Protein AF-A0A9E0YDK8-F1 (afdb_monomer)

Sequence (379 aa):
MRARIEQFDHAAMLAIARKRHPALTRALQVLTWTGQGWWWAFLVVLLASGIRFDFLRFPHREYVLTSMIAPGIAWVFVQALKLRYRRRRPFQVLPGFEKLTPAPVDESFPSGHTASVFAFFVAMLPLGPVVSAALAAWASVVAFSRYYLGVHFPSDIFVGALIGILAGASTGAVRPALGADRPDKYGSYVELAKHAKEGNDFRVEARDRGAKVLVLAIHGGIEPGSAELAEAIAGENANLYTFRALESYAGDFFDLHVTAANFDDPRALALAKASDVCVSIHGYRDAKTETVCLGGGNRRVRARVENALHATFPELVLREECKSIEGVNRKNIVNRCREKGVQLELSKKLRDRLANSAADFSKFAAATRSAVLSGRPKD

Solvent-accessible surface area (backbone atoms only — not comparable to full-atom values): 19320 Å² total; per-residue (Å²): 111,68,69,60,51,52,51,51,31,51,52,48,53,61,54,49,63,76,70,66,48,75,70,60,49,53,54,35,58,56,50,42,57,80,33,40,73,63,59,54,52,48,52,51,50,49,60,69,67,68,60,80,56,85,86,68,76,62,100,48,60,48,41,60,52,32,30,57,50,9,26,53,52,19,46,55,56,31,51,56,41,20,74,73,63,59,33,80,31,47,49,77,73,42,86,94,43,72,55,66,58,86,81,72,96,66,54,22,34,36,27,56,40,24,9,26,34,29,1,27,34,47,30,42,41,87,77,36,71,69,60,31,51,54,36,50,52,51,31,49,52,39,33,47,26,40,41,71,34,27,57,29,45,60,64,19,37,53,53,8,33,52,45,1,40,53,26,6,54,56,34,66,76,48,40,60,67,71,63,48,92,67,75,59,73,28,83,24,38,65,58,37,60,75,76,49,47,75,82,50,34,26,41,76,47,78,45,86,67,88,26,54,34,27,22,27,5,78,43,6,57,56,25,65,60,19,28,63,45,23,53,55,33,19,62,92,74,27,13,38,33,33,29,29,49,37,92,72,31,88,65,64,54,60,60,73,38,43,59,52,59,42,47,56,48,68,66,57,52,49,50,26,61,69,9,40,34,21,35,30,34,43,54,44,97,31,76,83,50,50,33,37,36,48,19,26,60,18,63,72,51,32,53,37,32,50,53,33,43,42,74,74,38,75,84,52,46,74,36,74,78,50,95,88,69,31,48,62,52,72,60,15,49,39,29,50,10,76,60,14,6,26,29,40,35,31,14,42,36,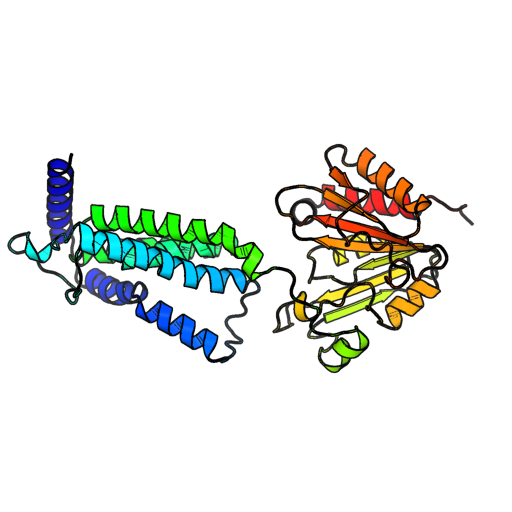36,39,54,49,37,74,76,27,71,66,58,35,51,50,53,25,48,32,42,32,49,30,68,62,73,77,64,80,83,129

Structure (mmCIF, N/CA/C/O backbone):
data_AF-A0A9E0YDK8-F1
#
_entry.id   AF-A0A9E0YDK8-F1
#
loop_
_atom_site.group_PDB
_atom_site.id
_atom_site.type_symbol
_atom_site.label_atom_id
_atom_site.label_alt_id
_atom_site.label_comp_id
_atom_site.label_asym_id
_atom_site.label_entity_id
_atom_site.label_seq_id
_atom_site.pdbx_PDB_ins_code
_atom_site.Cartn_x
_atom_site.Cartn_y
_atom_site.Cartn_z
_atom_site.occupancy
_atom_site.B_iso_or_equiv
_atom_site.auth_seq_id
_atom_site.auth_comp_id
_atom_site.auth_asym_id
_atom_site.auth_atom_id
_atom_site.pdbx_PDB_model_num
ATOM 1 N N . MET A 1 1 ? 15.601 17.745 -39.418 1.00 67.81 1 MET A N 1
ATOM 2 C CA . MET A 1 1 ? 15.702 17.070 -38.099 1.00 67.81 1 MET A CA 1
ATOM 3 C C . MET A 1 1 ? 16.239 15.640 -38.215 1.00 67.81 1 MET A C 1
ATOM 5 O O . MET A 1 1 ? 17.275 15.373 -37.626 1.00 67.81 1 MET A O 1
ATOM 9 N N . ARG A 1 2 ? 15.630 14.759 -39.027 1.00 79.62 2 ARG A N 1
ATOM 10 C CA . ARG A 1 2 ? 16.064 13.357 -39.234 1.00 79.62 2 ARG A CA 1
ATOM 11 C C . ARG A 1 2 ? 17.557 13.172 -39.562 1.00 79.62 2 ARG A C 1
ATOM 13 O O . ARG A 1 2 ? 18.231 12.432 -38.861 1.00 79.62 2 ARG A O 1
ATOM 20 N N . ALA A 1 3 ? 18.084 13.907 -40.542 1.00 82.31 3 ALA A N 1
ATOM 21 C CA . ALA A 1 3 ? 19.493 13.799 -40.942 1.00 82.31 3 ALA A CA 1
ATOM 22 C C . ALA A 1 3 ? 20.484 14.133 -39.808 1.00 82.31 3 ALA A C 1
ATOM 24 O O . ALA A 1 3 ? 21.531 13.506 -39.698 1.00 82.31 3 ALA A O 1
ATOM 25 N N . ARG A 1 4 ? 20.139 15.080 -38.920 1.00 87.69 4 ARG A N 1
ATOM 26 C CA . ARG A 1 4 ? 20.978 15.424 -37.757 1.00 87.69 4 ARG A CA 1
ATOM 27 C C . ARG A 1 4 ? 21.001 14.299 -36.717 1.00 87.69 4 ARG A C 1
ATOM 29 O O . ARG A 1 4 ? 22.042 14.051 -36.123 1.00 87.69 4 ARG A O 1
ATOM 36 N N . ILE A 1 5 ? 19.871 13.613 -36.520 1.00 89.19 5 ILE A N 1
ATOM 37 C CA . ILE A 1 5 ? 19.774 12.456 -35.615 1.00 89.19 5 ILE A CA 1
ATOM 38 C C . ILE A 1 5 ? 20.595 11.289 -36.168 1.00 89.19 5 ILE A C 1
ATOM 40 O O . ILE A 1 5 ? 21.371 10.696 -35.431 1.00 89.19 5 ILE A O 1
ATOM 44 N N . GLU A 1 6 ? 20.480 11.001 -37.467 1.00 90.94 6 GLU A N 1
ATOM 45 C CA . GLU A 1 6 ? 21.262 9.945 -38.123 1.00 90.94 6 GLU A CA 1
ATOM 46 C C . GLU A 1 6 ? 22.772 10.226 -38.046 1.00 90.94 6 GLU A C 1
ATOM 48 O O . GLU A 1 6 ? 23.542 9.339 -37.683 1.00 90.94 6 GLU A O 1
ATOM 53 N N . GLN A 1 7 ? 23.199 11.471 -38.290 1.00 93.25 7 GLN A N 1
ATOM 54 C CA . GLN A 1 7 ? 24.600 11.883 -38.133 1.00 93.25 7 GLN A CA 1
ATOM 55 C C . GLN A 1 7 ? 25.105 11.698 -36.698 1.00 93.25 7 GLN A C 1
ATOM 57 O O . GLN A 1 7 ? 26.178 11.128 -36.498 1.00 93.25 7 GLN A O 1
ATOM 62 N N . PHE A 1 8 ? 24.332 12.149 -35.705 1.00 95.56 8 PHE A N 1
ATOM 63 C CA . PHE A 1 8 ? 24.670 11.967 -34.295 1.00 95.56 8 PHE A CA 1
ATOM 64 C C . PHE A 1 8 ? 24.789 10.484 -33.934 1.00 95.56 8 PHE A C 1
ATOM 66 O O . PHE A 1 8 ? 25.794 10.066 -33.364 1.00 95.56 8 PHE A O 1
ATOM 73 N N . ASP A 1 9 ? 23.790 9.686 -34.307 1.00 96.38 9 ASP A N 1
ATOM 74 C CA . ASP A 1 9 ? 23.757 8.255 -34.040 1.00 96.38 9 ASP A CA 1
ATOM 75 C C . ASP A 1 9 ? 24.976 7.554 -34.649 1.00 96.38 9 ASP A C 1
ATOM 77 O O . ASP A 1 9 ? 25.654 6.791 -33.965 1.00 96.38 9 ASP A O 1
ATOM 81 N N . HIS A 1 10 ? 25.306 7.842 -35.910 1.00 95.38 10 HIS A N 1
ATOM 82 C CA . HIS A 1 10 ? 26.459 7.251 -36.588 1.00 95.38 10 HIS A CA 1
ATOM 83 C C . HIS A 1 10 ? 27.779 7.649 -35.917 1.00 95.38 10 HIS A C 1
ATOM 85 O O . HIS A 1 10 ? 28.608 6.783 -35.631 1.00 95.38 10 HIS A O 1
ATOM 91 N N . ALA A 1 11 ? 27.962 8.938 -35.615 1.00 95.44 11 ALA A N 1
ATOM 92 C CA . ALA A 1 11 ? 29.155 9.431 -34.933 1.00 95.44 11 ALA A CA 1
ATOM 93 C C . ALA A 1 11 ? 29.327 8.782 -33.551 1.00 95.44 11 ALA A C 1
ATOM 95 O O . ALA A 1 11 ? 30.425 8.348 -33.200 1.00 95.44 11 ALA A O 1
ATOM 96 N N . ALA A 1 12 ? 28.235 8.649 -32.796 1.00 96.12 12 ALA A N 1
ATOM 97 C CA . ALA A 1 12 ? 28.227 7.990 -31.499 1.00 96.12 12 ALA A CA 1
ATOM 98 C C . ALA A 1 12 ? 28.613 6.506 -31.616 1.00 96.12 12 ALA A C 1
ATOM 100 O O . ALA A 1 12 ? 29.506 6.048 -30.901 1.00 96.12 12 ALA A O 1
ATOM 101 N N . MET A 1 13 ? 28.028 5.768 -32.569 1.00 96.62 13 MET A N 1
ATOM 102 C CA . MET A 1 13 ? 28.386 4.364 -32.809 1.00 96.62 13 MET A CA 1
ATOM 103 C C . MET A 1 13 ? 29.880 4.203 -33.127 1.00 96.62 13 MET A C 1
ATOM 105 O O . MET A 1 13 ? 30.564 3.372 -32.526 1.00 96.62 13 MET A O 1
ATOM 109 N N . LEU A 1 14 ? 30.423 5.023 -34.028 1.00 94.69 14 LEU A N 1
ATOM 110 C CA . LEU A 1 14 ? 31.847 4.969 -34.372 1.00 94.69 14 LEU A CA 1
ATOM 111 C C . LEU A 1 14 ? 32.742 5.338 -33.178 1.00 94.69 14 LEU A C 1
ATOM 113 O O . LEU A 1 14 ? 33.800 4.736 -32.988 1.00 94.69 14 LEU A O 1
ATOM 117 N N . ALA A 1 15 ? 32.316 6.283 -32.338 1.00 95.25 15 ALA A N 1
ATOM 118 C CA . ALA A 1 15 ? 33.040 6.655 -31.129 1.00 95.25 15 ALA A CA 1
ATOM 119 C C . ALA A 1 15 ? 33.051 5.529 -30.082 1.00 95.25 15 ALA A C 1
ATOM 121 O O . ALA A 1 15 ? 34.105 5.252 -29.504 1.00 95.25 15 ALA A O 1
ATOM 122 N N . ILE A 1 16 ? 31.918 4.853 -29.842 1.00 95.19 16 ILE A N 1
ATOM 123 C CA . ILE A 1 16 ? 31.868 3.752 -28.868 1.00 95.19 16 ILE A CA 1
ATOM 124 C C . ILE A 1 16 ? 32.652 2.535 -29.348 1.00 95.19 16 ILE A C 1
ATOM 126 O O . ILE A 1 16 ? 33.264 1.863 -28.522 1.00 95.19 16 ILE A O 1
ATOM 130 N N . ALA A 1 17 ? 32.718 2.291 -30.663 1.00 93.69 17 ALA A N 1
ATOM 131 C CA . ALA A 1 17 ? 33.515 1.201 -31.222 1.00 93.69 17 ALA A CA 1
ATOM 132 C C . ALA A 1 17 ? 34.988 1.274 -30.785 1.00 93.69 17 ALA A C 1
ATOM 134 O O . ALA A 1 17 ? 35.568 0.258 -30.412 1.00 93.69 17 ALA A O 1
ATOM 135 N N . ARG A 1 18 ? 35.559 2.486 -30.740 1.00 93.50 18 ARG A N 1
ATOM 136 C CA . ARG A 1 18 ? 36.952 2.738 -30.326 1.00 93.50 18 ARG A CA 1
ATOM 137 C C . ARG A 1 18 ? 37.192 2.594 -28.821 1.00 93.50 18 ARG A C 1
ATOM 139 O O . ARG A 1 18 ? 38.335 2.520 -28.395 1.00 93.50 18 ARG A O 1
ATOM 146 N N . LYS A 1 19 ? 36.129 2.582 -28.012 1.00 93.69 19 LYS A N 1
ATOM 147 C CA . LYS A 1 19 ? 36.189 2.485 -26.542 1.00 93.69 19 LYS A CA 1
ATOM 148 C C . LYS A 1 19 ? 35.851 1.081 -26.027 1.00 93.69 19 LYS A C 1
ATOM 150 O O . LYS A 1 19 ? 35.628 0.895 -24.830 1.00 93.69 19 LYS A O 1
ATOM 155 N N . ARG A 1 20 ? 35.750 0.092 -26.920 1.00 94.44 20 ARG A N 1
ATOM 156 C CA . ARG A 1 20 ? 35.409 -1.284 -26.551 1.00 94.44 20 ARG A CA 1
ATOM 157 C C . ARG A 1 20 ? 36.589 -1.984 -25.876 1.00 94.44 20 ARG A C 1
ATOM 159 O O . ARG A 1 20 ? 37.725 -1.839 -26.303 1.00 94.44 20 ARG A O 1
ATOM 166 N N . HIS A 1 21 ? 36.304 -2.764 -24.837 1.00 95.75 21 HIS A N 1
ATOM 167 C CA . HIS A 1 21 ? 37.292 -3.497 -24.050 1.00 95.75 21 HIS A CA 1
ATOM 168 C C . HIS A 1 21 ? 36.782 -4.922 -23.778 1.00 95.75 21 HIS A C 1
ATOM 170 O O . HIS A 1 21 ? 35.631 -5.061 -23.355 1.00 95.75 21 HIS A O 1
ATOM 176 N N . PRO A 1 22 ? 37.597 -5.982 -23.952 1.00 95.00 22 PRO A N 1
ATOM 177 C CA . PRO A 1 22 ? 37.128 -7.371 -23.885 1.00 95.00 22 PRO A CA 1
ATOM 178 C C . PRO A 1 22 ? 36.389 -7.740 -22.593 1.00 95.00 22 PRO A C 1
ATOM 180 O O . PRO A 1 22 ? 35.350 -8.397 -22.644 1.00 95.00 22 PRO A O 1
ATOM 183 N N . ALA A 1 23 ? 36.884 -7.293 -21.434 1.00 94.94 23 ALA A N 1
ATOM 184 C CA . ALA A 1 23 ? 36.249 -7.588 -20.147 1.00 94.94 23 ALA A CA 1
ATOM 185 C C . ALA A 1 23 ? 34.857 -6.944 -20.022 1.00 94.94 23 ALA A C 1
ATOM 187 O O . ALA A 1 23 ? 33.896 -7.608 -19.635 1.00 94.94 23 ALA A O 1
ATOM 188 N N . LEU A 1 24 ? 34.733 -5.673 -20.423 1.00 95.06 24 LEU A N 1
ATOM 189 C CA . LEU A 1 24 ? 33.461 -4.952 -20.406 1.00 95.06 24 LEU A CA 1
ATOM 190 C C . LEU A 1 24 ? 32.481 -5.555 -21.420 1.00 95.06 24 LEU A C 1
ATOM 192 O O . LEU A 1 24 ? 31.306 -5.727 -21.109 1.00 95.06 24 LEU A O 1
ATOM 196 N N . THR A 1 25 ? 32.971 -5.952 -22.598 1.00 96.19 25 THR A N 1
ATOM 197 C CA . THR A 1 25 ? 32.177 -6.671 -23.599 1.00 96.19 25 THR A CA 1
ATOM 198 C C . THR A 1 25 ? 31.556 -7.935 -23.018 1.00 96.19 25 THR A C 1
ATOM 200 O O . THR A 1 25 ? 30.345 -8.094 -23.127 1.00 96.19 25 THR A O 1
ATOM 203 N N . ARG A 1 26 ? 32.340 -8.801 -22.361 1.00 95.19 26 ARG A N 1
ATOM 204 C CA . ARG A 1 26 ? 31.816 -10.039 -21.757 1.00 95.19 26 ARG A CA 1
ATOM 205 C C . ARG A 1 26 ? 30.769 -9.750 -20.681 1.00 95.19 26 ARG A C 1
ATOM 207 O O . ARG A 1 26 ? 29.702 -10.356 -20.691 1.00 95.19 26 ARG A O 1
ATOM 214 N N . ALA A 1 27 ? 31.035 -8.786 -19.798 1.00 95.00 27 ALA A N 1
ATOM 215 C CA . ALA A 1 27 ? 30.088 -8.397 -18.754 1.00 95.00 27 ALA A CA 1
ATOM 216 C C . ALA A 1 27 ? 28.748 -7.918 -19.346 1.00 95.00 27 ALA A C 1
ATOM 218 O O . ALA A 1 27 ? 27.680 -8.368 -18.933 1.00 95.00 27 ALA A O 1
ATOM 219 N N . LEU A 1 28 ? 28.795 -7.058 -20.368 1.00 95.81 28 LEU A N 1
ATOM 220 C CA . LEU A 1 28 ? 27.597 -6.532 -21.025 1.00 95.81 28 LEU A CA 1
ATOM 221 C C . LEU A 1 28 ? 26.883 -7.581 -21.889 1.00 95.81 28 LEU A C 1
ATOM 223 O O . LEU A 1 28 ? 25.654 -7.561 -21.964 1.00 95.81 28 LEU A O 1
ATOM 227 N N . GLN A 1 29 ? 27.622 -8.512 -22.502 1.00 94.25 29 GLN A N 1
ATOM 228 C CA . GLN A 1 29 ? 27.066 -9.661 -23.221 1.00 94.25 29 GLN A CA 1
ATOM 229 C C . GLN A 1 29 ? 26.248 -10.570 -22.311 1.00 94.25 29 GLN A C 1
ATOM 231 O O . GLN A 1 29 ? 25.268 -11.115 -22.794 1.00 94.25 29 GLN A O 1
ATOM 236 N N . VAL A 1 30 ? 26.622 -10.730 -21.037 1.00 90.69 30 VAL A N 1
ATOM 237 C CA . VAL A 1 30 ? 25.841 -11.492 -20.047 1.00 90.69 30 VAL A CA 1
ATOM 238 C C . VAL A 1 30 ? 24.671 -10.654 -19.544 1.00 90.69 30 VAL A C 1
ATOM 240 O O . VAL A 1 30 ? 23.521 -11.087 -19.599 1.00 90.69 30 VAL A O 1
ATOM 243 N N . LEU A 1 31 ? 24.935 -9.416 -19.121 1.00 90.56 31 LEU A N 1
ATOM 244 C CA . LEU A 1 31 ? 23.912 -8.564 -18.521 1.00 90.56 31 LEU A CA 1
ATOM 245 C C . LEU A 1 31 ? 22.748 -8.284 -19.476 1.00 90.56 31 LEU A C 1
ATOM 247 O O . LEU A 1 31 ? 21.594 -8.261 -19.048 1.00 90.56 31 LEU A O 1
ATOM 251 N N . THR A 1 32 ? 23.017 -8.108 -20.775 1.00 90.69 32 THR A N 1
ATOM 252 C CA . THR A 1 32 ? 21.959 -7.802 -21.745 1.00 90.69 32 THR A CA 1
ATOM 253 C C . THR A 1 32 ? 20.883 -8.885 -21.824 1.00 90.69 32 THR A C 1
ATOM 255 O O . THR A 1 32 ? 19.782 -8.578 -22.285 1.00 90.69 32 THR A O 1
ATOM 258 N N . TRP A 1 33 ? 21.158 -10.121 -21.391 1.00 86.62 33 TRP A N 1
ATOM 259 C CA . TRP A 1 33 ? 20.152 -11.180 -21.352 1.00 86.62 33 TRP A CA 1
ATOM 260 C C . TRP A 1 33 ? 19.025 -10.861 -20.382 1.00 86.62 33 TRP A C 1
ATOM 262 O O . TRP A 1 33 ? 17.883 -11.154 -20.706 1.00 86.62 33 TRP A O 1
ATOM 272 N N . THR A 1 34 ? 19.312 -10.178 -19.271 1.00 86.19 34 THR A N 1
ATOM 273 C CA . THR A 1 34 ? 18.305 -9.797 -18.262 1.00 86.19 34 THR A CA 1
ATOM 274 C C . THR A 1 34 ? 17.229 -8.844 -18.800 1.00 86.19 34 THR A C 1
ATOM 276 O O . THR A 1 34 ? 16.171 -8.712 -18.200 1.00 86.19 34 THR A O 1
ATOM 279 N N . GLY A 1 35 ? 17.460 -8.207 -19.955 1.00 82.69 35 GLY A N 1
ATOM 280 C CA . GLY A 1 35 ? 16.470 -7.373 -20.641 1.00 82.69 35 GLY A CA 1
ATOM 281 C C . GLY A 1 35 ? 15.608 -8.102 -21.679 1.00 82.69 35 GLY A C 1
ATOM 282 O O . GLY A 1 35 ? 14.847 -7.438 -22.386 1.00 82.69 35 GLY A O 1
ATOM 283 N N . GLN A 1 36 ? 15.747 -9.423 -21.845 1.00 82.50 36 GLN A N 1
ATOM 284 C CA . GLN A 1 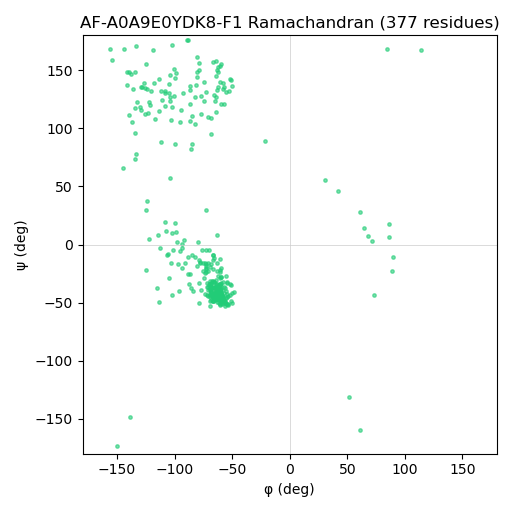36 ? 15.019 -10.175 -22.873 1.00 82.50 36 GLN A CA 1
ATOM 285 C C . GLN A 1 36 ? 13.574 -10.513 -22.476 1.00 82.50 36 GLN A C 1
ATOM 287 O O . GLN A 1 36 ? 13.270 -10.789 -21.321 1.00 82.50 36 GLN A O 1
ATOM 292 N N . GLY A 1 37 ? 12.691 -10.568 -23.482 1.00 72.75 37 GLY A N 1
ATOM 293 C CA . GLY A 1 37 ? 11.250 -10.806 -23.325 1.00 72.75 37 GLY A CA 1
ATOM 294 C C . GLY A 1 37 ? 10.872 -12.106 -22.601 1.00 72.75 37 GLY A C 1
ATOM 295 O O . GLY A 1 37 ? 9.918 -12.134 -21.830 1.00 72.75 37 GLY A O 1
ATOM 296 N N . TRP A 1 38 ? 11.633 -13.178 -22.827 1.00 72.00 38 TRP A N 1
ATOM 297 C CA . TRP A 1 38 ? 11.351 -14.501 -22.265 1.00 72.00 38 TRP A CA 1
ATOM 298 C C . TRP A 1 38 ? 11.639 -14.598 -20.766 1.00 72.00 38 TRP A C 1
ATOM 300 O O . TRP A 1 38 ? 11.023 -15.431 -20.114 1.00 72.00 38 TRP A O 1
ATOM 310 N N . TRP A 1 39 ? 12.476 -13.721 -20.194 1.00 71.75 39 TRP A N 1
ATOM 311 C CA . TRP A 1 39 ? 12.601 -13.612 -18.736 1.00 71.75 39 TRP A CA 1
ATOM 312 C C . TRP A 1 39 ? 11.288 -13.172 -18.100 1.00 71.75 39 TRP A C 1
ATOM 314 O O . TRP A 1 39 ? 10.902 -13.708 -17.069 1.00 71.75 39 TRP A O 1
ATOM 324 N N . TRP A 1 40 ? 10.556 -12.260 -18.743 1.00 72.81 40 TRP A N 1
ATOM 325 C CA . TRP A 1 40 ? 9.243 -11.833 -18.263 1.00 72.81 40 TRP A CA 1
ATOM 326 C C . TRP A 1 40 ? 8.211 -12.951 -18.395 1.00 72.81 40 TRP A C 1
ATOM 328 O O . TRP A 1 40 ? 7.471 -13.205 -17.453 1.00 72.81 40 TRP A O 1
ATOM 338 N N . ALA A 1 41 ? 8.204 -13.671 -19.521 1.00 69.25 41 ALA A N 1
ATOM 339 C CA . ALA A 1 41 ? 7.327 -14.830 -19.702 1.00 69.25 41 ALA A CA 1
ATOM 340 C C . ALA A 1 41 ? 7.634 -15.946 -18.689 1.00 69.25 41 ALA A C 1
ATOM 342 O O . ALA A 1 41 ? 6.716 -16.505 -18.096 1.00 69.25 41 ALA A O 1
ATOM 343 N N . PHE A 1 42 ? 8.917 -16.223 -18.442 1.00 73.19 42 PHE A N 1
ATOM 344 C CA . PHE A 1 42 ? 9.366 -17.152 -17.413 1.00 73.19 42 PHE A CA 1
ATOM 345 C C . PHE A 1 42 ? 8.887 -16.714 -16.028 1.00 73.19 42 PHE A C 1
ATOM 347 O O . PHE A 1 42 ? 8.283 -17.520 -15.336 1.00 73.19 42 PHE A O 1
ATOM 354 N N . LEU A 1 43 ? 9.071 -15.445 -15.648 1.00 69.62 43 LEU A N 1
ATOM 355 C CA . LEU A 1 43 ? 8.589 -14.915 -14.368 1.00 69.62 43 LEU A CA 1
ATOM 356 C C . LEU A 1 43 ? 7.061 -15.018 -14.234 1.00 69.62 43 LEU A C 1
ATOM 358 O O . LEU A 1 43 ? 6.570 -15.393 -13.173 1.00 69.62 43 LEU A O 1
ATOM 362 N N . VAL A 1 44 ? 6.306 -14.756 -15.306 1.00 67.69 44 VAL A N 1
ATOM 363 C CA . VAL A 1 44 ? 4.843 -14.917 -15.321 1.00 67.69 44 VAL A CA 1
ATOM 364 C C . VAL A 1 44 ? 4.439 -16.379 -15.121 1.00 67.69 44 VAL A C 1
ATOM 366 O O . VAL A 1 44 ? 3.588 -16.655 -14.282 1.00 67.69 44 VAL A O 1
ATOM 369 N N . VAL A 1 45 ? 5.053 -17.323 -15.843 1.00 67.44 45 VAL A N 1
ATOM 370 C CA . VAL A 1 45 ? 4.768 -18.765 -15.704 1.00 67.44 45 VAL A CA 1
ATOM 371 C C . VAL A 1 45 ? 5.177 -19.275 -14.326 1.00 67.44 45 VAL A C 1
ATOM 373 O O . VAL A 1 45 ? 4.434 -20.025 -13.701 1.00 67.44 45 VAL A O 1
ATOM 376 N N . LEU A 1 46 ? 6.328 -18.835 -13.826 1.00 67.00 46 LEU A N 1
ATOM 377 C CA . LEU A 1 46 ? 6.842 -19.177 -12.508 1.00 67.00 46 LEU A CA 1
ATOM 378 C C . LEU A 1 46 ? 5.859 -18.754 -11.407 1.00 67.00 46 LEU A C 1
ATOM 380 O O . LEU A 1 46 ? 5.545 -19.550 -10.528 1.00 67.00 46 LEU A O 1
ATOM 384 N N . LEU A 1 47 ? 5.297 -17.548 -11.502 1.00 60.47 47 LEU A N 1
ATOM 385 C CA . LEU A 1 47 ? 4.269 -17.067 -10.576 1.00 60.47 47 LEU A CA 1
ATOM 386 C C . LEU A 1 47 ? 2.916 -17.775 -10.776 1.00 60.47 47 LEU A C 1
ATOM 388 O O . LEU A 1 47 ? 2.249 -18.108 -9.798 1.00 60.47 47 LEU A O 1
ATOM 392 N N . ALA A 1 48 ? 2.515 -18.043 -12.023 1.00 56.59 48 ALA A N 1
ATOM 393 C CA . ALA A 1 48 ? 1.258 -18.724 -12.352 1.00 56.59 48 ALA A CA 1
ATOM 394 C C . ALA A 1 48 ? 1.260 -20.221 -11.997 1.00 56.59 48 ALA A C 1
ATOM 396 O O . ALA A 1 48 ? 0.199 -20.805 -11.798 1.00 56.59 48 ALA A O 1
ATOM 397 N N . SER A 1 49 ? 2.439 -20.838 -11.885 1.00 59.84 49 SER A N 1
ATOM 398 C CA . SER A 1 49 ? 2.606 -22.254 -11.534 1.00 59.84 49 SER A CA 1
ATOM 399 C C . SER A 1 49 ? 2.170 -22.596 -10.104 1.00 59.84 49 SER A C 1
ATOM 401 O O . SER A 1 49 ? 2.130 -23.768 -9.736 1.00 59.84 49 SER A O 1
ATOM 403 N N . GLY A 1 50 ? 1.869 -21.589 -9.276 1.00 50.97 50 GLY A N 1
ATOM 404 C CA . GLY A 1 50 ? 1.512 -21.782 -7.871 1.00 50.97 50 GLY A CA 1
ATOM 405 C C . GLY A 1 50 ? 2.690 -22.203 -6.987 1.00 50.97 50 GLY A C 1
ATOM 406 O O . GLY A 1 50 ? 2.492 -22.419 -5.791 1.00 50.97 50 GLY A O 1
ATOM 407 N N . ILE A 1 51 ? 3.908 -22.291 -7.543 1.00 53.16 51 ILE A N 1
ATOM 408 C CA . ILE A 1 51 ? 5.135 -22.516 -6.778 1.00 53.16 51 ILE A CA 1
ATOM 409 C C . ILE A 1 51 ? 5.336 -21.311 -5.856 1.00 53.16 51 ILE A C 1
ATOM 411 O O . ILE A 1 51 ? 5.542 -20.180 -6.299 1.00 53.16 51 ILE A O 1
ATOM 415 N N . ARG A 1 52 ? 5.243 -21.557 -4.548 1.00 48.09 52 ARG A N 1
ATOM 416 C CA . ARG A 1 52 ? 5.470 -20.538 -3.525 1.00 48.09 52 ARG A CA 1
ATOM 417 C C . ARG A 1 52 ? 6.969 -20.306 -3.383 1.00 48.09 52 ARG A C 1
ATOM 419 O O . ARG A 1 52 ? 7.704 -21.180 -2.935 1.00 48.09 52 ARG A O 1
ATOM 426 N N . PHE A 1 53 ? 7.427 -19.124 -3.774 1.00 51.19 53 PHE A N 1
ATOM 427 C CA . PHE A 1 53 ? 8.788 -18.675 -3.497 1.00 51.19 53 PHE A CA 1
ATOM 428 C C . PHE A 1 53 ? 8.803 -18.028 -2.118 1.00 51.19 53 PHE A C 1
ATOM 430 O O . PHE A 1 53 ? 8.739 -16.809 -1.999 1.00 51.19 53 PHE A O 1
ATOM 437 N N . ASP A 1 54 ? 8.890 -18.847 -1.071 1.00 40.12 54 ASP A N 1
ATOM 438 C CA . ASP A 1 54 ? 8.843 -18.396 0.329 1.00 40.12 54 ASP A CA 1
ATOM 439 C C . ASP A 1 54 ? 9.978 -17.411 0.706 1.00 40.12 54 ASP A C 1
ATOM 441 O O . ASP A 1 54 ? 9.905 -16.758 1.750 1.00 40.12 54 ASP A O 1
ATOM 445 N N . PHE A 1 55 ? 11.001 -17.268 -0.154 1.00 37.28 55 PHE A N 1
ATOM 446 C CA . PHE A 1 55 ? 12.092 -16.289 -0.043 1.00 37.28 55 PHE A CA 1
ATOM 447 C C . PHE A 1 55 ? 11.826 -14.952 -0.766 1.00 37.28 55 PHE A C 1
ATOM 449 O O . PHE A 1 55 ? 12.500 -13.963 -0.488 1.00 37.28 55 PHE A O 1
ATOM 456 N N . LEU A 1 56 ? 10.846 -14.895 -1.674 1.00 40.53 56 LEU A N 1
ATOM 457 C CA . LEU A 1 56 ? 10.392 -13.687 -2.374 1.00 40.53 56 LEU A CA 1
ATOM 458 C C . LEU A 1 56 ? 9.068 -13.219 -1.759 1.00 40.53 56 LEU A C 1
ATOM 460 O O . LEU A 1 56 ? 8.036 -13.131 -2.425 1.00 40.53 56 LEU A O 1
ATOM 464 N N . ARG A 1 57 ? 9.084 -12.961 -0.448 1.00 43.59 57 ARG A N 1
ATOM 465 C CA . ARG A 1 57 ? 7.936 -12.404 0.276 1.00 43.59 57 ARG A CA 1
ATOM 466 C C . ARG A 1 57 ? 7.722 -10.966 -0.186 1.00 43.59 57 ARG A C 1
ATOM 468 O O . ARG A 1 57 ? 8.382 -10.054 0.301 1.00 43.59 57 ARG A O 1
ATOM 475 N N . PHE A 1 58 ? 6.836 -10.754 -1.155 1.00 47.00 58 PHE A N 1
ATOM 476 C CA . PHE A 1 58 ? 6.462 -9.412 -1.587 1.00 47.00 58 PHE A CA 1
ATOM 477 C C . PHE A 1 58 ? 5.186 -8.983 -0.849 1.00 47.00 58 PHE A C 1
ATOM 479 O O . PHE A 1 58 ? 4.106 -9.422 -1.247 1.00 47.00 58 PHE A O 1
ATOM 486 N N . PRO A 1 59 ? 5.253 -8.081 0.153 1.00 44.81 59 PRO A N 1
ATOM 487 C CA . PRO A 1 59 ? 4.070 -7.497 0.806 1.00 44.81 59 PRO A CA 1
ATOM 488 C C . PRO A 1 59 ? 3.180 -6.662 -0.140 1.00 44.81 59 PRO A C 1
ATOM 490 O O . PRO A 1 59 ? 2.243 -5.998 0.297 1.00 44.81 59 PRO A O 1
ATOM 493 N N . HIS A 1 60 ? 3.461 -6.683 -1.447 1.00 60.12 60 HIS A N 1
ATOM 494 C CA . HIS A 1 60 ? 2.833 -5.837 -2.444 1.00 60.12 60 HIS A CA 1
ATOM 495 C C . HIS A 1 60 ? 2.637 -6.559 -3.798 1.00 60.12 60 HIS A C 1
ATOM 497 O O . HIS A 1 60 ? 3.254 -6.221 -4.815 1.00 60.12 60 HIS A O 1
ATOM 503 N N . ARG A 1 61 ? 1.777 -7.590 -3.823 1.00 62.12 61 ARG A N 1
ATOM 504 C CA . ARG A 1 61 ? 1.467 -8.409 -5.020 1.00 62.12 61 ARG A CA 1
ATOM 505 C C . ARG A 1 61 ? 1.062 -7.575 -6.237 1.00 62.12 61 ARG A C 1
ATOM 507 O O . ARG A 1 61 ? 1.373 -7.919 -7.370 1.00 62.12 61 ARG A O 1
ATOM 514 N N . GLU A 1 62 ? 0.376 -6.461 -6.013 1.00 65.44 62 GLU A N 1
ATOM 515 C CA . GLU A 1 62 ? -0.089 -5.551 -7.048 1.00 65.44 62 GLU A CA 1
ATOM 516 C C . GLU A 1 62 ? 1.085 -4.917 -7.789 1.00 65.44 62 GLU A C 1
ATOM 518 O O . GLU A 1 62 ? 0.995 -4.675 -8.987 1.00 65.44 62 GLU A O 1
ATOM 523 N N . TYR A 1 63 ? 2.223 -4.726 -7.122 1.00 70.00 63 TYR A N 1
ATOM 524 C CA . TYR A 1 63 ? 3.429 -4.218 -7.755 1.00 70.00 63 TYR A CA 1
ATOM 525 C C . TYR A 1 63 ? 4.070 -5.283 -8.630 1.00 70.00 63 TYR A C 1
ATOM 527 O O . TYR A 1 63 ? 4.425 -4.971 -9.764 1.00 70.00 63 TYR A O 1
ATOM 535 N N . VAL A 1 64 ? 4.128 -6.530 -8.152 1.00 69.81 64 VAL A N 1
ATOM 536 C CA . VAL A 1 64 ? 4.574 -7.688 -8.943 1.00 69.81 64 VAL A CA 1
ATOM 537 C C . VAL A 1 64 ? 3.707 -7.847 -10.194 1.00 69.81 64 VAL A C 1
ATOM 539 O O . VAL A 1 64 ? 4.223 -7.984 -11.296 1.00 69.81 64 VAL A O 1
ATOM 542 N N . LEU A 1 65 ? 2.384 -7.741 -10.064 1.00 72.00 65 LEU A N 1
ATOM 543 C CA . LEU A 1 65 ? 1.472 -7.814 -11.207 1.00 72.00 65 LEU A CA 1
ATOM 544 C C . LEU A 1 65 ? 1.655 -6.624 -12.163 1.00 72.00 65 LEU A C 1
ATOM 546 O O . LEU A 1 65 ? 1.777 -6.817 -13.373 1.00 72.00 65 LEU A O 1
ATOM 550 N N . THR A 1 66 ? 1.734 -5.390 -11.648 1.00 76.88 66 THR A N 1
ATOM 551 C CA . THR A 1 66 ? 1.956 -4.206 -12.500 1.00 76.88 66 THR A CA 1
ATOM 552 C C . THR A 1 66 ? 3.306 -4.234 -13.213 1.00 76.88 66 THR A C 1
ATOM 554 O O . THR A 1 66 ? 3.384 -3.807 -14.364 1.00 76.88 66 THR A O 1
ATOM 557 N N . SER A 1 67 ? 4.352 -4.784 -12.591 1.00 76.06 67 SER A N 1
ATOM 558 C CA . SER A 1 67 ? 5.670 -4.905 -13.214 1.00 76.06 67 SER A CA 1
ATOM 559 C C . SER A 1 67 ? 5.733 -5.976 -14.298 1.00 76.06 67 SER A C 1
ATOM 561 O O . SER A 1 67 ? 6.630 -5.909 -15.131 1.00 76.06 67 SER A O 1
ATOM 563 N N . MET A 1 68 ? 4.769 -6.902 -14.359 1.00 77.94 68 MET A N 1
ATOM 564 C CA . MET A 1 68 ? 4.606 -7.837 -15.483 1.00 77.94 68 MET A CA 1
ATOM 565 C C . MET A 1 68 ? 3.770 -7.242 -16.623 1.00 77.94 68 MET A C 1
ATOM 567 O O . MET A 1 68 ? 4.079 -7.441 -17.798 1.00 77.94 68 MET A O 1
ATOM 571 N N . ILE A 1 69 ? 2.735 -6.465 -16.292 1.00 85.25 69 ILE A N 1
ATOM 572 C CA . ILE A 1 69 ? 1.881 -5.803 -17.288 1.00 85.25 69 ILE A CA 1
ATOM 573 C C . ILE A 1 69 ? 2.660 -4.703 -18.027 1.00 85.25 69 ILE A C 1
ATOM 575 O O . ILE A 1 69 ? 2.541 -4.572 -19.246 1.00 85.25 69 ILE A O 1
ATOM 579 N N . ALA A 1 70 ? 3.488 -3.932 -17.314 1.00 91.38 70 ALA A N 1
ATOM 580 C CA . ALA A 1 70 ? 4.194 -2.783 -17.880 1.00 91.38 70 ALA A CA 1
ATOM 581 C C . ALA A 1 70 ? 5.121 -3.142 -19.070 1.00 91.38 70 ALA A C 1
ATOM 583 O O . ALA A 1 70 ? 4.993 -2.502 -20.118 1.00 91.38 70 ALA A O 1
ATOM 584 N N . PRO A 1 71 ? 6.003 -4.164 -18.998 1.00 92.06 71 PRO A N 1
ATOM 585 C CA . PRO A 1 71 ? 6.782 -4.623 -20.150 1.00 92.06 71 PRO A CA 1
ATOM 586 C C . PRO A 1 71 ? 5.919 -5.119 -21.313 1.00 92.06 71 PRO A C 1
ATOM 588 O O . PRO A 1 71 ? 6.283 -4.899 -22.466 1.00 92.06 71 PRO A O 1
ATOM 591 N N . GLY A 1 72 ? 4.766 -5.740 -21.034 1.00 90.38 72 GLY A N 1
ATOM 592 C CA . GLY A 1 72 ? 3.809 -6.161 -22.062 1.00 90.38 72 GLY A CA 1
ATOM 593 C C . GLY A 1 72 ? 3.230 -4.975 -22.837 1.00 90.38 72 GLY A C 1
ATOM 594 O O . GLY A 1 72 ? 3.245 -4.975 -24.068 1.00 90.38 72 GLY A O 1
ATOM 595 N N . ILE A 1 73 ? 2.812 -3.921 -22.129 1.00 92.62 73 ILE A N 1
ATOM 596 C CA . ILE A 1 73 ? 2.369 -2.658 -22.740 1.00 92.62 73 ILE A CA 1
ATOM 597 C C . ILE A 1 73 ? 3.498 -2.071 -23.596 1.00 92.62 73 ILE A C 1
ATOM 599 O O . ILE A 1 73 ? 3.297 -1.782 -24.776 1.00 92.62 73 ILE A O 1
ATOM 603 N N . ALA A 1 74 ? 4.704 -1.947 -23.032 1.00 94.88 74 ALA A N 1
ATOM 604 C CA . ALA A 1 74 ? 5.864 -1.426 -23.751 1.00 94.88 74 ALA A CA 1
ATOM 605 C C . ALA A 1 74 ? 6.169 -2.237 -25.022 1.00 94.88 74 ALA A C 1
ATOM 607 O O . ALA A 1 74 ? 6.453 -1.653 -26.069 1.00 94.88 74 ALA A O 1
ATOM 608 N N . TRP A 1 75 ? 6.072 -3.567 -24.957 1.00 92.88 75 TRP A N 1
ATOM 609 C CA . TRP A 1 75 ? 6.293 -4.455 -26.095 1.00 92.88 75 TRP A CA 1
ATOM 610 C C . TRP A 1 75 ? 5.320 -4.172 -27.241 1.00 92.88 75 TRP A C 1
ATOM 612 O O . TRP A 1 75 ? 5.778 -4.022 -28.372 1.00 92.88 75 TRP A O 1
ATOM 622 N N . VAL A 1 76 ? 4.020 -4.009 -26.969 1.00 94.12 76 VAL A N 1
ATOM 623 C CA . VAL A 1 76 ? 3.017 -3.689 -28.004 1.00 94.12 76 VAL A CA 1
ATOM 624 C C . VAL A 1 76 ? 3.391 -2.405 -28.751 1.00 94.12 76 VAL A C 1
ATOM 626 O O . VAL A 1 76 ? 3.442 -2.394 -29.984 1.00 94.12 76 VAL A O 1
ATOM 629 N N . PHE A 1 77 ? 3.735 -1.339 -28.022 1.00 95.56 77 PHE A N 1
ATOM 630 C CA . PHE A 1 77 ? 4.158 -0.073 -28.630 1.00 95.56 77 PHE A CA 1
ATOM 631 C C . PHE A 1 77 ? 5.468 -0.208 -29.415 1.00 95.56 77 PHE A C 1
ATOM 633 O O . PHE A 1 77 ? 5.586 0.324 -30.520 1.00 95.56 77 PHE A O 1
ATOM 640 N N . VAL A 1 78 ? 6.446 -0.945 -28.881 1.00 95.38 78 VAL A N 1
ATOM 641 C CA . VAL A 1 78 ? 7.708 -1.230 -29.579 1.00 95.38 78 VAL A CA 1
ATOM 642 C C . VAL A 1 78 ? 7.439 -1.957 -30.897 1.00 95.38 78 VAL A C 1
ATOM 644 O O . VAL A 1 78 ? 7.971 -1.535 -31.922 1.00 95.38 78 VAL A O 1
ATOM 647 N N . GLN A 1 79 ? 6.608 -3.005 -30.906 1.00 94.38 79 GLN A N 1
ATOM 648 C CA . GLN A 1 79 ? 6.302 -3.756 -32.128 1.00 94.38 79 GLN A CA 1
ATOM 649 C C . GLN A 1 79 ? 5.578 -2.890 -33.162 1.00 94.38 79 GLN A C 1
ATOM 651 O O . GLN A 1 79 ? 5.956 -2.894 -34.334 1.00 94.38 79 GLN A O 1
ATOM 656 N N . ALA A 1 80 ? 4.605 -2.079 -32.736 1.00 95.06 80 ALA A N 1
ATOM 657 C CA . ALA A 1 80 ? 3.910 -1.150 -33.625 1.00 95.06 80 ALA A CA 1
ATOM 658 C C . ALA A 1 80 ? 4.884 -0.172 -34.312 1.00 95.06 80 ALA A C 1
ATOM 660 O O . ALA A 1 80 ? 4.828 0.031 -35.528 1.00 95.06 80 ALA A O 1
ATOM 661 N N . LEU A 1 81 ? 5.831 0.395 -33.557 1.00 95.06 81 LEU A N 1
ATOM 662 C CA . LEU A 1 81 ? 6.834 1.310 -34.105 1.00 95.06 81 LEU A CA 1
ATOM 663 C C . LEU A 1 81 ? 7.863 0.588 -34.987 1.00 95.06 81 LEU A C 1
ATOM 665 O O . LEU A 1 81 ? 8.244 1.125 -36.030 1.00 95.06 81 LEU A O 1
ATOM 669 N N . LYS A 1 82 ? 8.264 -0.639 -34.637 1.00 93.62 82 LYS A N 1
ATOM 670 C CA . LYS A 1 82 ? 9.146 -1.462 -35.478 1.00 93.62 82 LYS A CA 1
ATOM 671 C C . LYS A 1 82 ? 8.531 -1.723 -36.846 1.00 93.62 82 LYS A C 1
ATOM 673 O O . LYS A 1 82 ? 9.189 -1.493 -37.861 1.00 93.62 82 LYS A O 1
ATOM 678 N N . LEU A 1 83 ? 7.253 -2.102 -36.884 1.00 92.81 83 LEU A N 1
ATOM 679 C CA . LEU A 1 83 ? 6.513 -2.314 -38.130 1.00 92.81 83 LEU A CA 1
ATOM 680 C C . LEU A 1 83 ? 6.394 -1.034 -38.965 1.00 92.81 83 LEU A C 1
ATOM 682 O O . LEU A 1 83 ? 6.456 -1.104 -40.194 1.00 92.81 83 LEU A O 1
ATOM 686 N N . ARG A 1 84 ? 6.256 0.125 -38.307 1.00 93.38 84 ARG A N 1
ATOM 687 C CA . ARG A 1 84 ? 6.081 1.432 -38.954 1.00 93.38 84 ARG A CA 1
ATOM 688 C C . ARG A 1 84 ? 7.366 2.021 -39.535 1.00 93.38 84 ARG A C 1
ATOM 690 O O . ARG A 1 84 ? 7.295 2.681 -40.575 1.00 93.38 84 ARG A O 1
ATOM 697 N N . TYR A 1 85 ? 8.497 1.865 -38.844 1.00 91.62 85 TYR A N 1
ATOM 698 C CA . TYR A 1 85 ? 9.754 2.536 -39.196 1.00 91.62 85 TYR A CA 1
ATOM 699 C C . TYR A 1 85 ? 10.786 1.622 -39.855 1.00 91.62 85 TYR A C 1
ATOM 701 O O . TYR A 1 85 ? 11.591 2.132 -40.630 1.00 91.62 85 TYR A O 1
ATOM 709 N N . ARG A 1 86 ? 10.777 0.311 -39.560 1.00 90.81 86 ARG A N 1
ATOM 710 C CA . ARG A 1 86 ? 11.683 -0.702 -40.144 1.00 90.81 86 ARG A CA 1
ATOM 711 C C . ARG A 1 86 ? 13.136 -0.234 -40.275 1.00 90.81 86 ARG A C 1
ATOM 713 O O . ARG A 1 86 ? 13.762 -0.288 -41.336 1.00 90.81 86 ARG A O 1
ATOM 720 N N . ARG A 1 87 ? 13.635 0.367 -39.192 1.00 92.88 87 ARG A N 1
ATOM 721 C CA . ARG A 1 87 ? 14.969 0.964 -39.163 1.00 92.88 87 ARG A CA 1
ATOM 722 C C . ARG A 1 87 ? 16.014 -0.148 -39.102 1.00 92.88 87 ARG A C 1
ATOM 724 O O . ARG A 1 87 ? 16.046 -0.902 -38.131 1.00 92.88 87 ARG A O 1
ATOM 731 N N . ARG A 1 88 ? 16.936 -0.159 -40.067 1.00 93.44 88 ARG A N 1
ATOM 732 C CA . ARG A 1 88 ? 18.124 -1.028 -40.051 1.00 93.44 88 ARG A CA 1
ATOM 733 C C . ARG A 1 88 ? 19.040 -0.714 -38.862 1.00 93.44 88 ARG A C 1
ATOM 735 O O . ARG A 1 88 ? 19.131 0.431 -38.426 1.00 93.44 88 ARG A O 1
ATOM 742 N N . ARG A 1 89 ? 19.729 -1.733 -38.352 1.00 93.94 89 ARG A N 1
ATOM 743 C CA . ARG A 1 89 ? 20.630 -1.678 -37.187 1.00 93.94 89 ARG A CA 1
ATOM 744 C C . ARG A 1 89 ? 22.017 -1.126 -37.551 1.00 93.94 89 ARG A C 1
ATOM 746 O O . ARG A 1 89 ? 22.399 -1.197 -38.720 1.00 93.94 89 ARG A O 1
ATOM 753 N N . PRO A 1 90 ? 22.819 -0.663 -36.570 1.00 94.94 90 PRO A N 1
ATOM 754 C CA . PRO A 1 90 ? 24.150 -0.102 -36.823 1.00 94.94 90 PRO A CA 1
ATOM 755 C C . PRO A 1 90 ? 25.058 -0.992 -37.681 1.00 94.94 90 PRO A C 1
ATOM 757 O O . PRO A 1 90 ? 25.583 -0.537 -38.693 1.00 94.94 90 PRO A O 1
ATOM 760 N N . PHE A 1 91 ? 25.164 -2.281 -37.344 1.00 92.69 91 PHE A N 1
ATOM 761 C CA . PHE A 1 91 ? 26.001 -3.249 -38.071 1.00 92.69 91 PHE A CA 1
ATOM 762 C C . PHE A 1 91 ? 25.536 -3.547 -39.508 1.00 92.69 91 PHE A C 1
ATOM 764 O O . PHE A 1 91 ? 26.231 -4.242 -40.239 1.00 92.69 91 PHE A O 1
ATOM 771 N N . GLN A 1 92 ? 24.349 -3.080 -39.911 1.00 92.62 92 GLN A N 1
ATOM 772 C CA . GLN A 1 92 ? 23.817 -3.266 -41.265 1.00 92.62 92 GLN A CA 1
ATOM 773 C C . GLN A 1 92 ? 24.066 -2.054 -42.169 1.00 92.62 92 GLN A C 1
ATOM 775 O O . GLN A 1 92 ? 23.889 -2.162 -43.380 1.00 92.62 92 GLN A O 1
ATOM 780 N N . VAL A 1 93 ? 24.397 -0.893 -41.595 1.00 93.50 93 VAL A N 1
ATOM 781 C CA . VAL A 1 93 ? 24.500 0.377 -42.338 1.00 93.50 93 VAL A CA 1
ATOM 782 C C . VAL A 1 93 ? 25.846 1.072 -42.173 1.00 93.50 93 VAL A C 1
ATOM 784 O O . VAL A 1 93 ? 26.208 1.875 -43.025 1.00 93.50 93 VAL A O 1
ATOM 787 N N . LEU A 1 94 ? 26.592 0.778 -41.104 1.00 92.88 94 LEU A N 1
ATOM 788 C CA . LEU A 1 94 ? 27.925 1.324 -40.871 1.00 92.88 94 LEU A CA 1
ATOM 789 C C . LEU A 1 94 ? 28.989 0.345 -41.402 1.00 92.88 94 LEU A C 1
ATOM 791 O O . LEU A 1 94 ? 29.102 -0.764 -40.872 1.00 92.88 94 LEU A O 1
ATOM 795 N N . PRO A 1 95 ? 29.779 0.727 -42.423 1.00 89.56 95 PRO A N 1
ATOM 796 C CA . PRO A 1 95 ? 30.834 -0.126 -42.966 1.00 89.56 95 PRO A CA 1
ATOM 797 C C . PRO A 1 95 ? 31.858 -0.522 -41.897 1.00 89.56 95 PRO A C 1
ATOM 799 O O . PRO A 1 95 ? 32.306 0.320 -41.119 1.00 89.56 95 PRO A O 1
ATOM 802 N N . GLY A 1 96 ? 32.220 -1.807 -41.851 1.00 85.69 96 GLY A N 1
ATOM 803 C CA . GLY A 1 96 ? 33.199 -2.340 -40.894 1.00 85.69 96 GLY A CA 1
ATOM 804 C C . GLY A 1 96 ? 32.742 -2.338 -39.429 1.00 85.69 96 GLY A C 1
ATOM 805 O O . GLY A 1 96 ? 33.540 -2.621 -38.540 1.00 85.69 96 GLY A O 1
ATOM 806 N N . PHE A 1 97 ? 31.477 -2.010 -39.145 1.00 91.19 97 PHE A N 1
ATOM 807 C CA . PHE A 1 97 ? 30.977 -1.970 -37.778 1.00 91.19 97 PHE A CA 1
ATOM 808 C C . PHE A 1 97 ? 30.513 -3.351 -37.307 1.00 91.19 97 PHE A C 1
ATOM 810 O O . PHE A 1 97 ? 29.472 -3.863 -37.724 1.00 91.19 97 PHE A O 1
ATOM 817 N N . GLU A 1 98 ? 31.252 -3.932 -36.367 1.00 90.62 98 GLU A N 1
ATOM 818 C CA . GLU A 1 98 ? 30.924 -5.243 -35.815 1.00 90.62 98 GLU A CA 1
ATOM 819 C C . GLU A 1 98 ? 29.946 -5.164 -34.636 1.00 90.62 98 GLU A C 1
ATOM 821 O O . GLU A 1 98 ? 30.084 -4.354 -33.707 1.00 90.62 98 GLU A O 1
ATOM 826 N N . LYS A 1 99 ? 28.960 -6.065 -34.652 1.00 93.38 99 LYS A N 1
ATOM 827 C CA . LYS A 1 99 ? 28.119 -6.371 -33.490 1.00 93.38 99 LYS A CA 1
ATOM 828 C C . LYS A 1 99 ? 28.855 -7.333 -32.558 1.00 93.38 99 LYS A C 1
ATOM 830 O O . LYS A 1 99 ? 29.526 -8.252 -33.013 1.00 93.38 99 LYS A O 1
ATOM 835 N N . LEU A 1 100 ? 28.661 -7.163 -31.255 1.00 94.44 100 LEU A N 1
ATOM 836 C CA . LEU A 1 100 ? 29.299 -7.978 -30.216 1.00 94.44 100 LEU A CA 1
ATOM 837 C C . LEU A 1 100 ? 28.312 -8.921 -29.519 1.00 94.44 100 LEU A C 1
ATOM 839 O O . LEU A 1 100 ? 28.538 -9.354 -28.399 1.00 94.44 100 LEU A O 1
ATOM 843 N N . THR A 1 101 ? 27.169 -9.203 -30.128 1.00 91.88 101 THR A N 1
ATOM 844 C CA . THR A 1 101 ? 26.134 -10.093 -29.585 1.00 91.88 101 THR A CA 1
ATOM 845 C C . THR A 1 101 ? 25.336 -10.673 -30.758 1.00 91.88 101 THR A C 1
ATOM 847 O O . THR A 1 101 ? 25.383 -10.080 -31.847 1.00 91.88 101 THR A O 1
ATOM 850 N N . PRO A 1 102 ? 24.631 -11.812 -30.602 1.00 89.50 102 PRO A N 1
ATOM 851 C CA . PRO A 1 102 ? 23.781 -12.342 -31.663 1.00 89.50 102 PRO A CA 1
ATOM 852 C C . PRO A 1 102 ? 22.841 -11.272 -32.228 1.00 89.50 102 PRO A C 1
ATOM 854 O O . PRO A 1 102 ? 22.276 -10.463 -31.486 1.00 89.50 102 PRO A O 1
ATOM 857 N N . ALA A 1 103 ? 22.709 -11.238 -33.557 1.00 83.56 103 ALA A N 1
ATOM 858 C CA . ALA A 1 103 ? 21.831 -10.274 -34.209 1.00 83.56 103 ALA A CA 1
ATOM 859 C C . ALA A 1 103 ? 20.381 -10.548 -33.785 1.00 83.56 103 ALA A C 1
ATOM 861 O O . ALA A 1 103 ? 19.914 -11.675 -33.956 1.00 83.56 103 ALA A O 1
ATOM 862 N N . PRO A 1 104 ? 19.652 -9.544 -33.272 1.00 82.12 104 PRO A N 1
ATOM 863 C CA . PRO A 1 104 ? 18.220 -9.697 -33.083 1.00 82.12 104 PRO A CA 1
ATOM 864 C C . PRO A 1 104 ? 17.526 -9.885 -34.436 1.00 82.12 104 PRO A C 1
ATOM 866 O O . PRO A 1 104 ? 17.932 -9.278 -35.428 1.00 82.12 104 PRO A O 1
ATOM 869 N N . VAL A 1 105 ? 16.468 -10.696 -34.448 1.00 79.50 105 VAL A N 1
ATOM 870 C CA . VAL A 1 105 ? 15.689 -11.028 -35.656 1.00 79.50 105 VAL A CA 1
ATOM 871 C C . VAL A 1 105 ? 14.815 -9.852 -36.120 1.00 79.50 105 VAL A C 1
ATOM 873 O O . VAL A 1 105 ? 14.411 -9.789 -37.274 1.00 79.50 105 VAL A O 1
ATOM 876 N N . ASP A 1 106 ? 14.538 -8.899 -35.229 1.00 82.19 106 ASP A N 1
ATOM 877 C CA . ASP A 1 106 ? 13.633 -7.775 -35.457 1.00 82.19 106 ASP A CA 1
ATOM 878 C C . ASP A 1 106 ? 14.353 -6.437 -35.744 1.00 82.19 106 ASP A C 1
ATOM 880 O O . ASP A 1 106 ? 15.572 -6.287 -35.593 1.00 82.19 106 ASP A O 1
ATOM 884 N N . GLU A 1 107 ? 13.566 -5.428 -36.124 1.00 90.06 107 GLU A N 1
ATOM 885 C CA . GLU A 1 107 ? 14.011 -4.081 -36.518 1.00 90.06 107 GLU A CA 1
ATOM 886 C C . GLU A 1 107 ? 14.701 -3.296 -35.383 1.00 90.06 107 GLU A C 1
ATOM 888 O O . GLU A 1 107 ? 14.485 -3.564 -34.198 1.00 90.06 107 GLU A O 1
ATOM 893 N N . SER A 1 108 ? 15.523 -2.292 -35.718 1.00 89.25 108 SER A N 1
ATOM 894 C CA . SER A 1 108 ? 16.302 -1.519 -34.731 1.00 89.25 108 SER A CA 1
ATOM 895 C C . SER A 1 108 ? 15.447 -0.579 -33.882 1.00 89.25 108 SER A C 1
ATOM 897 O O . SER A 1 108 ? 15.647 -0.484 -32.674 1.00 89.25 108 SER A O 1
ATOM 899 N N . PHE A 1 109 ? 14.501 0.141 -34.482 1.00 92.25 109 PHE A N 1
ATOM 900 C CA . PHE A 1 109 ? 13.809 1.225 -33.783 1.00 92.25 109 PHE A CA 1
ATOM 901 C C . PHE A 1 109 ? 12.427 0.805 -33.273 1.00 92.25 109 PHE A C 1
ATOM 903 O O . PHE A 1 109 ? 11.608 0.396 -34.098 1.00 92.25 109 PHE A O 1
ATOM 910 N N . PRO A 1 110 ? 12.100 1.003 -31.982 1.00 96.00 110 PRO A N 1
ATOM 911 C CA . PRO A 1 110 ? 12.973 1.353 -30.850 1.00 96.00 110 PRO A CA 1
ATOM 912 C C . PRO A 1 110 ? 13.561 0.109 -30.145 1.00 96.00 110 PRO A C 1
ATOM 914 O O . PRO A 1 110 ? 13.226 -1.038 -30.459 1.00 96.00 110 PRO A O 1
ATOM 917 N N . SER A 1 111 ? 14.438 0.320 -29.156 1.00 96.31 111 SER A N 1
ATOM 918 C CA . SER A 1 111 ? 15.024 -0.772 -28.364 1.00 96.31 111 SER A CA 1
ATOM 919 C C . SER A 1 111 ? 14.002 -1.413 -27.418 1.00 96.31 111 SER A C 1
ATOM 921 O O . SER A 1 111 ? 13.632 -0.836 -26.395 1.00 96.31 111 SER A O 1
ATOM 923 N N . GLY A 1 112 ? 13.594 -2.650 -27.720 1.00 93.62 112 GLY A N 1
ATOM 924 C CA . GLY A 1 112 ? 12.648 -3.410 -26.893 1.00 93.62 112 GLY A CA 1
ATOM 925 C C . GLY A 1 112 ? 13.201 -3.828 -25.527 1.00 93.62 112 GLY A C 1
ATOM 926 O O . GLY A 1 112 ? 12.461 -3.816 -24.547 1.00 93.62 112 GLY A O 1
ATOM 927 N N . HIS A 1 113 ? 14.503 -4.134 -25.430 1.00 93.62 113 HIS A N 1
ATOM 928 C CA . HIS A 1 113 ? 15.135 -4.445 -24.137 1.00 93.62 113 HIS A CA 1
ATOM 929 C C . HIS A 1 113 ? 15.101 -3.223 -23.221 1.00 93.62 113 HIS A C 1
ATOM 931 O O . HIS A 1 113 ? 14.689 -3.327 -22.072 1.00 93.62 113 HIS A O 1
ATOM 937 N N . THR A 1 114 ? 15.475 -2.056 -23.759 1.00 96.62 114 THR A N 1
ATOM 938 C CA . THR A 1 114 ? 15.437 -0.791 -23.019 1.00 96.62 114 THR A CA 1
ATOM 939 C C . THR A 1 114 ? 14.016 -0.467 -22.569 1.00 96.62 114 THR A C 1
ATOM 941 O O . THR A 1 114 ? 13.808 -0.174 -21.397 1.00 96.62 114 THR A O 1
ATOM 944 N N . ALA A 1 115 ? 13.031 -0.578 -23.464 1.00 96.62 115 ALA A N 1
ATOM 945 C CA . ALA A 1 115 ? 11.638 -0.318 -23.115 1.00 96.62 115 ALA A CA 1
ATOM 946 C C . ALA A 1 115 ? 11.131 -1.238 -21.997 1.00 96.62 115 ALA A C 1
ATOM 948 O O . ALA A 1 115 ? 10.495 -0.769 -21.058 1.00 96.62 115 ALA A O 1
ATOM 949 N N . SER A 1 116 ? 11.474 -2.526 -22.048 1.00 94.19 116 SER A N 1
ATOM 950 C CA . SER A 1 116 ? 11.019 -3.509 -21.059 1.00 94.19 116 SER A CA 1
ATOM 951 C C . SER A 1 116 ? 11.602 -3.252 -19.666 1.00 94.19 116 SER A C 1
ATOM 953 O O . SER A 1 116 ? 10.854 -3.206 -18.692 1.00 94.19 116 SER A O 1
ATOM 955 N N . VAL A 1 117 ? 12.920 -3.034 -19.553 1.00 95.00 117 VAL A N 1
ATOM 956 C CA . VAL A 1 117 ? 13.566 -2.822 -18.242 1.00 95.00 117 VAL A CA 1
ATOM 957 C C . VAL A 1 117 ? 13.177 -1.488 -17.602 1.00 95.00 117 VAL A C 1
ATOM 959 O O . VAL A 1 117 ? 13.010 -1.428 -16.387 1.00 95.00 117 VAL A O 1
ATOM 962 N N . PHE A 1 118 ? 12.960 -0.434 -18.401 1.00 96.81 118 PHE A N 1
ATOM 963 C CA . PHE A 1 118 ? 12.458 0.849 -17.893 1.00 96.81 118 PHE A CA 1
ATOM 964 C C . PHE A 1 118 ? 10.983 0.767 -17.480 1.00 96.81 118 PHE A C 1
ATOM 966 O O . PHE A 1 118 ? 10.613 1.356 -16.466 1.00 96.81 118 PHE A O 1
ATOM 973 N N . ALA A 1 119 ? 10.157 0.005 -18.204 1.00 94.88 119 ALA A N 1
ATOM 974 C CA . ALA A 1 119 ? 8.773 -0.258 -17.807 1.00 94.88 119 ALA A CA 1
ATOM 975 C C . ALA A 1 119 ? 8.693 -0.998 -16.468 1.00 94.88 119 ALA A C 1
ATOM 977 O O . ALA A 1 119 ? 7.933 -0.595 -15.587 1.00 94.88 119 ALA A O 1
ATOM 978 N N . PHE A 1 120 ? 9.524 -2.029 -16.295 1.00 91.75 120 PHE A N 1
ATOM 979 C CA . PHE A 1 120 ? 9.641 -2.760 -15.037 1.00 91.75 120 PHE A CA 1
ATOM 980 C C . PHE A 1 120 ? 10.099 -1.849 -13.891 1.00 91.75 120 PHE A C 1
ATOM 982 O O . PHE A 1 120 ? 9.439 -1.782 -12.857 1.00 91.75 120 PHE A O 1
ATOM 989 N N . PHE A 1 121 ? 11.188 -1.099 -14.091 1.00 92.88 121 PHE A N 1
ATOM 990 C CA . PHE A 1 121 ? 11.709 -0.149 -13.106 1.00 92.88 121 PHE A CA 1
ATOM 991 C C . PHE A 1 121 ? 10.634 0.843 -12.638 1.00 92.88 121 PHE A C 1
ATOM 993 O O . PHE A 1 121 ? 10.405 0.972 -11.436 1.00 92.88 121 PHE A O 1
ATOM 1000 N N . VAL A 1 122 ? 9.936 1.506 -13.567 1.00 93.50 122 VAL A N 1
ATOM 1001 C CA . VAL A 1 122 ? 8.929 2.518 -13.211 1.00 93.50 122 VAL A CA 1
ATOM 1002 C C . VAL A 1 122 ? 7.738 1.902 -12.474 1.00 93.50 122 VAL A C 1
ATOM 1004 O O . VAL A 1 122 ? 7.244 2.493 -11.512 1.00 93.50 122 VAL A O 1
ATOM 1007 N N . ALA A 1 123 ? 7.308 0.694 -12.849 1.00 89.12 123 ALA A N 1
ATOM 1008 C CA . ALA A 1 123 ? 6.246 -0.014 -12.133 1.00 89.12 123 ALA A CA 1
ATOM 1009 C C . ALA A 1 123 ? 6.625 -0.342 -10.671 1.00 89.12 123 ALA A C 1
ATOM 1011 O O . ALA A 1 123 ? 5.746 -0.415 -9.810 1.00 89.12 123 ALA A O 1
ATOM 1012 N N . MET A 1 124 ? 7.921 -0.486 -10.377 1.00 85.88 124 MET A N 1
ATOM 1013 C CA . MET A 1 124 ? 8.450 -0.862 -9.061 1.00 85.88 124 MET A CA 1
ATOM 1014 C C . MET A 1 124 ? 8.826 0.327 -8.161 1.00 85.88 124 MET A C 1
ATOM 1016 O O . MET A 1 124 ? 9.177 0.104 -7.004 1.00 85.88 124 MET A O 1
ATOM 1020 N N . LEU A 1 125 ? 8.719 1.575 -8.637 1.00 86.56 125 LEU A N 1
ATOM 1021 C CA . LEU A 1 125 ? 9.111 2.775 -7.876 1.00 86.56 125 LEU A CA 1
ATOM 1022 C C . LEU A 1 125 ? 8.563 2.841 -6.434 1.00 86.56 125 LEU A C 1
ATOM 1024 O O . LEU A 1 125 ? 9.303 3.230 -5.528 1.00 86.56 125 LEU A O 1
ATOM 1028 N N . PRO A 1 126 ? 7.303 2.456 -6.151 1.00 80.06 126 PRO A N 1
ATOM 1029 C CA . PRO A 1 126 ? 6.776 2.638 -4.799 1.00 80.06 126 PRO A CA 1
ATOM 1030 C C . PRO A 1 126 ? 7.217 1.570 -3.791 1.00 80.06 126 PRO A C 1
ATOM 1032 O O . PRO A 1 126 ? 6.831 1.665 -2.632 1.00 80.06 126 PRO A O 1
ATOM 1035 N N . LEU A 1 127 ? 8.059 0.604 -4.189 1.00 70.56 127 LEU A N 1
ATOM 1036 C CA . LEU A 1 127 ? 8.731 -0.315 -3.256 1.00 70.56 127 LEU A CA 1
ATOM 1037 C C . LEU A 1 127 ? 9.809 0.377 -2.401 1.00 70.56 127 LEU A C 1
ATOM 1039 O O . LEU A 1 127 ? 10.404 -0.246 -1.525 1.00 70.56 127 LEU A O 1
ATOM 1043 N N . GLY A 1 128 ? 10.073 1.661 -2.651 1.00 72.69 128 GLY A N 1
ATOM 1044 C CA . GLY A 1 128 ? 10.958 2.492 -1.846 1.00 72.69 128 GLY A CA 1
ATOM 1045 C C . GLY A 1 128 ? 12.218 2.944 -2.592 1.00 72.69 128 GLY A C 1
ATOM 1046 O O . GLY A 1 128 ? 12.538 2.444 -3.679 1.00 72.69 128 GLY A O 1
ATOM 1047 N N . PRO A 1 129 ? 12.953 3.915 -2.022 1.00 79.88 129 PRO A N 1
ATOM 1048 C CA . PRO A 1 129 ? 14.051 4.596 -2.707 1.00 79.88 129 PRO A CA 1
ATOM 1049 C C . PRO A 1 129 ? 15.249 3.683 -3.002 1.00 79.88 129 PRO A C 1
ATOM 1051 O O . PRO A 1 129 ? 15.842 3.793 -4.072 1.00 79.88 129 PRO A O 1
ATOM 1054 N N . VAL A 1 130 ? 15.580 2.747 -2.104 1.00 79.56 130 VAL A N 1
ATOM 1055 C CA . VAL A 1 130 ? 16.720 1.825 -2.278 1.00 79.56 130 VAL A CA 1
ATOM 1056 C C . VAL A 1 130 ? 16.487 0.869 -3.451 1.00 79.56 130 VAL A C 1
ATOM 1058 O O . VAL A 1 130 ? 17.333 0.754 -4.338 1.00 79.56 130 VAL A O 1
ATOM 1061 N N . VAL A 1 131 ? 15.311 0.232 -3.499 1.00 80.31 131 VAL A N 1
ATOM 1062 C CA . VAL A 1 131 ? 14.918 -0.673 -4.594 1.00 80.31 131 VAL A CA 1
ATOM 1063 C C . VAL A 1 131 ? 14.856 0.087 -5.918 1.00 80.31 131 VAL A C 1
ATOM 1065 O O . VAL A 1 131 ? 15.395 -0.368 -6.926 1.00 80.31 131 VAL A O 1
ATOM 1068 N N . SER A 1 132 ? 14.264 1.283 -5.904 1.00 86.38 132 SER A N 1
ATOM 1069 C CA . SER A 1 132 ? 14.181 2.155 -7.077 1.00 86.38 132 SER A CA 1
ATOM 1070 C C . SER A 1 132 ? 15.558 2.515 -7.630 1.00 86.38 132 SER A C 1
ATOM 1072 O O . SER A 1 132 ? 15.773 2.418 -8.836 1.00 86.38 132 SER A O 1
ATOM 1074 N N . ALA A 1 133 ? 16.508 2.888 -6.768 1.00 91.12 133 ALA A N 1
ATOM 1075 C CA . ALA A 1 133 ? 17.866 3.230 -7.182 1.00 91.12 133 ALA A CA 1
ATOM 1076 C C . ALA A 1 133 ? 18.596 2.028 -7.805 1.00 91.12 133 ALA A C 1
ATOM 1078 O O . ALA A 1 133 ? 19.215 2.163 -8.862 1.00 91.12 133 ALA A O 1
ATOM 1079 N N . ALA A 1 134 ? 18.472 0.843 -7.200 1.00 91.81 134 ALA A N 1
ATOM 1080 C CA . ALA A 1 134 ? 19.067 -0.384 -7.726 1.00 91.81 134 ALA A CA 1
ATOM 1081 C C . ALA A 1 134 ? 18.501 -0.754 -9.110 1.00 91.81 134 ALA A C 1
ATOM 1083 O O . ALA A 1 134 ? 19.259 -1.050 -10.038 1.00 91.81 134 ALA A O 1
ATOM 1084 N N . LEU A 1 135 ? 17.177 -0.681 -9.279 1.00 92.38 135 LEU A N 1
ATOM 1085 C CA . LEU A 1 135 ? 16.515 -0.967 -10.554 1.00 92.38 135 LEU A CA 1
ATOM 1086 C C . LEU A 1 135 ? 16.820 0.085 -11.626 1.00 92.38 135 LEU A C 1
ATOM 1088 O O . LEU A 1 135 ? 17.010 -0.278 -12.785 1.00 92.38 135 LEU A O 1
ATOM 1092 N N . ALA A 1 136 ? 16.924 1.364 -11.256 1.00 96.06 136 ALA A N 1
ATOM 1093 C CA . ALA A 1 136 ? 17.334 2.431 -12.168 1.00 96.06 136 ALA A CA 1
ATOM 1094 C C . ALA A 1 136 ? 18.765 2.211 -12.679 1.00 96.06 136 ALA A C 1
ATOM 1096 O O . ALA A 1 136 ? 19.023 2.341 -13.881 1.00 96.06 136 ALA A O 1
ATOM 1097 N N . ALA A 1 137 ? 19.687 1.836 -11.784 1.00 97.38 137 ALA A N 1
ATOM 1098 C CA . ALA A 1 137 ? 21.056 1.495 -12.147 1.00 97.38 137 ALA A CA 1
ATOM 1099 C C . ALA A 1 137 ? 21.075 0.298 -13.106 1.00 97.38 137 ALA A C 1
ATOM 1101 O O . ALA A 1 137 ? 21.618 0.399 -14.206 1.00 97.38 137 ALA A O 1
ATOM 1102 N N . TRP A 1 138 ? 20.403 -0.799 -12.750 1.00 95.88 138 TRP A N 1
ATOM 1103 C CA . TRP A 1 138 ? 20.301 -1.984 -13.602 1.00 95.88 138 TRP A CA 1
ATOM 1104 C C . TRP A 1 138 ? 19.714 -1.673 -14.990 1.00 95.88 138 TRP A C 1
ATOM 1106 O O . TRP A 1 138 ? 20.337 -1.999 -16.004 1.00 95.88 138 TRP A O 1
ATOM 1116 N N . ALA A 1 139 ? 18.571 -0.981 -15.057 1.00 96.31 139 ALA A N 1
ATOM 1117 C CA . ALA A 1 139 ? 17.920 -0.601 -16.311 1.00 96.31 139 ALA A CA 1
ATOM 1118 C C . ALA A 1 139 ? 18.838 0.261 -17.194 1.00 96.31 139 ALA A C 1
ATOM 1120 O O . ALA A 1 139 ? 18.909 0.057 -18.410 1.00 96.31 139 ALA A O 1
ATOM 1121 N N . SER A 1 140 ? 19.599 1.171 -16.580 1.00 97.38 140 SER A N 1
ATOM 1122 C CA . SER A 1 140 ? 20.576 2.017 -17.270 1.00 97.38 140 SER A CA 1
ATOM 1123 C C . SER A 1 140 ? 21.735 1.204 -17.850 1.00 97.38 140 SER A C 1
ATOM 1125 O O . SER A 1 140 ? 22.107 1.417 -19.006 1.00 97.38 140 SER A O 1
ATOM 1127 N N . VAL A 1 141 ? 22.275 0.229 -17.109 1.00 97.31 141 VAL A N 1
ATOM 1128 C CA . VAL A 1 141 ? 23.361 -0.626 -17.618 1.00 97.31 141 VAL A CA 1
ATOM 1129 C C . VAL A 1 141 ? 22.855 -1.551 -18.733 1.00 97.31 141 VAL A C 1
ATOM 1131 O O . VAL A 1 141 ? 23.533 -1.708 -19.752 1.00 97.31 141 VAL A O 1
ATOM 1134 N N . VAL A 1 142 ? 21.638 -2.102 -18.624 1.00 96.44 142 VAL A N 1
ATOM 1135 C CA . VAL A 1 142 ? 21.022 -2.878 -19.716 1.00 96.44 142 VAL A CA 1
ATOM 1136 C C . VAL A 1 142 ? 20.824 -2.005 -20.954 1.00 96.44 142 VAL A C 1
ATOM 1138 O O . VAL A 1 142 ? 21.196 -2.417 -22.052 1.00 96.44 142 VAL A O 1
ATOM 1141 N N . ALA A 1 143 ? 20.304 -0.786 -20.812 1.00 97.06 143 ALA A N 1
ATOM 1142 C CA . ALA A 1 143 ? 20.135 0.140 -21.928 1.00 97.06 143 ALA A CA 1
ATOM 1143 C C . ALA A 1 143 ? 21.470 0.489 -22.602 1.00 97.06 143 ALA A C 1
ATOM 1145 O O . ALA A 1 143 ? 21.588 0.401 -23.828 1.00 97.06 143 ALA A O 1
ATOM 1146 N N . PHE A 1 144 ? 22.494 0.795 -21.803 1.00 97.19 144 PHE A N 1
ATOM 1147 C CA . PHE A 1 144 ? 23.844 1.064 -22.289 1.00 97.19 144 PHE A CA 1
ATOM 1148 C C . PHE A 1 144 ? 24.444 -0.138 -23.027 1.00 97.19 144 PHE A C 1
ATOM 1150 O O . PHE A 1 144 ? 25.063 0.035 -24.078 1.00 97.19 144 PHE A O 1
ATOM 1157 N N . SER A 1 145 ? 24.204 -1.364 -22.546 1.00 97.12 145 SER A N 1
ATOM 1158 C CA . SER A 1 145 ? 24.696 -2.584 -23.195 1.00 97.12 145 SER A CA 1
ATOM 1159 C C . SER A 1 145 ? 24.239 -2.693 -24.655 1.00 97.12 145 SER A C 1
ATOM 1161 O O . SER A 1 145 ? 25.022 -3.082 -25.518 1.00 97.12 145 SER A O 1
ATOM 1163 N N . ARG A 1 146 ? 23.004 -2.282 -24.974 1.00 96.12 146 ARG A N 1
ATOM 1164 C CA . ARG A 1 146 ? 22.440 -2.381 -26.333 1.00 96.12 146 ARG A CA 1
ATOM 1165 C C . ARG A 1 146 ? 23.137 -1.448 -27.323 1.00 96.12 146 ARG A C 1
ATOM 1167 O O . ARG A 1 146 ? 23.355 -1.828 -28.476 1.00 96.12 146 ARG A O 1
ATOM 1174 N N . TYR A 1 147 ? 23.510 -0.261 -26.852 1.00 96.56 147 TYR A N 1
ATOM 1175 C CA . TYR A 1 147 ? 24.331 0.692 -27.592 1.00 96.56 147 TYR A CA 1
ATOM 1176 C C . TYR A 1 147 ? 25.769 0.177 -27.745 1.00 96.56 147 TYR A C 1
ATOM 1178 O O . TYR A 1 147 ? 26.271 0.037 -28.861 1.00 96.56 147 TYR A O 1
ATOM 1186 N N . TYR A 1 148 ? 26.405 -0.205 -26.633 1.00 97.12 148 TYR A N 1
ATOM 1187 C CA . TYR A 1 148 ? 27.793 -0.667 -26.603 1.00 97.12 148 TYR A CA 1
ATOM 1188 C C . TYR A 1 148 ? 28.035 -1.890 -27.498 1.00 97.12 148 TYR A C 1
ATOM 1190 O O . TYR A 1 148 ? 28.976 -1.910 -28.298 1.00 97.12 148 TYR A O 1
ATOM 1198 N N . LEU A 1 149 ? 27.153 -2.893 -27.415 1.00 96.38 149 LEU A N 1
ATOM 1199 C CA . LEU A 1 149 ? 27.234 -4.140 -28.182 1.00 96.38 149 LEU A CA 1
ATOM 1200 C C . LEU A 1 149 ? 26.895 -3.959 -29.666 1.00 96.38 149 LEU A C 1
ATOM 1202 O O . LEU A 1 149 ? 27.051 -4.896 -30.450 1.00 96.38 149 LEU A O 1
ATOM 1206 N N . GLY A 1 150 ? 26.475 -2.760 -30.075 1.00 95.12 150 GLY A N 1
ATOM 1207 C CA . GLY A 1 150 ? 26.386 -2.413 -31.485 1.00 95.12 150 GLY A CA 1
ATOM 1208 C C . GLY A 1 150 ? 25.081 -2.798 -32.170 1.00 95.12 150 GLY A C 1
ATOM 1209 O O . GLY A 1 150 ? 25.036 -2.886 -33.395 1.00 95.12 150 GLY A O 1
ATOM 1210 N N . VAL A 1 151 ? 24.028 -3.067 -31.401 1.00 95.31 151 VAL A N 1
ATOM 1211 C CA . VAL A 1 151 ? 22.755 -3.568 -31.938 1.00 95.31 151 VAL A CA 1
ATOM 1212 C C . VAL A 1 151 ? 21.674 -2.500 -32.023 1.00 95.31 151 VAL A C 1
ATOM 1214 O O . VAL A 1 151 ? 20.717 -2.705 -32.761 1.00 95.31 151 VAL A O 1
ATOM 1217 N N . HIS A 1 152 ? 21.830 -1.367 -31.339 1.00 96.56 152 HIS A N 1
ATOM 1218 C CA . HIS A 1 152 ? 20.897 -0.241 -31.370 1.00 96.56 152 HIS A CA 1
ATOM 1219 C C . HIS A 1 152 ? 21.640 1.095 -31.406 1.00 96.56 152 HIS A C 1
ATOM 1221 O O . HIS A 1 152 ? 22.718 1.223 -30.826 1.00 96.56 152 HIS A O 1
ATOM 1227 N N . PHE A 1 153 ? 21.039 2.089 -32.056 1.00 97.50 153 PHE A N 1
ATOM 1228 C CA . PHE A 1 153 ? 21.519 3.469 -32.029 1.00 97.50 153 PHE A CA 1
ATOM 1229 C C . PHE A 1 153 ? 21.127 4.182 -30.725 1.00 97.50 153 PHE A C 1
ATOM 1231 O O . PHE A 1 153 ? 20.115 3.810 -30.126 1.00 97.50 153 PHE A O 1
ATOM 1238 N N . PRO A 1 154 ? 21.851 5.237 -30.295 1.00 97.62 154 PRO A N 1
ATOM 1239 C CA . PRO A 1 154 ? 21.472 6.043 -29.131 1.00 97.62 154 PRO A CA 1
ATOM 1240 C C . PRO A 1 154 ? 20.015 6.519 -29.143 1.00 97.62 154 PRO A C 1
ATOM 1242 O O . PRO A 1 154 ? 19.330 6.425 -28.125 1.00 97.62 154 PRO A O 1
ATOM 1245 N N . SER A 1 155 ? 19.502 6.967 -30.292 1.00 96.88 155 SER A N 1
ATOM 1246 C CA . SER A 1 155 ? 18.097 7.376 -30.406 1.00 96.88 155 SER A CA 1
ATOM 1247 C C . SER A 1 155 ? 17.101 6.219 -30.217 1.00 96.88 155 SER A C 1
ATOM 1249 O O . SER A 1 155 ? 16.034 6.430 -29.637 1.00 96.88 155 SER A O 1
ATOM 1251 N N . ASP A 1 156 ? 17.450 4.985 -30.607 1.00 97.19 156 ASP A N 1
ATOM 1252 C CA . ASP A 1 156 ? 16.628 3.794 -30.339 1.00 97.19 156 ASP A CA 1
ATOM 1253 C C . ASP A 1 156 ? 16.535 3.518 -28.828 1.00 97.19 156 ASP A C 1
ATOM 1255 O O . ASP A 1 156 ? 15.491 3.073 -28.342 1.00 97.19 156 ASP A O 1
ATOM 1259 N N . ILE A 1 157 ? 17.629 3.767 -28.091 1.00 97.81 157 ILE A N 1
ATOM 1260 C CA . ILE A 1 157 ? 17.702 3.628 -26.629 1.00 97.81 157 ILE A CA 1
ATOM 1261 C C . ILE A 1 157 ? 16.850 4.700 -25.957 1.00 97.81 157 ILE A C 1
ATOM 1263 O O . ILE A 1 157 ? 16.034 4.373 -25.100 1.00 97.81 157 ILE A O 1
ATOM 1267 N N . PHE A 1 158 ? 17.001 5.960 -26.369 1.00 97.81 158 PHE A N 1
ATOM 1268 C CA . PHE A 1 158 ? 16.247 7.078 -25.807 1.00 97.81 158 PHE A CA 1
ATOM 1269 C C . PHE A 1 158 ? 14.734 6.879 -25.959 1.00 97.81 158 PHE A C 1
ATOM 1271 O O . PHE A 1 158 ? 13.994 6.949 -24.978 1.00 97.81 158 PHE A O 1
ATOM 1278 N N . VAL A 1 159 ? 14.272 6.557 -27.172 1.00 97.88 159 VAL A N 1
ATOM 1279 C CA . VAL A 1 159 ? 12.843 6.316 -27.420 1.00 97.88 159 VAL A CA 1
ATOM 1280 C C . VAL A 1 159 ? 12.365 5.051 -26.711 1.00 97.88 159 VAL A C 1
ATOM 1282 O O . VAL A 1 159 ? 11.267 5.043 -26.160 1.00 97.88 159 VAL A O 1
ATOM 1285 N N . GLY A 1 160 ? 13.191 4.001 -26.659 1.00 97.81 160 GLY A N 1
ATOM 1286 C CA . GLY A 1 160 ? 12.894 2.807 -25.869 1.00 97.81 160 GLY A CA 1
ATOM 1287 C C . GLY A 1 160 ? 12.654 3.143 -24.394 1.00 97.81 160 GLY A C 1
ATOM 1288 O O . GLY A 1 160 ? 11.637 2.740 -23.839 1.00 97.81 160 GLY A O 1
ATOM 1289 N N . ALA A 1 161 ? 13.537 3.930 -23.775 1.00 98.38 161 ALA A N 1
ATOM 1290 C CA . ALA A 1 161 ? 13.399 4.343 -22.379 1.00 98.38 161 ALA A CA 1
ATOM 1291 C C . ALA A 1 161 ? 12.126 5.170 -22.154 1.00 98.38 161 ALA A C 1
ATOM 1293 O O . ALA A 1 161 ? 11.390 4.897 -21.209 1.00 98.38 161 ALA A O 1
ATOM 1294 N N . LEU A 1 162 ? 11.818 6.116 -23.050 1.00 98.31 162 LEU A N 1
ATOM 1295 C CA . LEU A 1 162 ? 10.594 6.919 -22.977 1.00 98.31 162 LEU A CA 1
ATOM 1296 C C . LEU A 1 162 ? 9.329 6.048 -23.023 1.00 98.31 162 LEU A C 1
ATOM 1298 O O . LEU A 1 162 ? 8.444 6.212 -22.187 1.00 98.31 162 LEU A O 1
ATOM 1302 N N . ILE A 1 163 ? 9.259 5.091 -23.956 1.00 98.12 163 ILE A N 1
ATOM 1303 C CA . ILE A 1 163 ? 8.139 4.139 -24.041 1.00 98.12 163 ILE A CA 1
ATOM 1304 C C . ILE A 1 163 ? 8.025 3.334 -22.749 1.00 98.12 163 ILE A C 1
ATOM 1306 O O . ILE A 1 163 ? 6.927 3.186 -22.219 1.00 98.12 163 ILE A O 1
ATOM 1310 N N . GLY A 1 164 ? 9.153 2.843 -22.230 1.00 97.12 164 GLY A N 1
ATOM 1311 C CA . GLY A 1 164 ? 9.185 2.095 -20.981 1.00 97.12 164 GLY A CA 1
ATOM 1312 C C . GLY A 1 164 ? 8.639 2.905 -19.807 1.00 97.12 164 GLY A C 1
ATOM 1313 O O . GLY A 1 164 ? 7.754 2.438 -19.098 1.00 97.12 164 GLY A O 1
ATOM 1314 N N . ILE A 1 165 ? 9.094 4.149 -19.647 1.00 97.31 165 ILE A N 1
ATOM 1315 C CA . ILE A 1 165 ? 8.640 5.046 -18.578 1.00 97.31 165 ILE A CA 1
ATOM 1316 C C . ILE A 1 165 ? 7.128 5.278 -18.651 1.00 97.31 165 ILE A C 1
ATOM 1318 O O . ILE A 1 165 ? 6.438 5.142 -17.641 1.00 97.31 165 ILE A O 1
ATOM 1322 N N . LEU A 1 166 ? 6.602 5.580 -19.841 1.00 96.75 166 LEU A N 1
ATOM 1323 C CA . LEU A 1 166 ? 5.169 5.812 -20.037 1.00 96.75 166 LEU A CA 1
ATOM 1324 C C . LEU A 1 166 ? 4.345 4.545 -19.768 1.00 96.75 166 LEU A C 1
ATOM 1326 O O . LEU A 1 166 ? 3.321 4.607 -19.085 1.00 96.75 166 LEU A O 1
ATOM 1330 N N . ALA A 1 167 ? 4.810 3.389 -20.248 1.00 94.88 167 ALA A N 1
ATOM 1331 C CA . ALA A 1 167 ? 4.165 2.104 -20.000 1.00 94.88 167 ALA A CA 1
ATOM 1332 C C . ALA A 1 167 ? 4.135 1.768 -18.501 1.00 94.88 167 ALA A C 1
ATOM 1334 O O . ALA A 1 167 ? 3.075 1.444 -17.969 1.00 94.88 167 ALA A O 1
ATOM 1335 N N . GLY A 1 168 ? 5.258 1.924 -17.796 1.00 92.94 168 GLY A N 1
ATOM 1336 C CA . GLY A 1 168 ? 5.331 1.734 -16.348 1.00 92.94 168 GLY A CA 1
ATOM 1337 C C . GLY A 1 168 ? 4.389 2.668 -15.590 1.00 92.94 168 GLY A C 1
ATOM 1338 O O . GLY A 1 168 ? 3.601 2.203 -14.766 1.00 92.94 168 GLY A O 1
ATOM 1339 N N . ALA A 1 169 ? 4.389 3.962 -15.918 1.00 91.38 169 ALA A N 1
ATOM 1340 C CA . ALA A 1 169 ? 3.520 4.950 -15.279 1.00 91.38 169 ALA A CA 1
ATOM 1341 C C . ALA A 1 169 ? 2.025 4.638 -15.476 1.00 91.38 169 ALA A C 1
ATOM 1343 O O . ALA A 1 169 ? 1.236 4.779 -14.539 1.00 91.38 169 ALA A O 1
ATOM 1344 N N . SER A 1 170 ? 1.637 4.145 -16.658 1.00 90.44 170 SER A N 1
ATOM 1345 C CA . SER A 1 170 ? 0.240 3.806 -16.972 1.00 90.44 170 SER A CA 1
ATOM 1346 C C . SER A 1 170 ? -0.347 2.726 -16.053 1.00 90.44 170 SER A C 1
ATOM 1348 O O . SER A 1 170 ? -1.539 2.748 -15.744 1.00 90.44 170 SER A O 1
ATOM 1350 N N . THR A 1 171 ? 0.491 1.827 -15.524 1.00 85.00 171 THR A N 1
ATOM 1351 C CA . THR A 1 171 ? 0.035 0.763 -14.616 1.00 85.00 171 THR A CA 1
ATOM 1352 C C . THR A 1 171 ? -0.424 1.275 -13.252 1.00 85.00 171 THR A C 1
ATOM 1354 O O . THR A 1 171 ? -1.215 0.610 -12.582 1.00 85.00 171 THR A O 1
ATOM 1357 N N . GLY A 1 172 ? -0.026 2.494 -12.866 1.00 75.81 172 GLY A N 1
ATOM 1358 C CA . GLY A 1 172 ? -0.516 3.151 -11.656 1.00 75.81 172 GLY A CA 1
ATOM 1359 C C . GLY A 1 172 ? -2.034 3.367 -11.653 1.00 75.81 172 GLY A C 1
ATOM 1360 O O . GLY A 1 172 ? -2.643 3.337 -10.587 1.00 75.81 172 GLY A O 1
ATOM 1361 N N . ALA A 1 173 ? -2.659 3.510 -12.828 1.00 69.94 173 ALA A N 1
ATOM 1362 C CA . ALA A 1 173 ? -4.110 3.658 -12.958 1.00 69.94 173 ALA A CA 1
ATOM 1363 C C . ALA A 1 173 ? -4.876 2.341 -12.735 1.00 69.94 173 ALA A C 1
ATOM 1365 O O . ALA A 1 173 ? -6.011 2.361 -12.267 1.00 69.94 173 ALA A O 1
ATOM 1366 N N . VAL A 1 174 ? -4.253 1.197 -13.037 1.00 63.91 174 VAL A N 1
ATOM 1367 C CA . VAL A 1 174 ? -4.869 -0.140 -12.928 1.00 63.91 174 VAL A CA 1
ATOM 1368 C C . VAL A 1 174 ? -4.566 -0.790 -11.573 1.00 63.91 174 VAL A C 1
ATOM 1370 O O . VAL A 1 174 ? -5.301 -1.663 -11.116 1.00 63.91 174 VAL A O 1
ATOM 1373 N N . ARG A 1 175 ? -3.519 -0.325 -10.877 1.00 66.88 175 ARG A N 1
ATOM 1374 C CA . ARG A 1 175 ? -3.106 -0.826 -9.557 1.00 66.88 175 ARG A CA 1
ATOM 1375 C C . ARG A 1 175 ? -4.244 -0.869 -8.520 1.00 66.88 175 ARG A C 1
ATOM 1377 O O . ARG A 1 175 ? -4.347 -1.890 -7.843 1.00 66.88 175 ARG A O 1
ATOM 1384 N N . PRO A 1 176 ? -5.124 0.147 -8.391 1.00 59.00 176 PRO A N 1
ATOM 1385 C CA . PRO A 1 176 ? -6.243 0.082 -7.452 1.00 59.00 176 PRO A CA 1
ATOM 1386 C C . PRO A 1 176 ? -7.233 -1.038 -7.783 1.00 59.00 176 PRO A C 1
ATOM 1388 O O . PRO A 1 176 ? -7.721 -1.682 -6.863 1.00 59.00 176 PRO A O 1
ATOM 1391 N N . ALA A 1 177 ? -7.484 -1.309 -9.069 1.00 57.50 177 ALA A N 1
ATOM 1392 C CA . ALA A 1 177 ? -8.379 -2.379 -9.517 1.00 57.50 177 ALA A CA 1
ATOM 1393 C C . ALA A 1 177 ? -7.795 -3.777 -9.254 1.00 57.50 177 ALA A C 1
ATOM 1395 O O . ALA A 1 177 ? -8.532 -4.683 -8.885 1.00 57.50 177 ALA A O 1
ATOM 1396 N N . LEU A 1 178 ? -6.469 -3.938 -9.344 1.00 56.69 178 LEU A N 1
ATOM 1397 C CA . LEU A 1 178 ? -5.772 -5.179 -8.962 1.00 56.69 178 LEU A CA 1
ATOM 1398 C C . LEU A 1 178 ? -5.794 -5.445 -7.446 1.00 56.69 178 LEU A C 1
ATOM 1400 O O . LEU A 1 178 ? -5.519 -6.560 -7.001 1.00 56.69 178 LEU A O 1
ATOM 1404 N N . GLY A 1 179 ? -6.110 -4.419 -6.653 1.00 51.22 179 GLY A N 1
ATOM 1405 C CA . GLY A 1 179 ? -6.310 -4.528 -5.216 1.00 51.22 179 GLY A CA 1
ATOM 1406 C C . GLY A 1 179 ? -7.770 -4.430 -4.759 1.00 51.22 179 GLY A C 1
ATOM 1407 O O . GLY A 1 179 ? -7.981 -4.619 -3.563 1.00 51.22 179 GLY A O 1
ATOM 1408 N N . ALA A 1 180 ? -8.729 -4.080 -5.623 1.00 50.22 180 ALA A N 1
ATOM 1409 C CA . ALA A 1 180 ? -10.089 -3.673 -5.241 1.00 50.22 180 ALA A CA 1
ATOM 1410 C C . ALA A 1 180 ? -10.879 -4.778 -4.515 1.00 50.22 180 ALA A C 1
ATOM 1412 O O . ALA A 1 180 ? -10.588 -5.956 -4.715 1.00 50.22 180 ALA A O 1
ATOM 1413 N N . ASP A 1 181 ? -11.831 -4.348 -3.668 1.00 57.44 181 ASP A N 1
ATOM 1414 C CA . ASP A 1 181 ? -12.661 -5.109 -2.715 1.00 57.44 181 ASP A CA 1
ATOM 1415 C C . ASP A 1 181 ? -12.777 -6.600 -3.026 1.00 57.44 181 ASP A C 1
ATOM 1417 O O . ASP A 1 181 ? -13.675 -7.072 -3.727 1.00 57.44 181 ASP A O 1
ATOM 1421 N N . ARG A 1 182 ? -11.830 -7.349 -2.466 1.00 67.25 182 ARG A N 1
ATOM 1422 C CA . ARG A 1 182 ? -11.922 -8.798 -2.392 1.00 67.25 182 ARG A CA 1
ATOM 1423 C C . ARG A 1 182 ? -12.806 -9.146 -1.193 1.00 67.25 182 ARG A C 1
ATOM 1425 O O . ARG A 1 182 ? -12.651 -8.506 -0.152 1.00 67.25 182 ARG A O 1
ATOM 1432 N N . PRO A 1 183 ? -13.728 -10.114 -1.320 1.00 79.69 183 PRO A N 1
ATOM 1433 C CA . PRO A 1 183 ? -14.511 -10.562 -0.179 1.00 79.69 183 PRO A CA 1
ATOM 1434 C C . PRO A 1 183 ? -13.588 -11.110 0.912 1.00 79.69 183 PRO A C 1
ATOM 1436 O O . PRO A 1 183 ? -12.478 -11.575 0.625 1.00 79.69 183 PRO A O 1
ATOM 1439 N N . ASP A 1 184 ? -14.062 -11.070 2.155 1.00 87.81 184 ASP A N 1
ATOM 1440 C CA . ASP A 1 184 ? -13.364 -11.705 3.267 1.00 87.81 184 ASP A CA 1
ATOM 1441 C C . ASP A 1 184 ? -13.164 -13.188 2.972 1.00 87.81 184 ASP A C 1
ATOM 1443 O O . ASP A 1 184 ? -14.072 -13.882 2.507 1.00 87.81 184 ASP A O 1
ATOM 1447 N N . LYS A 1 185 ? -11.953 -13.675 3.244 1.00 91.00 185 LYS A N 1
ATOM 1448 C CA . LYS A 1 185 ? -11.607 -15.086 3.053 1.00 91.00 185 LYS A CA 1
ATOM 1449 C C . LYS A 1 185 ? -12.335 -15.987 4.046 1.00 91.00 185 LYS A C 1
ATOM 1451 O O . LYS A 1 185 ? -12.650 -17.124 3.713 1.00 91.00 185 LYS A O 1
ATOM 1456 N N . TYR A 1 186 ? -12.573 -15.473 5.249 1.00 93.38 186 TYR A N 1
ATOM 1457 C CA . TYR A 1 186 ? -13.267 -16.165 6.325 1.00 93.38 186 TYR A CA 1
ATOM 1458 C C . TYR A 1 186 ? -14.533 -15.395 6.679 1.00 93.38 186 TYR A C 1
ATOM 1460 O O . TYR A 1 186 ? -14.527 -14.167 6.755 1.00 93.38 186 TYR A O 1
ATOM 1468 N N . GLY A 1 187 ? -15.621 -16.118 6.921 1.00 94.94 187 GLY A N 1
ATOM 1469 C CA . GLY A 1 187 ? -16.903 -15.533 7.283 1.00 94.94 187 GLY A CA 1
ATOM 1470 C C . GLY A 1 187 ? -16.941 -14.986 8.707 1.00 94.94 187 GLY A C 1
ATOM 1471 O O . GLY A 1 187 ? -17.821 -14.180 8.995 1.00 94.94 187 GLY A O 1
ATOM 1472 N N . SER A 1 188 ? -16.023 -15.400 9.588 1.00 97.50 188 SER A N 1
ATOM 1473 C CA . SER A 1 188 ? -15.915 -14.916 10.969 1.00 97.50 188 SER A CA 1
ATOM 1474 C C . SER A 1 188 ? -14.499 -15.087 11.546 1.00 97.50 188 SER A C 1
ATOM 1476 O O . SER A 1 188 ? -13.658 -15.780 10.965 1.00 97.50 188 SER A O 1
ATOM 1478 N N . TYR A 1 189 ? -14.219 -14.477 12.703 1.00 97.94 189 TYR A N 1
ATOM 1479 C CA . TYR A 1 189 ? -12.960 -14.684 13.426 1.00 97.94 189 TYR A CA 1
ATOM 1480 C C . TYR A 1 189 ? -12.825 -16.143 13.878 1.00 97.94 189 TYR A C 1
ATOM 1482 O O . TYR A 1 189 ? -11.752 -16.728 13.760 1.00 97.94 189 TYR A O 1
ATOM 1490 N N . VAL A 1 190 ? -13.906 -16.761 14.362 1.00 97.50 190 VAL A N 1
ATOM 1491 C CA . VAL A 1 190 ? -13.892 -18.172 14.782 1.00 97.50 190 VAL A CA 1
ATOM 1492 C C . VAL A 1 190 ? -13.515 -19.095 13.621 1.00 97.50 190 VAL A C 1
ATOM 1494 O O . VAL A 1 190 ? -12.830 -20.096 13.825 1.00 97.50 190 VAL A O 1
ATOM 1497 N N . GLU A 1 191 ? -13.932 -18.777 12.395 1.00 97.50 191 GLU A N 1
ATOM 1498 C CA . GLU A 1 191 ? -13.500 -19.508 11.203 1.00 97.50 191 GLU A CA 1
ATOM 1499 C C . GLU A 1 191 ? -12.032 -19.234 10.846 1.00 97.50 191 GLU A C 1
ATOM 1501 O O . GLU A 1 191 ? -11.282 -20.175 10.574 1.00 97.50 191 GLU A O 1
ATOM 1506 N N . LEU A 1 192 ? -11.605 -17.970 10.899 1.00 97.38 192 LEU A N 1
ATOM 1507 C CA . LEU A 1 192 ? -10.211 -17.572 10.693 1.00 97.38 192 LEU A CA 1
ATOM 1508 C C . LEU A 1 192 ? -9.276 -18.315 11.654 1.00 97.38 192 LEU A C 1
ATOM 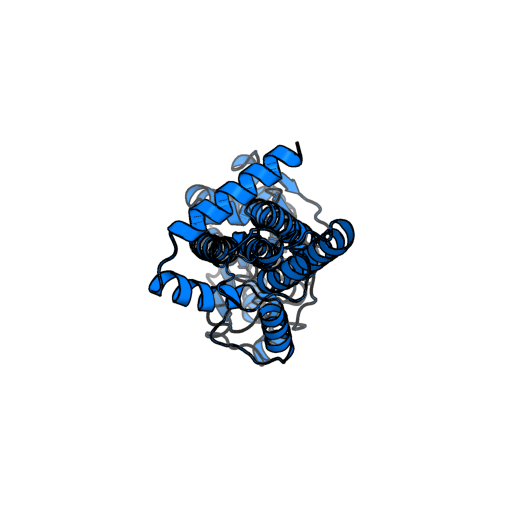1510 O O . LEU A 1 192 ? -8.273 -18.879 11.220 1.00 97.38 192 LEU A O 1
ATOM 1514 N N . ALA A 1 193 ? -9.627 -18.382 12.939 1.00 96.38 193 ALA A N 1
ATOM 1515 C CA . ALA A 1 193 ? -8.821 -18.994 13.996 1.00 96.38 193 ALA A CA 1
ATOM 1516 C C . ALA A 1 193 ? -8.665 -20.521 13.856 1.00 96.38 193 ALA A C 1
ATOM 1518 O O . ALA A 1 193 ? -7.802 -21.113 14.501 1.00 96.38 193 ALA A O 1
ATOM 1519 N N . LYS A 1 194 ? -9.462 -21.179 12.998 1.00 97.00 194 LYS A N 1
ATOM 1520 C CA . LYS A 1 194 ? -9.254 -22.594 12.632 1.00 97.00 194 LYS A CA 1
ATOM 1521 C C . LYS A 1 194 ? -8.092 -22.785 11.657 1.00 97.00 194 LYS A C 1
ATOM 1523 O O . LYS A 1 194 ? -7.553 -23.885 11.566 1.00 97.00 194 LYS A O 1
ATOM 1528 N N . HIS A 1 195 ? -7.737 -21.740 10.913 1.00 95.19 195 HIS A N 1
ATOM 1529 C CA . HIS A 1 195 ? -6.795 -21.807 9.797 1.00 95.19 195 HIS A CA 1
ATOM 1530 C C . HIS A 1 195 ? -5.520 -20.999 10.048 1.00 95.19 195 HIS A C 1
ATOM 1532 O O . HIS A 1 195 ? -4.441 -21.432 9.649 1.00 95.19 195 HIS A O 1
ATOM 1538 N N . ALA A 1 196 ? -5.639 -19.841 10.698 1.00 94.12 196 ALA A N 1
ATOM 1539 C CA . ALA A 1 196 ? -4.522 -18.978 11.055 1.00 94.12 196 ALA A CA 1
ATOM 1540 C C . ALA A 1 196 ? -4.118 -19.182 12.522 1.00 94.12 196 ALA A C 1
ATOM 1542 O O . ALA A 1 196 ? -4.962 -19.389 13.394 1.00 94.12 196 ALA A O 1
ATOM 1543 N N . LYS A 1 197 ? -2.816 -19.109 12.799 1.00 94.62 197 LYS A N 1
ATOM 1544 C CA . LYS A 1 197 ? -2.227 -19.356 14.120 1.00 94.62 197 LYS A CA 1
ATOM 1545 C C . LYS A 1 197 ? -1.871 -18.052 14.829 1.00 94.62 197 LYS A C 1
ATOM 1547 O O . LYS A 1 197 ? -0.990 -17.319 14.378 1.00 94.62 197 LYS A O 1
ATOM 1552 N N . GLU A 1 198 ? -2.488 -17.795 15.979 1.00 96.00 198 GLU A N 1
ATOM 1553 C CA . GLU A 1 198 ? -2.082 -16.697 16.864 1.00 96.00 198 GLU A CA 1
ATOM 1554 C C . GLU A 1 198 ? -0.624 -16.890 17.333 1.00 96.00 198 GLU A C 1
ATOM 1556 O O . GLU A 1 198 ? -0.180 -18.007 17.593 1.00 96.00 198 GLU A O 1
ATOM 1561 N N . GLY A 1 199 ? 0.148 -15.806 17.394 1.00 92.94 199 GLY A N 1
ATOM 1562 C CA . GLY A 1 199 ? 1.584 -15.808 17.683 1.00 92.94 199 GLY A CA 1
ATOM 1563 C C . GLY A 1 199 ? 2.481 -15.961 16.450 1.00 92.94 199 GLY A C 1
ATOM 1564 O O . GLY A 1 199 ? 3.622 -15.508 16.500 1.00 92.94 199 GLY A O 1
ATOM 1565 N N . ASN A 1 200 ? 1.970 -16.521 15.345 1.00 91.62 200 ASN A N 1
ATOM 1566 C CA . ASN A 1 200 ? 2.702 -16.641 14.076 1.00 91.62 200 ASN A CA 1
ATOM 1567 C C . ASN A 1 200 ? 2.088 -15.794 12.955 1.00 91.62 200 ASN A C 1
ATOM 1569 O O . ASN A 1 200 ? 2.793 -15.051 12.284 1.00 91.62 200 ASN A O 1
ATOM 1573 N N . ASP A 1 201 ? 0.779 -15.891 12.756 1.00 93.31 201 ASP A N 1
ATOM 1574 C CA . ASP A 1 201 ? 0.077 -15.245 11.642 1.00 93.31 201 ASP A CA 1
ATOM 1575 C C . ASP A 1 201 ? -0.520 -13.904 12.074 1.00 93.31 201 ASP A C 1
ATOM 1577 O O . ASP A 1 201 ? -0.470 -12.899 11.368 1.00 93.31 201 ASP A O 1
ATOM 1581 N N . PHE A 1 202 ? -1.057 -13.875 13.287 1.00 97.38 202 PHE A N 1
ATOM 1582 C CA . PHE A 1 202 ? -1.596 -12.679 13.909 1.00 97.38 202 PHE A CA 1
ATOM 1583 C C . PHE A 1 202 ? -1.303 -12.687 15.405 1.00 97.38 202 PHE A C 1
ATOM 1585 O O . PHE A 1 202 ? -0.903 -13.699 15.976 1.00 97.38 202 PHE A O 1
ATOM 1592 N N . ARG A 1 203 ? -1.516 -11.555 16.062 1.00 98.00 203 ARG A N 1
ATOM 1593 C CA . ARG A 1 203 ? -1.503 -11.422 17.515 1.00 98.00 203 ARG A CA 1
ATOM 1594 C C . ARG A 1 203 ? -2.775 -10.723 17.946 1.00 98.00 203 ARG A C 1
ATOM 1596 O O . ARG A 1 203 ? -3.149 -9.721 17.340 1.00 98.00 203 ARG A O 1
ATOM 1603 N N . VAL A 1 204 ? -3.403 -11.236 18.996 1.00 98.38 204 VAL A N 1
ATOM 1604 C CA . VAL A 1 204 ? -4.463 -10.515 19.688 1.00 98.38 204 VAL A CA 1
ATOM 1605 C C . VAL A 1 204 ? -3.925 -9.976 20.999 1.00 98.38 204 VAL A C 1
ATOM 1607 O O . VAL A 1 204 ? -3.194 -10.647 21.723 1.00 98.38 204 VAL A O 1
ATOM 1610 N N . GLU A 1 205 ? -4.301 -8.745 21.301 1.00 98.19 205 GLU A N 1
ATOM 1611 C CA . GLU A 1 205 ? -4.112 -8.149 22.608 1.00 98.19 205 GLU A CA 1
ATOM 1612 C C . GLU A 1 205 ? -5.469 -7.729 23.157 1.00 98.19 205 GLU A C 1
ATOM 1614 O O . GLU A 1 205 ? -6.167 -6.915 22.563 1.00 98.19 205 GLU A O 1
ATOM 1619 N N . ALA A 1 206 ? -5.845 -8.295 24.300 1.00 98.44 206 ALA A N 1
ATOM 1620 C CA . ALA A 1 206 ? -7.086 -7.988 24.992 1.00 98.44 206 ALA A CA 1
ATOM 1621 C C . ALA A 1 206 ? -6.747 -7.597 26.432 1.00 98.44 206 ALA A C 1
ATOM 1623 O O . ALA A 1 206 ? -6.267 -8.426 27.205 1.00 98.44 206 ALA A O 1
ATOM 1624 N N . ARG A 1 207 ? -6.966 -6.330 26.790 1.00 98.44 207 ARG A N 1
ATOM 1625 C CA . ARG A 1 207 ? -6.718 -5.802 28.137 1.00 98.44 207 ARG A CA 1
ATOM 1626 C C . ARG A 1 207 ? -8.033 -5.341 28.750 1.00 98.44 207 ARG A C 1
ATOM 1628 O O . ARG A 1 207 ? -8.576 -4.309 28.350 1.00 98.44 207 ARG A O 1
ATOM 1635 N N . ASP A 1 208 ? -8.516 -6.098 29.729 1.00 97.94 208 ASP A N 1
ATOM 1636 C CA . ASP A 1 208 ? -9.610 -5.669 30.595 1.00 97.94 208 ASP A CA 1
ATOM 1637 C C . ASP A 1 208 ? -9.041 -4.868 31.768 1.00 97.94 208 ASP A C 1
ATOM 1639 O O . ASP A 1 208 ? -8.201 -5.353 32.523 1.00 97.94 208 ASP A O 1
ATOM 1643 N N . ARG A 1 209 ? -9.476 -3.617 31.889 1.00 96.88 209 ARG A N 1
ATOM 1644 C CA . ARG A 1 209 ? -9.108 -2.690 32.963 1.00 96.88 209 ARG A CA 1
ATOM 1645 C C . ARG A 1 209 ? -10.315 -2.331 33.832 1.00 96.88 209 ARG A C 1
ATOM 1647 O O . ARG A 1 209 ? -10.238 -1.395 34.619 1.00 96.88 209 ARG A O 1
ATOM 1654 N N . GLY A 1 210 ? -11.455 -3.003 33.641 1.00 96.31 210 GLY A N 1
ATOM 1655 C CA . GLY A 1 210 ? -12.731 -2.624 34.250 1.00 96.31 210 GLY A CA 1
ATOM 1656 C C . GLY A 1 210 ? -13.257 -1.265 33.770 1.00 96.31 210 GLY A C 1
ATOM 1657 O O . GLY A 1 210 ? -14.163 -0.694 34.382 1.00 96.31 210 GLY A O 1
ATOM 1658 N N . ALA A 1 211 ? -12.696 -0.720 32.686 1.00 96.25 211 ALA A N 1
ATOM 1659 C CA . ALA A 1 211 ? -13.022 0.615 32.218 1.00 96.25 211 ALA A CA 1
ATOM 1660 C C . ALA A 1 211 ? -14.347 0.644 31.443 1.00 96.25 211 ALA A C 1
ATOM 1662 O O . ALA A 1 211 ? -14.746 -0.295 30.750 1.00 96.25 211 ALA A O 1
ATOM 1663 N N . LYS A 1 212 ? -15.029 1.790 31.507 1.00 96.56 212 LYS A N 1
ATOM 1664 C CA . LYS A 1 212 ? -16.319 1.993 30.828 1.00 96.56 212 LYS A CA 1
ATOM 1665 C C . LYS A 1 212 ? -16.196 2.196 29.321 1.00 96.56 212 LYS A C 1
ATOM 1667 O O . LYS A 1 212 ? -17.196 2.088 28.617 1.00 96.56 212 LYS A O 1
ATOM 1672 N N . VAL A 1 213 ? -14.998 2.490 28.829 1.00 98.19 213 VAL A N 1
ATOM 1673 C CA . VAL A 1 213 ? -14.722 2.662 27.402 1.00 98.19 213 VAL A CA 1
ATOM 1674 C C . VAL A 1 213 ? -13.836 1.521 26.929 1.00 98.19 213 VAL A C 1
ATOM 1676 O O . VAL A 1 213 ? -12.826 1.233 27.565 1.00 98.19 213 VAL A O 1
ATOM 1679 N N . LEU A 1 214 ? -14.205 0.909 25.807 1.00 98.69 214 LEU A N 1
ATOM 1680 C CA . LEU A 1 214 ? -13.365 -0.002 25.042 1.00 98.69 214 LEU A CA 1
ATOM 1681 C C . LEU A 1 214 ? -12.859 0.722 23.801 1.00 98.69 214 LEU A C 1
ATOM 1683 O O . LEU A 1 214 ? -13.654 1.239 23.018 1.00 98.69 214 LEU A O 1
ATOM 1687 N N . VAL A 1 215 ? -11.549 0.711 23.594 1.00 98.75 215 VAL A N 1
ATOM 1688 C CA . VAL A 1 215 ? -10.938 1.099 22.324 1.00 98.75 215 VAL A CA 1
ATOM 1689 C C . VAL A 1 215 ? -10.493 -0.168 21.613 1.00 98.75 215 VAL A C 1
ATOM 1691 O O . VAL A 1 215 ? -9.838 -1.020 22.214 1.00 98.75 215 VAL A O 1
ATOM 1694 N N . LEU A 1 216 ? -10.864 -0.309 20.344 1.00 98.50 216 LEU A N 1
ATOM 1695 C CA . LEU A 1 216 ? -10.559 -1.493 19.562 1.00 98.50 216 LEU A CA 1
ATOM 1696 C C . LEU A 1 216 ? -10.026 -1.181 18.160 1.00 98.50 216 LEU A C 1
ATOM 1698 O O . LEU A 1 216 ? -10.404 -0.193 17.536 1.00 98.50 216 LEU A O 1
ATOM 1702 N N . ALA A 1 217 ? -9.163 -2.062 17.664 1.00 98.56 217 ALA A N 1
ATOM 1703 C CA . ALA A 1 217 ? -8.743 -2.127 16.268 1.00 98.56 217 ALA A CA 1
ATOM 1704 C C . ALA A 1 217 ? -8.711 -3.593 15.831 1.00 98.56 217 ALA A C 1
ATOM 1706 O O . ALA A 1 217 ? -7.817 -4.350 16.211 1.00 98.56 217 ALA A O 1
ATOM 1707 N N . ILE A 1 218 ? -9.702 -4.009 15.045 1.00 98.25 218 ILE A N 1
ATOM 1708 C CA . ILE A 1 218 ? -9.825 -5.405 14.593 1.00 98.25 218 ILE A CA 1
ATOM 1709 C C . ILE A 1 218 ? -9.006 -5.708 13.330 1.00 98.25 218 ILE A C 1
ATOM 1711 O O . ILE A 1 218 ? -8.868 -6.867 12.957 1.00 98.25 218 ILE A O 1
ATOM 1715 N N . HIS A 1 219 ? -8.438 -4.682 12.689 1.00 97.12 219 HIS A N 1
ATOM 1716 C CA . HIS A 1 219 ? -7.675 -4.794 11.443 1.00 97.12 219 HIS A CA 1
ATOM 1717 C C . HIS A 1 219 ? -6.253 -4.217 11.575 1.00 97.12 219 HIS A C 1
ATOM 1719 O O . HIS A 1 219 ? -5.724 -3.593 10.656 1.00 97.12 219 HIS A O 1
ATOM 1725 N N . GLY A 1 220 ? -5.602 -4.402 12.723 1.00 94.94 220 GLY A N 1
ATOM 1726 C CA . GLY A 1 220 ? -4.203 -4.025 12.930 1.00 94.94 220 GLY A CA 1
ATOM 1727 C C . GLY A 1 220 ? -3.263 -4.715 11.941 1.00 94.94 220 GLY A C 1
ATOM 1728 O O . GLY A 1 220 ? -3.425 -5.894 11.624 1.00 94.94 220 GLY A O 1
ATOM 1729 N N . GLY A 1 221 ? -2.275 -3.986 11.420 1.00 87.75 221 GLY A N 1
ATOM 1730 C CA . GLY A 1 221 ? -1.376 -4.465 10.358 1.00 87.75 221 GLY A CA 1
ATOM 1731 C C . GLY A 1 221 ? -2.045 -4.547 8.977 1.00 87.75 221 GLY A C 1
ATOM 1732 O O . GLY A 1 221 ? -1.467 -4.084 7.999 1.00 87.75 221 GLY A O 1
ATOM 1733 N N . ILE A 1 222 ? -3.281 -5.052 8.904 1.00 90.88 222 ILE A N 1
ATOM 1734 C CA . ILE A 1 222 ? -4.119 -5.095 7.692 1.00 90.88 222 ILE A CA 1
ATOM 1735 C C . ILE A 1 222 ? -4.433 -3.675 7.202 1.00 90.88 222 ILE A C 1
ATOM 1737 O O . ILE A 1 222 ? -4.312 -3.364 6.017 1.00 90.88 222 ILE A O 1
ATOM 1741 N N . GLU A 1 223 ? -4.797 -2.805 8.139 1.00 92.62 223 GLU A N 1
ATOM 1742 C CA . GLU A 1 223 ? -4.985 -1.370 7.979 1.00 92.62 223 GLU A CA 1
ATOM 1743 C C . GLU A 1 223 ? -3.865 -0.671 8.768 1.00 92.62 223 GLU A C 1
ATOM 1745 O O . GLU A 1 223 ? -4.026 -0.396 9.960 1.00 92.62 223 GLU A O 1
ATOM 1750 N N . PRO A 1 224 ? -2.693 -0.419 8.149 1.00 89.56 224 PRO A N 1
ATOM 1751 C CA . PRO A 1 224 ? -1.499 0.020 8.871 1.00 89.56 224 PRO A CA 1
ATOM 1752 C C . PRO A 1 224 ? -1.741 1.250 9.751 1.00 89.56 224 PRO A C 1
ATOM 1754 O O . PRO A 1 224 ? -2.320 2.236 9.278 1.00 89.56 224 PRO A O 1
ATOM 1757 N N . GLY A 1 225 ? -1.278 1.188 11.003 1.00 91.50 225 GLY A N 1
ATOM 1758 C CA . GLY A 1 225 ? -1.403 2.247 12.006 1.00 91.50 225 GLY A CA 1
ATOM 1759 C C . GLY A 1 225 ? -2.665 2.188 12.877 1.00 91.50 225 GLY A C 1
ATOM 1760 O O . GLY A 1 225 ? -2.742 2.922 13.860 1.00 91.50 225 GLY A O 1
ATOM 1761 N N . SER A 1 226 ? -3.664 1.354 12.550 1.00 97.19 226 SER A N 1
ATOM 1762 C CA . SER A 1 226 ? -4.932 1.297 13.300 1.00 97.19 226 SER A CA 1
ATOM 1763 C C . SER A 1 226 ? -4.758 0.767 14.727 1.00 97.19 226 SER A C 1
ATOM 1765 O O . SER A 1 226 ? -5.287 1.359 15.668 1.00 97.19 226 SER A O 1
ATOM 1767 N N . ALA A 1 227 ? -3.985 -0.309 14.907 1.00 97.50 227 ALA A N 1
ATOM 1768 C CA . ALA A 1 227 ? -3.735 -0.915 16.214 1.00 97.50 227 ALA A CA 1
ATOM 1769 C C . ALA A 1 227 ? -2.867 -0.024 17.106 1.00 97.50 227 ALA A C 1
ATOM 1771 O O . ALA A 1 227 ? -3.211 0.185 18.263 1.00 97.50 227 ALA A O 1
ATOM 1772 N N . GLU A 1 228 ? -1.808 0.574 16.559 1.00 98.06 228 GLU A N 1
ATOM 1773 C CA . GLU A 1 228 ? -0.967 1.541 17.267 1.00 98.06 228 GLU A CA 1
ATOM 1774 C C . GLU A 1 228 ? -1.792 2.740 17.731 1.00 98.06 228 GLU A C 1
ATOM 1776 O O . GLU A 1 228 ? -1.668 3.191 18.869 1.00 98.06 228 GLU A O 1
ATOM 1781 N N . LEU A 1 229 ? -2.665 3.252 16.860 1.00 98.44 229 LEU A N 1
ATOM 1782 C CA . LEU A 1 229 ? -3.526 4.369 17.210 1.00 98.44 229 LEU A CA 1
ATOM 1783 C C . LEU A 1 229 ? -4.569 3.971 18.264 1.00 98.44 229 LEU A C 1
ATOM 1785 O O . LEU A 1 229 ? -4.825 4.753 19.174 1.00 98.44 229 LEU A O 1
ATOM 1789 N N . ALA A 1 230 ? -5.138 2.765 18.196 1.00 98.56 230 ALA A N 1
ATOM 1790 C CA . ALA A 1 230 ? -6.046 2.251 19.221 1.00 98.56 230 ALA A CA 1
ATOM 1791 C C . ALA A 1 230 ? -5.350 2.077 20.581 1.00 98.56 230 ALA A C 1
ATOM 1793 O O . ALA A 1 230 ? -5.883 2.522 21.598 1.00 98.56 230 ALA A O 1
ATOM 1794 N N . GLU A 1 231 ? -4.145 1.505 20.606 1.00 98.56 231 GLU A N 1
ATOM 1795 C CA . GLU A 1 231 ? -3.293 1.397 21.798 1.00 98.56 231 GLU A CA 1
ATOM 1796 C C . GLU A 1 231 ? -3.010 2.783 22.394 1.00 98.56 231 GLU A C 1
ATOM 1798 O O . GLU A 1 231 ? -3.204 3.011 23.594 1.00 98.56 231 GLU A O 1
ATOM 1803 N N . ALA A 1 232 ? -2.628 3.738 21.540 1.00 98.38 232 ALA A N 1
ATOM 1804 C CA . ALA A 1 232 ? -2.390 5.112 21.940 1.00 98.38 232 ALA A CA 1
ATOM 1805 C C . ALA A 1 232 ? -3.668 5.758 22.479 1.00 98.38 232 ALA A C 1
ATOM 1807 O O . ALA A 1 232 ? -3.632 6.356 23.543 1.00 98.38 232 ALA A O 1
ATOM 1808 N N . ILE A 1 233 ? -4.822 5.633 21.831 1.00 98.38 233 ILE A N 1
ATOM 1809 C CA . ILE A 1 233 ? -6.073 6.213 22.341 1.00 98.38 233 ILE A CA 1
ATOM 1810 C C . ILE A 1 233 ? -6.453 5.573 23.681 1.00 98.38 233 ILE A C 1
ATOM 1812 O O . ILE A 1 233 ? -6.792 6.306 24.608 1.00 98.38 233 ILE A O 1
ATOM 1816 N N . ALA A 1 234 ? -6.335 4.250 23.827 1.00 98.00 234 ALA A N 1
ATOM 1817 C CA . ALA A 1 234 ? -6.688 3.553 25.060 1.00 98.00 234 ALA A CA 1
ATOM 1818 C C . ALA A 1 234 ? -5.846 4.004 26.262 1.00 98.00 234 ALA A C 1
ATOM 1820 O O . ALA A 1 234 ? -6.377 4.165 27.366 1.00 98.00 234 ALA A O 1
ATOM 1821 N N . GLY A 1 235 ? -4.538 4.207 26.056 1.00 95.88 235 GLY A N 1
ATOM 1822 C CA . GLY A 1 235 ? -3.599 4.515 27.134 1.00 95.88 235 GLY A CA 1
ATOM 1823 C C . GLY A 1 235 ? -3.719 3.499 28.274 1.00 95.88 235 GLY A C 1
ATOM 1824 O O . GLY A 1 235 ? -3.769 2.292 28.028 1.00 95.88 235 GLY A O 1
ATOM 1825 N N . GLU A 1 236 ? -3.822 3.987 29.510 1.00 94.12 236 GLU A N 1
ATOM 1826 C CA . GLU A 1 236 ? -4.062 3.180 30.720 1.00 94.12 236 GLU A CA 1
ATOM 1827 C C . GLU A 1 236 ? -5.521 3.230 31.207 1.00 94.12 236 GLU A C 1
ATOM 1829 O O . GLU A 1 236 ? -5.892 2.498 32.116 1.00 94.12 236 GLU A O 1
ATOM 1834 N N . ASN A 1 237 ? -6.370 4.049 30.575 1.00 93.38 237 ASN A N 1
ATOM 1835 C CA . ASN A 1 237 ? -7.669 4.457 31.132 1.00 93.38 237 ASN A CA 1
ATOM 1836 C C . ASN A 1 237 ? -8.884 3.787 30.471 1.00 93.38 237 ASN A C 1
ATOM 1838 O O . ASN A 1 237 ? -10.011 3.971 30.927 1.00 93.38 237 ASN A O 1
ATOM 1842 N N . ALA A 1 238 ? -8.683 3.058 29.373 1.00 97.69 238 ALA A N 1
ATOM 1843 C CA . ALA A 1 238 ? -9.741 2.357 28.650 1.00 97.69 238 ALA A CA 1
ATOM 1844 C C . ALA A 1 238 ? -9.412 0.869 28.512 1.00 97.69 238 ALA A C 1
ATOM 1846 O O . ALA A 1 238 ? -8.244 0.492 28.500 1.00 97.69 238 ALA A O 1
ATOM 1847 N N . ASN A 1 239 ? -10.417 0.019 28.344 1.00 98.56 239 ASN A N 1
ATOM 1848 C CA . ASN A 1 239 ? -10.199 -1.347 27.888 1.00 98.56 239 ASN A CA 1
ATOM 1849 C C . ASN A 1 239 ? -9.605 -1.305 26.471 1.00 98.56 239 ASN A C 1
ATOM 1851 O O . ASN A 1 239 ? -9.882 -0.374 25.707 1.00 98.56 239 ASN A O 1
ATOM 1855 N N . LEU A 1 240 ? -8.792 -2.299 26.117 1.00 98.75 240 LEU A N 1
ATOM 1856 C CA . LEU A 1 240 ? -8.134 -2.372 24.811 1.00 98.75 240 LEU A CA 1
ATOM 1857 C C . LEU A 1 240 ? -8.388 -3.727 24.159 1.00 98.75 240 LEU A C 1
ATOM 1859 O O . LEU A 1 240 ? -8.224 -4.761 24.804 1.00 98.75 240 LEU A O 1
ATOM 1863 N N . TYR A 1 241 ? -8.709 -3.707 22.868 1.00 98.81 241 TYR A N 1
ATOM 1864 C CA . TYR A 1 241 ? -8.655 -4.888 22.016 1.00 98.81 241 TYR A CA 1
ATOM 1865 C C . TYR A 1 241 ? -7.932 -4.576 20.702 1.00 98.81 241 TYR A C 1
ATOM 1867 O O . TYR A 1 241 ? -8.374 -3.714 19.947 1.00 98.81 241 TYR A O 1
ATOM 1875 N N . THR A 1 242 ? -6.868 -5.298 20.366 1.00 98.75 242 THR A N 1
ATOM 1876 C CA . THR A 1 242 ? -6.280 -5.247 19.023 1.00 98.75 242 THR A CA 1
ATOM 1877 C C . THR A 1 242 ? -6.163 -6.643 18.433 1.00 98.75 242 THR A C 1
ATOM 1879 O O . THR A 1 242 ? -5.801 -7.596 19.115 1.00 98.75 242 THR A O 1
ATOM 1882 N N . PHE A 1 243 ? -6.479 -6.764 17.148 1.00 98.56 243 PHE A N 1
ATOM 1883 C CA . PHE A 1 243 ? -6.097 -7.896 16.312 1.00 98.56 243 PHE A CA 1
ATOM 1884 C C . PHE A 1 243 ? -5.082 -7.375 15.302 1.00 98.56 243 PHE A C 1
ATOM 1886 O O . PHE A 1 243 ? -5.368 -6.410 14.597 1.00 98.56 243 PHE A O 1
ATOM 1893 N N . ARG A 1 244 ? -3.893 -7.977 15.245 1.00 97.00 244 ARG A N 1
ATOM 1894 C CA . ARG A 1 244 ? -2.768 -7.486 14.446 1.00 97.00 244 ARG A CA 1
ATOM 1895 C C . ARG A 1 244 ? -2.183 -8.598 13.584 1.00 97.00 244 ARG A C 1
ATOM 1897 O O . ARG A 1 244 ? -1.657 -9.563 14.128 1.00 97.00 244 ARG A O 1
ATOM 1904 N N . ALA A 1 245 ? -2.214 -8.443 12.263 1.00 93.88 245 ALA A N 1
ATOM 1905 C CA . ALA A 1 245 ? -1.448 -9.300 11.358 1.00 93.88 245 ALA A CA 1
ATOM 1906 C C . ALA A 1 245 ? 0.060 -9.137 11.624 1.00 93.88 245 ALA A C 1
ATOM 1908 O O . ALA A 1 245 ? 0.542 -8.016 11.810 1.00 93.88 245 ALA A O 1
ATOM 1909 N N . LEU A 1 246 ? 0.794 -10.248 11.678 1.00 89.88 246 LEU A N 1
ATOM 1910 C CA . LEU A 1 246 ? 2.232 -10.257 11.954 1.00 89.88 246 LEU A CA 1
ATOM 1911 C C . LEU A 1 246 ? 3.034 -10.362 10.656 1.00 89.88 246 LEU A C 1
ATOM 1913 O O . LEU A 1 246 ? 2.631 -11.050 9.726 1.00 89.88 246 LEU A O 1
ATOM 1917 N N . GLU A 1 247 ? 4.223 -9.758 10.615 1.00 83.31 247 GLU A N 1
ATOM 1918 C CA . GLU A 1 247 ? 5.153 -9.864 9.473 1.00 83.31 247 GLU A CA 1
ATOM 1919 C C . GLU A 1 247 ? 5.601 -11.304 9.179 1.00 83.31 247 GLU A C 1
ATOM 1921 O O . GLU A 1 247 ? 6.022 -11.625 8.067 1.00 83.31 247 GLU A O 1
ATOM 1926 N N . SER A 1 248 ? 5.500 -12.192 10.170 1.00 80.12 248 SER A N 1
ATOM 1927 C CA . SER A 1 248 ? 5.728 -13.628 10.018 1.00 80.12 248 SER A CA 1
ATOM 1928 C C . SER A 1 248 ? 4.626 -14.346 9.233 1.00 80.12 248 SER A C 1
ATOM 1930 O O . SER A 1 248 ? 4.869 -15.460 8.763 1.00 80.12 248 SER A O 1
ATOM 1932 N N . TYR A 1 249 ? 3.451 -13.734 9.045 1.00 80.69 249 TYR A N 1
ATOM 1933 C CA . TYR A 1 249 ? 2.388 -14.306 8.229 1.00 80.69 249 TYR A CA 1
ATOM 1934 C C . TYR A 1 249 ? 2.819 -14.402 6.768 1.00 80.69 249 TYR A C 1
ATOM 1936 O O . TYR A 1 249 ? 3.176 -13.412 6.135 1.00 80.69 249 TYR A O 1
ATOM 1944 N N . ALA A 1 250 ? 2.767 -15.612 6.215 1.00 70.50 250 ALA A N 1
ATOM 1945 C CA . ALA A 1 250 ? 3.197 -15.861 4.841 1.00 70.50 250 ALA A CA 1
ATOM 1946 C C . ALA A 1 250 ? 2.169 -15.412 3.781 1.00 70.50 250 ALA A C 1
ATOM 1948 O O . ALA A 1 250 ? 2.505 -15.344 2.599 1.00 70.50 250 ALA A O 1
ATOM 1949 N N . GLY A 1 251 ? 0.916 -15.161 4.178 1.00 69.06 251 GLY A N 1
ATOM 1950 C CA . GLY A 1 251 ? -0.164 -14.751 3.278 1.00 69.06 251 GLY A CA 1
ATOM 1951 C C . GLY A 1 251 ? -0.271 -13.235 3.088 1.00 69.06 251 GLY A C 1
ATOM 1952 O O . GLY A 1 251 ? 0.423 -12.448 3.726 1.00 69.06 251 GLY A O 1
ATOM 1953 N N . ASP A 1 252 ? -1.190 -12.813 2.219 1.00 76.44 252 ASP A N 1
ATOM 1954 C CA . ASP A 1 252 ? -1.616 -11.411 2.145 1.00 76.44 252 ASP A CA 1
ATOM 1955 C C . ASP A 1 252 ? -2.339 -11.048 3.445 1.00 76.44 252 ASP A C 1
ATOM 1957 O O . ASP A 1 252 ? -3.263 -11.753 3.831 1.00 76.44 252 ASP A O 1
ATOM 1961 N N . PHE A 1 253 ? -1.960 -9.962 4.119 1.00 84.56 253 PHE A N 1
ATOM 1962 C CA . PHE A 1 253 ? -2.553 -9.574 5.405 1.00 84.56 253 PHE A CA 1
ATOM 1963 C C . PHE A 1 253 ? -4.074 -9.443 5.354 1.00 84.56 253 PHE A C 1
ATOM 1965 O O . PHE A 1 253 ? -4.748 -9.798 6.317 1.00 84.56 253 PHE A O 1
ATOM 1972 N N . PHE A 1 254 ? -4.644 -9.014 4.226 1.00 87.50 254 PHE A N 1
ATOM 1973 C CA . PHE A 1 254 ? -6.097 -8.942 4.101 1.00 87.50 254 PHE A CA 1
ATOM 1974 C C . PHE A 1 254 ? -6.743 -10.343 4.141 1.00 87.50 254 PHE A C 1
ATOM 1976 O O . PHE A 1 254 ? -7.956 -10.447 4.217 1.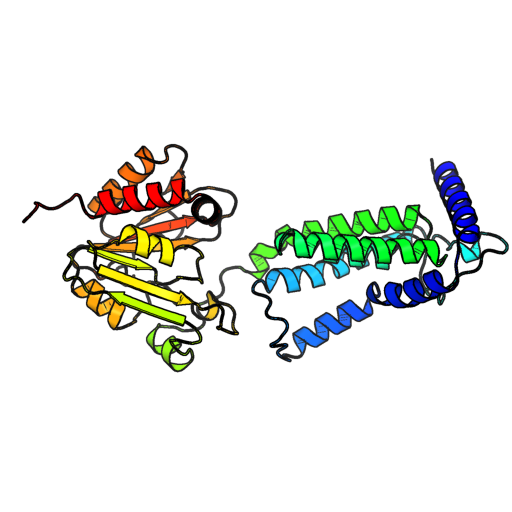00 87.50 254 PHE A O 1
ATOM 1983 N N . ASP A 1 255 ? -5.997 -11.454 4.039 1.00 89.25 255 ASP A N 1
ATOM 1984 C CA . ASP A 1 255 ? -6.559 -12.811 4.172 1.00 89.25 255 ASP A CA 1
ATOM 1985 C C . ASP A 1 255 ? -7.055 -13.029 5.605 1.00 89.25 255 ASP A C 1
ATOM 1987 O O . ASP A 1 255 ? -7.883 -13.902 5.844 1.00 89.25 255 ASP A O 1
ATOM 1991 N N . LEU A 1 256 ? -6.544 -12.224 6.539 1.00 94.12 256 LEU A N 1
ATOM 1992 C CA . LEU A 1 256 ? -6.930 -12.180 7.939 1.00 94.12 256 LEU A CA 1
ATOM 1993 C C . LEU A 1 256 ? -8.006 -11.117 8.218 1.00 94.12 256 LEU A C 1
ATOM 1995 O O . LEU A 1 256 ? -8.397 -10.937 9.368 1.00 94.12 256 LEU A O 1
ATOM 1999 N N . HIS A 1 257 ? -8.470 -10.388 7.198 1.00 94.75 257 HIS A N 1
ATOM 2000 C CA . HIS A 1 257 ? -9.544 -9.414 7.352 1.00 94.75 257 HIS A CA 1
ATOM 2001 C C . HIS A 1 257 ? -10.880 -10.141 7.535 1.00 94.75 257 HIS A C 1
ATOM 2003 O O . HIS A 1 257 ? -11.219 -11.047 6.771 1.00 94.75 257 HIS A O 1
ATOM 2009 N N . VAL A 1 258 ? -11.631 -9.723 8.552 1.00 95.69 258 VAL A N 1
ATOM 2010 C CA . VAL A 1 258 ? -13.000 -10.167 8.820 1.00 95.69 258 VAL A CA 1
ATOM 2011 C C . VAL A 1 258 ? -13.811 -8.924 9.134 1.00 95.69 258 VAL A C 1
ATOM 2013 O O . VAL A 1 258 ? -13.559 -8.248 10.128 1.00 95.69 258 VAL A O 1
ATOM 2016 N N . THR A 1 259 ? -14.812 -8.638 8.308 1.00 93.06 259 THR A N 1
ATOM 2017 C CA . THR A 1 259 ? -15.649 -7.449 8.428 1.00 93.06 259 THR A CA 1
ATOM 2018 C C . THR A 1 259 ? -16.215 -7.280 9.836 1.00 93.06 259 THR A C 1
ATOM 2020 O O . THR A 1 259 ? -16.666 -8.232 10.479 1.00 93.06 259 THR A O 1
ATOM 2023 N N . ALA A 1 260 ? -16.273 -6.034 10.307 1.00 94.12 260 ALA A N 1
ATOM 2024 C CA . ALA A 1 260 ? -16.692 -5.684 11.662 1.00 94.12 260 ALA A CA 1
ATOM 2025 C C . ALA A 1 260 ? -18.080 -6.225 12.057 1.00 94.12 260 ALA A C 1
ATOM 2027 O O . ALA A 1 260 ? -18.352 -6.429 13.239 1.00 94.12 260 ALA A O 1
ATOM 2028 N N . ALA A 1 261 ? -18.979 -6.451 11.091 1.00 93.88 261 ALA A N 1
ATOM 2029 C CA . ALA A 1 261 ? -20.301 -7.038 11.335 1.00 93.88 261 ALA A CA 1
ATOM 2030 C C . ALA A 1 261 ? -20.265 -8.540 11.667 1.00 93.88 261 ALA A C 1
ATOM 2032 O O . ALA A 1 261 ? -21.191 -9.033 12.317 1.00 93.88 261 ALA A O 1
ATOM 2033 N N . ASN A 1 262 ? -19.210 -9.231 11.236 1.00 95.94 262 ASN A N 1
ATOM 2034 C CA . ASN A 1 262 ? -19.007 -10.664 11.413 1.00 95.94 262 ASN A CA 1
ATOM 2035 C C . ASN A 1 262 ? -17.832 -10.994 12.349 1.00 95.94 262 ASN A C 1
ATOM 2037 O O . ASN A 1 262 ? -17.584 -12.164 12.629 1.00 95.94 262 ASN A O 1
ATOM 2041 N N . PHE A 1 263 ? -17.110 -9.983 12.838 1.00 97.88 263 PHE A N 1
ATOM 2042 C CA . PHE A 1 263 ? -15.990 -10.172 13.751 1.00 97.88 263 PHE A CA 1
ATOM 2043 C C . PHE A 1 263 ? -16.484 -10.684 15.113 1.00 97.88 263 PHE A C 1
ATOM 2045 O O . PHE A 1 263 ? -17.135 -9.957 15.868 1.00 97.88 263 PHE A O 1
ATOM 2052 N N . ASP A 1 264 ? -16.190 -11.949 15.412 1.00 97.81 264 ASP A N 1
ATOM 2053 C CA . ASP A 1 264 ? -16.758 -12.706 16.530 1.00 97.81 264 ASP A CA 1
ATOM 2054 C C . ASP A 1 264 ? -15.698 -13.303 17.477 1.00 97.81 264 ASP A C 1
ATOM 2056 O O . ASP A 1 264 ? -15.962 -14.322 18.114 1.00 97.81 264 ASP A O 1
ATOM 2060 N N . ASP A 1 265 ? -14.521 -12.666 17.627 1.00 98.50 265 ASP A N 1
ATOM 2061 C CA . ASP A 1 265 ? -13.555 -13.069 18.667 1.00 98.50 265 ASP A CA 1
ATOM 2062 C C . ASP A 1 265 ? -14.231 -12.991 20.052 1.00 98.50 265 ASP A C 1
ATOM 2064 O O . ASP A 1 265 ? -14.672 -11.904 20.461 1.00 98.50 265 ASP A O 1
ATOM 2068 N N . PRO A 1 266 ? -14.311 -14.108 20.805 1.00 98.38 266 PRO A N 1
ATOM 2069 C CA . PRO A 1 266 ? -14.936 -14.131 22.123 1.00 98.38 266 PRO A CA 1
ATOM 2070 C C . PRO A 1 266 ? -14.359 -13.097 23.099 1.00 98.38 266 PRO A C 1
ATOM 2072 O O . PRO A 1 266 ? -15.100 -12.556 23.919 1.00 98.38 266 PRO A O 1
ATOM 2075 N N . ARG A 1 267 ? -13.062 -12.779 22.995 1.00 98.56 267 ARG A N 1
ATOM 2076 C CA . ARG A 1 267 ? -12.376 -11.784 23.834 1.00 98.56 267 ARG A CA 1
ATOM 2077 C C . ARG A 1 267 ? -12.850 -10.367 23.514 1.00 98.56 267 ARG A C 1
ATOM 2079 O O . ARG A 1 267 ? -13.169 -9.612 24.431 1.00 98.56 267 ARG A O 1
ATOM 2086 N N . ALA A 1 268 ? -12.961 -10.023 22.228 1.00 98.50 268 ALA A N 1
ATOM 2087 C CA . ALA A 1 268 ? -13.491 -8.730 21.785 1.00 98.50 268 ALA A CA 1
ATOM 2088 C C . ALA A 1 268 ? -14.945 -8.547 22.232 1.00 98.50 268 ALA A C 1
ATOM 2090 O O . ALA A 1 268 ? -15.313 -7.502 22.769 1.00 98.50 268 ALA A O 1
ATOM 2091 N N . LEU A 1 269 ? -15.767 -9.585 22.046 1.00 98.44 269 LEU A N 1
ATOM 2092 C CA . LEU A 1 269 ? -17.175 -9.576 22.438 1.00 98.44 269 LEU A CA 1
ATOM 2093 C C . LEU A 1 269 ? -17.351 -9.454 23.957 1.00 98.44 269 LEU A C 1
ATOM 2095 O O . LEU A 1 269 ? -18.248 -8.738 24.404 1.00 98.44 269 LEU A O 1
ATOM 2099 N N . ALA A 1 270 ? -16.502 -10.118 24.748 1.00 98.50 270 ALA A N 1
ATOM 2100 C CA . ALA A 1 270 ? -16.521 -10.020 26.204 1.00 98.50 270 ALA A CA 1
ATOM 2101 C C . ALA A 1 270 ? -16.197 -8.598 26.682 1.00 98.50 270 ALA A C 1
ATOM 2103 O O . ALA A 1 270 ? -16.973 -8.028 27.451 1.00 98.50 270 ALA A O 1
ATOM 2104 N N . LEU A 1 271 ? -15.119 -7.995 26.167 1.00 98.69 271 LEU A N 1
ATOM 2105 C CA . LEU A 1 271 ? -14.758 -6.609 26.479 1.00 98.69 271 LEU A CA 1
ATOM 2106 C C . LEU A 1 271 ? -15.853 -5.629 26.047 1.00 98.69 271 LEU A C 1
ATOM 2108 O O . LEU A 1 271 ? -16.223 -4.745 26.815 1.00 98.69 271 LEU A O 1
ATOM 2112 N N . ALA A 1 272 ? -16.419 -5.807 24.849 1.00 98.25 272 ALA A N 1
ATOM 2113 C CA . ALA A 1 272 ? -17.497 -4.951 24.364 1.00 98.25 272 ALA A CA 1
ATOM 2114 C C . ALA A 1 272 ? -18.727 -5.041 25.276 1.00 98.25 272 ALA A C 1
ATOM 2116 O O . ALA A 1 272 ? -19.309 -4.021 25.622 1.00 98.25 272 ALA A O 1
ATOM 2117 N N . LYS A 1 273 ? -19.095 -6.245 25.731 1.00 97.56 273 LYS A N 1
ATOM 2118 C CA . LYS A 1 273 ? -20.212 -6.447 26.665 1.00 97.56 273 LYS A CA 1
ATOM 2119 C C . LYS A 1 273 ? -19.954 -5.827 28.046 1.00 97.56 273 LYS A C 1
ATOM 2121 O O . LYS A 1 273 ? -20.908 -5.412 28.700 1.00 97.56 273 LYS A O 1
ATOM 2126 N N . ALA A 1 274 ? -18.698 -5.793 28.492 1.00 97.62 274 ALA A N 1
ATOM 2127 C CA . ALA A 1 274 ? -18.295 -5.225 29.779 1.00 97.62 274 ALA A CA 1
ATOM 2128 C C . ALA A 1 274 ? -18.165 -3.689 29.762 1.00 97.62 274 ALA A C 1
ATOM 2130 O O . ALA A 1 274 ? -18.196 -3.056 30.819 1.00 97.62 274 ALA A O 1
ATOM 2131 N N . SER A 1 275 ? -18.042 -3.082 28.579 1.00 98.25 275 SER A N 1
ATOM 2132 C CA . SER A 1 275 ? -17.894 -1.638 28.406 1.00 98.25 275 SER A CA 1
ATOM 2133 C C . SER A 1 275 ? -19.202 -0.956 27.994 1.00 98.25 275 SER A C 1
ATOM 2135 O O . SER A 1 275 ? -20.076 -1.514 27.327 1.00 98.25 275 SER A O 1
ATOM 2137 N N . ASP A 1 276 ? -19.336 0.310 28.379 1.00 97.56 276 ASP A N 1
ATOM 2138 C CA . ASP A 1 276 ? -20.505 1.104 28.028 1.00 97.56 276 ASP A CA 1
ATOM 2139 C C . ASP A 1 276 ? -20.377 1.719 26.634 1.00 97.56 276 ASP A C 1
ATOM 2141 O O . ASP A 1 276 ? -21.347 1.711 25.883 1.00 97.56 276 ASP A O 1
ATOM 2145 N N . VAL A 1 277 ? -19.192 2.211 26.259 1.00 97.94 277 VAL A N 1
ATOM 2146 C CA . VAL A 1 277 ? -18.940 2.822 24.944 1.00 97.94 277 VAL A CA 1
ATOM 2147 C C . VAL A 1 277 ? -17.763 2.145 24.256 1.00 97.94 277 VAL A C 1
ATOM 2149 O O . VAL A 1 277 ? -16.714 1.945 24.859 1.00 97.94 277 VAL A O 1
ATOM 2152 N N . CYS A 1 278 ? -17.928 1.841 22.973 1.00 98.19 278 CYS A N 1
ATOM 2153 C CA . CYS A 1 278 ? -16.877 1.291 22.120 1.00 98.19 278 CYS A CA 1
ATOM 2154 C C . CYS A 1 278 ? -16.331 2.380 21.181 1.00 98.19 278 CYS A C 1
ATOM 2156 O O . CYS A 1 278 ? -17.080 3.226 20.690 1.00 98.19 278 CYS A O 1
ATOM 2158 N N . VAL A 1 279 ? -15.040 2.334 20.880 1.00 98.25 279 VAL A N 1
ATOM 2159 C CA . VAL A 1 279 ? -14.371 3.197 19.901 1.00 98.25 279 VAL A CA 1
ATOM 2160 C C . VAL A 1 279 ? -13.582 2.288 18.973 1.00 98.25 279 VAL A C 1
ATOM 2162 O O . VAL A 1 279 ? -12.671 1.616 19.444 1.00 98.25 279 VAL A O 1
ATOM 2165 N N . SER A 1 280 ? -13.934 2.234 17.688 1.00 98.19 280 SER A N 1
ATOM 2166 C CA . SER A 1 280 ? -13.229 1.391 16.712 1.00 98.19 280 SER A CA 1
ATOM 2167 C C . SER A 1 280 ? -12.402 2.225 15.749 1.00 98.19 280 SER A C 1
ATOM 2169 O O . SER A 1 280 ? -12.917 3.182 15.169 1.00 98.19 280 SER A O 1
ATOM 2171 N N . ILE A 1 281 ? -11.135 1.851 15.582 1.00 98.44 281 ILE A N 1
ATOM 2172 C CA . ILE A 1 281 ? -10.192 2.486 14.662 1.00 98.44 281 ILE A CA 1
ATOM 2173 C C . ILE A 1 281 ? -10.011 1.594 13.442 1.00 98.44 281 ILE A C 1
ATOM 2175 O O . ILE A 1 281 ? -9.607 0.438 13.566 1.00 98.44 281 ILE A O 1
ATOM 2179 N N . HIS A 1 282 ? -10.278 2.170 12.277 1.00 96.88 282 HIS A N 1
ATOM 2180 C CA . HIS A 1 282 ? -10.168 1.524 10.982 1.00 96.88 282 HIS A CA 1
ATOM 2181 C C . HIS A 1 282 ? -9.446 2.413 9.967 1.00 96.88 282 HIS A C 1
ATOM 2183 O O . HIS A 1 282 ? -9.182 3.599 10.202 1.00 96.88 282 HIS A O 1
ATOM 2189 N N . GLY A 1 283 ? -9.121 1.844 8.814 1.00 92.31 283 GLY A N 1
ATOM 2190 C CA . GLY A 1 283 ? -8.540 2.554 7.697 1.00 92.31 283 GLY A CA 1
ATOM 2191 C C . GLY A 1 283 ? -9.067 2.091 6.348 1.00 92.31 283 GLY A C 1
ATOM 2192 O O . GLY A 1 283 ? -9.082 0.907 6.042 1.00 92.31 283 GLY A O 1
ATOM 2193 N N . TYR A 1 284 ? -9.352 3.047 5.466 1.00 87.62 284 TYR A N 1
ATOM 2194 C CA . TYR A 1 284 ? -9.812 2.761 4.109 1.00 87.62 284 TYR A CA 1
ATOM 2195 C C . TYR A 1 284 ? -8.848 3.299 3.045 1.00 87.62 284 TYR A C 1
ATOM 2197 O O . TYR A 1 284 ? -7.899 4.054 3.307 1.00 87.62 284 TYR A O 1
ATOM 2205 N N . ARG A 1 285 ? -9.058 2.857 1.804 1.00 80.44 285 ARG A N 1
ATOM 2206 C CA . ARG A 1 285 ? -8.168 3.148 0.677 1.00 80.44 285 ARG A CA 1
ATOM 2207 C C . ARG A 1 285 ? -8.498 4.492 0.036 1.00 80.44 285 ARG A C 1
ATOM 2209 O O . ARG A 1 285 ? -9.196 4.564 -0.967 1.00 80.44 285 ARG A O 1
ATOM 2216 N N . ASP A 1 286 ? -7.918 5.552 0.582 1.00 80.19 286 ASP A N 1
ATOM 2217 C CA . ASP A 1 286 ? -7.831 6.855 -0.080 1.00 80.19 286 ASP A CA 1
ATOM 2218 C C . ASP A 1 286 ? -6.456 7.486 0.169 1.00 80.19 286 ASP A C 1
ATOM 2220 O O . ASP A 1 286 ? -6.099 7.830 1.293 1.00 80.19 286 ASP A O 1
ATOM 2224 N N . ALA A 1 287 ? -5.659 7.590 -0.895 1.00 75.31 287 ALA A N 1
ATOM 2225 C CA . ALA A 1 287 ? -4.316 8.169 -0.868 1.00 75.31 287 ALA A CA 1
ATOM 2226 C C . ALA A 1 287 ? -4.284 9.641 -1.325 1.00 75.31 287 ALA A C 1
ATOM 2228 O O . ALA A 1 287 ? -3.210 10.227 -1.432 1.00 75.31 287 ALA A O 1
ATOM 2229 N N . LYS A 1 288 ? -5.439 10.239 -1.644 1.00 78.62 288 LYS A N 1
ATOM 2230 C CA . LYS A 1 288 ? -5.537 11.594 -2.203 1.00 78.62 288 LYS A CA 1
ATOM 2231 C C . LYS A 1 288 ? -5.954 12.610 -1.152 1.00 78.62 288 LYS A C 1
ATOM 2233 O O . LYS A 1 288 ? -5.353 13.687 -1.091 1.00 78.62 288 LYS A O 1
ATOM 2238 N N . THR A 1 289 ? -6.942 12.269 -0.324 1.00 85.94 289 THR A N 1
ATOM 2239 C CA . THR A 1 289 ? -7.484 13.184 0.690 1.00 85.94 289 THR A CA 1
ATOM 2240 C C . THR A 1 289 ? -7.190 12.725 2.112 1.00 85.94 289 THR A C 1
ATOM 2242 O O . THR A 1 289 ? -7.156 11.530 2.396 1.00 85.94 289 THR A O 1
ATOM 2245 N N . GLU A 1 290 ? -6.903 13.682 2.996 1.00 92.62 290 GLU A N 1
ATOM 2246 C CA . GLU A 1 290 ? -6.807 13.451 4.439 1.00 92.62 290 GLU A CA 1
ATOM 2247 C C . GLU A 1 290 ? -8.207 13.587 5.020 1.00 92.62 290 GLU A C 1
ATOM 2249 O O . GLU A 1 290 ? -8.769 14.681 5.079 1.00 92.62 290 GLU A O 1
ATOM 2254 N N . THR A 1 291 ? -8.795 12.451 5.370 1.00 93.44 291 THR A N 1
ATOM 2255 C CA . THR A 1 291 ? -10.197 12.360 5.762 1.00 93.44 291 THR A CA 1
ATOM 2256 C C . THR A 1 291 ? -10.365 11.371 6.898 1.00 93.44 291 THR A C 1
ATOM 2258 O O . THR A 1 291 ? -9.669 10.352 6.969 1.00 93.44 291 THR A O 1
ATOM 2261 N N . VAL A 1 292 ? -11.347 11.656 7.748 1.00 95.50 292 VAL A N 1
ATOM 2262 C CA . VAL A 1 292 ? -11.878 10.698 8.720 1.00 95.50 292 VAL A CA 1
ATOM 2263 C C . VAL A 1 292 ? -13.365 10.551 8.466 1.00 95.50 292 VAL A C 1
ATOM 2265 O O . VAL A 1 292 ? -14.097 11.542 8.504 1.00 95.50 292 VAL A O 1
ATOM 2268 N N . CYS A 1 293 ? -13.815 9.322 8.217 1.00 94.12 293 CYS A N 1
ATOM 2269 C CA . CYS A 1 293 ? -15.234 9.036 8.338 1.00 94.12 293 CYS A CA 1
ATOM 2270 C C . CYS A 1 293 ? -15.590 8.774 9.790 1.00 94.12 293 CYS A C 1
ATOM 2272 O O . CYS A 1 293 ? -14.990 7.898 10.418 1.00 94.12 293 CYS A O 1
ATOM 2274 N N . LEU A 1 294 ? -16.581 9.495 10.298 1.00 94.06 294 LEU A N 1
ATOM 2275 C CA . LEU A 1 294 ? -17.090 9.321 11.646 1.00 94.06 294 LEU A CA 1
ATOM 2276 C C . LEU A 1 294 ? -18.468 8.675 11.608 1.00 94.06 294 LEU A C 1
ATOM 2278 O O . LEU A 1 294 ? -19.440 9.233 11.102 1.00 94.06 294 LEU A O 1
ATOM 2282 N N . GLY A 1 295 ? -18.559 7.503 12.221 1.00 93.69 295 GLY A N 1
ATOM 2283 C CA . GLY A 1 295 ? -19.779 6.717 12.260 1.00 93.69 295 GLY A CA 1
ATOM 2284 C C . GLY A 1 295 ? -20.038 6.081 13.621 1.00 93.69 295 GLY A C 1
ATOM 2285 O O . GLY A 1 295 ? -19.690 6.636 14.665 1.00 93.69 295 GLY A O 1
ATOM 2286 N N . GLY A 1 296 ? -20.664 4.910 13.619 1.00 93.56 296 GLY A N 1
ATOM 2287 C CA . GLY A 1 296 ? -21.103 4.201 14.815 1.00 93.56 296 GLY A CA 1
ATOM 2288 C C . GLY A 1 296 ? -22.465 4.665 15.342 1.00 93.56 296 GLY A C 1
ATOM 2289 O O . GLY A 1 296 ? -23.052 5.660 14.914 1.00 93.56 296 GLY A O 1
ATOM 2290 N N . GLY A 1 297 ? -23.017 3.886 16.269 1.00 94.12 297 GLY A N 1
ATOM 2291 C CA . GLY A 1 297 ? -24.356 4.088 16.813 1.00 94.12 297 GLY A CA 1
ATOM 2292 C C . GLY A 1 297 ? -24.464 5.129 17.933 1.00 94.12 297 GLY A C 1
ATOM 2293 O O . GLY A 1 297 ? -25.589 5.481 18.298 1.00 94.12 297 GLY A O 1
ATOM 2294 N N . ASN A 1 298 ? -23.350 5.619 18.491 1.00 95.50 298 ASN A N 1
ATOM 2295 C CA . ASN A 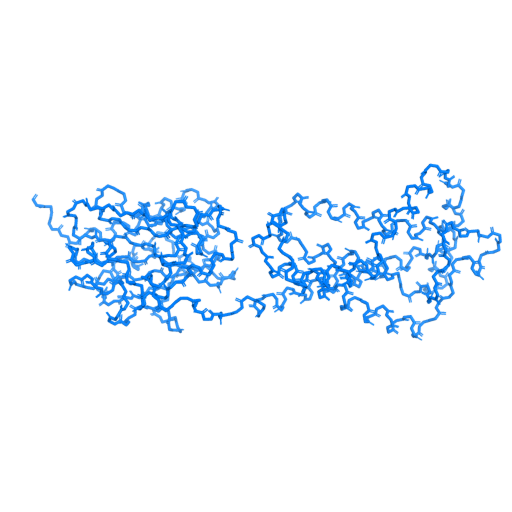1 298 ? -23.341 6.598 19.582 1.00 95.50 298 ASN A CA 1
ATOM 2296 C C . ASN A 1 298 ? -23.091 8.024 19.062 1.00 95.50 298 ASN A C 1
ATOM 2298 O O . ASN A 1 298 ? -21.967 8.527 19.060 1.00 95.50 298 ASN A O 1
ATOM 2302 N N . ARG A 1 299 ? -24.168 8.708 18.657 1.00 93.62 299 ARG A N 1
ATOM 2303 C CA . ARG A 1 299 ? -24.106 10.073 18.098 1.00 93.62 299 ARG A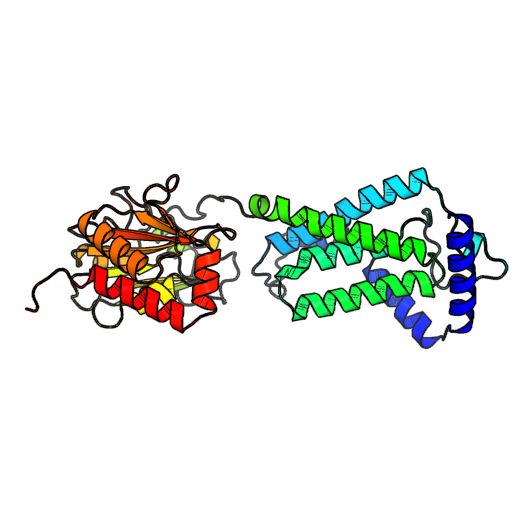 CA 1
ATOM 2304 C C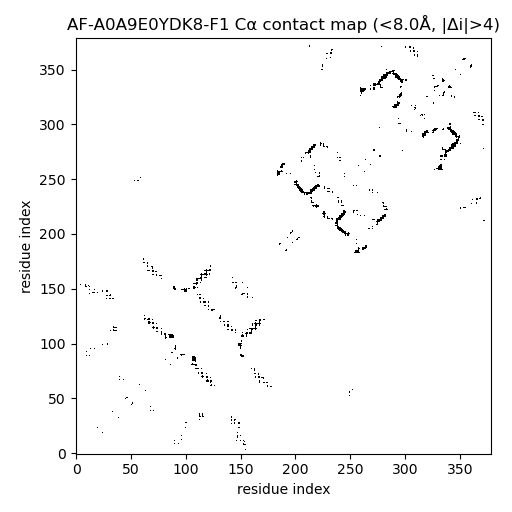 . ARG A 1 299 ? -23.510 11.104 19.064 1.00 93.62 299 ARG A C 1
ATOM 2306 O O . ARG A 1 299 ? -22.828 12.022 18.624 1.00 93.62 299 ARG A O 1
ATOM 2313 N N . ARG A 1 300 ? -23.731 10.950 20.376 1.00 94.25 300 ARG A N 1
ATOM 2314 C CA . ARG A 1 300 ? -23.226 11.887 21.395 1.00 94.25 300 ARG A CA 1
ATOM 2315 C C . ARG A 1 300 ? -21.706 11.820 21.515 1.00 94.25 300 ARG A C 1
ATOM 2317 O O . ARG A 1 300 ? -21.050 12.856 21.557 1.00 94.25 300 ARG A O 1
ATOM 2324 N N . VAL A 1 301 ? -21.134 10.618 21.601 1.00 94.94 301 VAL A N 1
ATOM 2325 C CA . VAL A 1 301 ? -19.672 10.457 21.634 1.00 94.94 301 VAL A CA 1
ATOM 2326 C C . VAL A 1 301 ? -19.081 10.816 20.272 1.00 94.94 301 VAL A C 1
ATOM 2328 O O . VAL A 1 301 ? -18.062 11.498 20.243 1.00 94.94 301 VAL A O 1
ATOM 2331 N N . ARG A 1 302 ? -19.752 10.468 19.163 1.00 95.06 302 ARG A N 1
ATOM 2332 C CA . ARG A 1 302 ? -19.325 10.835 17.804 1.00 95.06 302 ARG A CA 1
ATOM 2333 C C . ARG A 1 302 ? -19.130 12.344 17.658 1.00 95.06 302 ARG A C 1
ATOM 2335 O O . ARG A 1 302 ? -18.045 12.760 17.280 1.00 95.06 302 ARG A O 1
ATOM 2342 N N . ALA A 1 303 ? -20.120 13.145 18.054 1.00 94.06 303 ALA A N 1
ATOM 2343 C CA . ALA A 1 303 ? -20.036 14.606 17.989 1.00 94.06 303 ALA A CA 1
ATOM 2344 C C . ALA A 1 303 ? -18.890 15.179 18.846 1.00 94.06 303 ALA A C 1
ATOM 2346 O O . ALA A 1 303 ? -18.241 16.147 18.464 1.00 94.06 303 ALA A O 1
ATOM 2347 N N . ARG A 1 304 ? -18.588 14.570 20.005 1.00 95.69 304 ARG A N 1
ATOM 2348 C CA . ARG A 1 304 ? -17.429 14.980 20.819 1.00 95.69 304 ARG A CA 1
ATOM 2349 C C . ARG A 1 304 ? -16.106 14.678 20.122 1.00 95.69 304 ARG A C 1
ATOM 2351 O O . ARG A 1 304 ? -15.208 15.513 20.165 1.00 95.69 304 ARG A O 1
ATOM 2358 N N . VAL A 1 305 ? -15.988 13.501 19.501 1.00 96.31 305 VAL A N 1
ATOM 2359 C CA . VAL A 1 305 ? -14.800 13.116 18.724 1.00 96.31 305 VAL A CA 1
ATOM 2360 C C . VAL A 1 305 ? -14.627 14.050 17.532 1.00 96.31 305 VAL A C 1
ATOM 2362 O O . VAL A 1 305 ? -13.535 14.565 17.326 1.00 96.31 305 VAL A O 1
ATOM 2365 N N . GLU A 1 306 ? -15.706 14.326 16.805 1.00 95.06 306 GLU A N 1
ATOM 2366 C CA . GLU A 1 306 ? -15.723 15.262 15.682 1.00 95.06 306 GLU A CA 1
ATOM 2367 C C . GLU A 1 306 ? -15.231 16.652 16.092 1.00 95.06 306 GLU A C 1
ATOM 2369 O O . GLU A 1 306 ? -14.261 17.148 15.526 1.00 95.06 306 GLU A O 1
ATOM 2374 N N . ASN A 1 307 ? -15.816 17.233 17.144 1.00 95.25 307 ASN A N 1
ATOM 2375 C CA . ASN A 1 307 ? -15.420 18.547 17.648 1.00 95.25 307 ASN A CA 1
ATOM 2376 C C . ASN A 1 307 ? -13.951 18.582 18.094 1.00 95.25 307 ASN A C 1
ATOM 2378 O O . ASN A 1 307 ? -13.242 19.546 17.811 1.00 95.25 307 ASN A O 1
ATOM 2382 N N . ALA A 1 308 ? -13.474 17.536 18.776 1.00 96.75 308 ALA A N 1
ATOM 2383 C CA . ALA A 1 308 ? -12.087 17.464 19.231 1.00 96.75 308 ALA A CA 1
ATOM 2384 C C . ALA A 1 308 ? -11.096 17.337 18.065 1.00 96.75 308 ALA A C 1
ATOM 2386 O O . ALA A 1 308 ? -10.052 17.992 18.072 1.00 96.75 308 ALA A O 1
ATOM 2387 N N . LEU A 1 309 ? -11.421 16.522 17.058 1.00 96.75 309 LEU A N 1
ATOM 2388 C CA . LEU A 1 309 ? -10.600 16.377 15.859 1.00 96.75 309 LEU A CA 1
ATOM 2389 C C . LEU A 1 309 ? -10.601 17.660 15.030 1.00 96.75 309 LEU A C 1
ATOM 2391 O O . LEU A 1 309 ? -9.527 18.098 14.638 1.00 96.75 309 LEU A O 1
ATOM 2395 N N . HIS A 1 310 ? -11.755 18.300 14.839 1.00 95.06 310 HIS A N 1
ATOM 2396 C CA . HIS A 1 310 ? -11.857 19.560 14.103 1.00 95.06 310 HIS A CA 1
ATOM 2397 C C . HIS A 1 310 ? -11.078 20.694 14.786 1.00 95.06 310 HIS A C 1
ATOM 2399 O O . HIS A 1 310 ? -10.381 21.455 14.123 1.00 95.06 310 HIS A O 1
ATOM 2405 N N . ALA A 1 311 ? -11.127 20.773 16.120 1.00 95.62 311 ALA A N 1
ATOM 2406 C CA . ALA A 1 311 ? -10.351 21.752 16.880 1.00 95.62 311 ALA A CA 1
ATOM 2407 C C . ALA A 1 311 ? -8.832 21.499 16.818 1.00 95.62 311 ALA A C 1
ATOM 2409 O O . ALA A 1 311 ? -8.048 22.442 16.890 1.00 95.62 311 ALA A O 1
ATOM 2410 N N . THR A 1 312 ? -8.412 20.235 16.703 1.00 96.44 312 THR A N 1
ATOM 2411 C CA . THR A 1 312 ? -6.988 19.853 16.690 1.00 96.44 312 THR A CA 1
ATOM 2412 C C . THR A 1 312 ? -6.387 19.889 15.280 1.00 96.44 312 THR A C 1
ATOM 2414 O O . THR A 1 312 ? -5.218 20.237 15.127 1.00 96.44 312 THR A O 1
ATOM 2417 N N . PHE A 1 313 ? -7.186 19.552 14.266 1.00 96.00 313 PHE A N 1
ATOM 2418 C CA . PHE A 1 313 ? -6.818 19.488 12.850 1.00 96.00 313 PHE A CA 1
ATOM 2419 C C . PHE A 1 313 ? -7.894 20.184 11.994 1.00 96.00 313 PHE A C 1
ATOM 2421 O O . PHE A 1 313 ? -8.729 19.509 11.385 1.00 96.00 313 PHE A O 1
ATOM 2428 N N . PRO A 1 314 ? -7.911 21.529 11.937 1.00 92.75 314 PRO A N 1
ATOM 2429 C CA . PRO A 1 314 ? -8.909 22.281 11.169 1.00 92.75 314 PRO A CA 1
ATOM 2430 C C . PRO A 1 314 ? -8.893 21.979 9.663 1.00 92.75 314 PRO A C 1
ATOM 2432 O O . PRO A 1 314 ? -9.892 22.176 8.976 1.00 92.75 314 PRO A O 1
ATOM 2435 N N . GLU A 1 315 ? -7.761 21.506 9.140 1.00 92.19 315 GLU A N 1
ATOM 2436 C CA . GLU A 1 315 ? -7.570 21.116 7.743 1.00 92.19 315 GLU A CA 1
ATOM 2437 C C . GLU A 1 315 ? -8.158 19.740 7.395 1.00 92.19 315 GLU A C 1
ATOM 2439 O O . GLU A 1 315 ? -8.279 19.394 6.217 1.00 92.19 315 GLU A O 1
ATOM 2444 N N . LEU A 1 316 ? -8.487 18.933 8.407 1.00 91.00 316 LEU A N 1
ATOM 2445 C CA . LEU A 1 316 ? -8.938 17.564 8.225 1.00 91.00 316 LEU A CA 1
ATOM 2446 C C . LEU A 1 316 ? -10.394 17.530 7.756 1.00 91.00 316 LEU A C 1
ATOM 2448 O O . LEU A 1 316 ? -11.292 18.079 8.394 1.00 91.00 316 LEU A O 1
ATOM 2452 N N . VAL A 1 317 ? -10.650 16.816 6.659 1.00 90.56 317 VAL A N 1
ATOM 2453 C CA . VAL A 1 317 ? -12.010 16.670 6.133 1.00 90.56 317 VAL A CA 1
ATOM 2454 C C . VAL A 1 317 ? -12.738 15.564 6.899 1.00 90.56 317 VAL A C 1
ATOM 2456 O O . VAL A 1 317 ? -12.518 14.371 6.668 1.00 90.56 317 VAL A O 1
ATOM 2459 N N . LEU A 1 318 ? -13.630 15.960 7.803 1.00 88.62 318 LEU A N 1
ATOM 2460 C CA . LEU A 1 318 ? -14.500 15.047 8.543 1.00 88.62 318 LEU A CA 1
ATOM 2461 C C . LEU A 1 318 ? -15.771 14.768 7.735 1.00 88.62 318 LEU A C 1
ATOM 2463 O O . LEU A 1 318 ? -16.376 15.681 7.175 1.00 88.62 318 LEU A O 1
ATOM 2467 N N . ARG A 1 319 ? -16.153 13.493 7.626 1.00 85.25 319 ARG A N 1
ATOM 2468 C CA . ARG A 1 319 ? -17.336 13.057 6.872 1.00 85.25 319 ARG A CA 1
ATOM 2469 C C . ARG A 1 319 ? -18.268 12.254 7.767 1.00 85.25 319 ARG A C 1
ATOM 2471 O O . ARG A 1 319 ? -17.815 11.338 8.449 1.00 85.25 319 ARG A O 1
ATOM 2478 N N . GLU A 1 320 ? -19.561 12.557 7.709 1.00 69.44 320 GLU A N 1
ATOM 2479 C CA . GLU A 1 320 ? -20.592 11.780 8.412 1.00 69.44 320 GLU A CA 1
ATOM 2480 C C . GLU A 1 320 ? -21.142 10.607 7.581 1.00 69.44 320 GLU A C 1
ATOM 2482 O O . GLU A 1 320 ? -21.615 9.624 8.149 1.00 69.44 320 GLU A O 1
ATOM 2487 N N . GLU A 1 321 ? -21.070 10.697 6.249 1.00 70.31 321 GLU A N 1
ATOM 2488 C CA . GLU A 1 321 ? -21.585 9.693 5.311 1.00 70.31 321 GLU A CA 1
ATOM 2489 C C . GLU A 1 321 ? -20.463 9.211 4.386 1.00 70.31 321 GLU A C 1
ATOM 2491 O O . GLU A 1 321 ? -19.936 9.959 3.554 1.00 70.31 321 GLU A O 1
ATOM 2496 N N . CYS A 1 322 ? -20.086 7.942 4.517 1.00 70.44 322 CYS A N 1
ATOM 2497 C CA . CYS A 1 322 ? -19.018 7.326 3.739 1.00 70.44 322 CYS A CA 1
ATOM 2498 C C . CYS A 1 322 ? -19.470 5.973 3.228 1.00 70.44 322 CYS A C 1
ATOM 2500 O O . CYS A 1 322 ? -19.027 4.942 3.716 1.00 70.44 322 CYS A O 1
ATOM 2502 N N . LYS A 1 323 ? -20.348 6.005 2.222 1.00 69.00 323 LYS A N 1
ATOM 2503 C CA . LYS A 1 323 ? -20.640 4.906 1.292 1.00 69.00 323 LYS A CA 1
ATOM 2504 C C . LYS A 1 323 ? -20.476 3.495 1.895 1.00 69.00 323 LYS A C 1
ATOM 2506 O O . LYS A 1 323 ? -19.789 2.668 1.299 1.00 69.00 323 LYS A O 1
ATOM 2511 N N . SER A 1 324 ? -21.158 3.197 3.005 1.00 73.44 324 SER A N 1
ATOM 2512 C CA . SER A 1 324 ? -21.265 1.861 3.634 1.00 73.44 324 SER A CA 1
ATOM 2513 C C . SER A 1 324 ? -20.165 1.428 4.622 1.00 73.44 324 SER A C 1
ATOM 2515 O O . SER A 1 324 ? -20.203 0.283 5.074 1.00 73.44 324 SER A O 1
ATOM 2517 N N . ILE A 1 325 ? -19.216 2.292 4.999 1.00 78.50 325 ILE A N 1
ATOM 2518 C CA . ILE A 1 325 ? -18.175 1.992 6.014 1.00 78.50 325 ILE A CA 1
ATOM 2519 C C . ILE A 1 325 ? -18.394 2.721 7.349 1.00 78.50 325 ILE A C 1
ATOM 2521 O O . ILE A 1 325 ? -17.539 2.723 8.223 1.00 78.50 325 ILE A O 1
ATOM 2525 N N . GLU A 1 326 ? -19.562 3.324 7.565 1.00 79.88 326 GLU A N 1
ATOM 2526 C CA . GLU A 1 326 ? -19.844 4.148 8.748 1.00 79.88 326 GLU A CA 1
ATOM 2527 C C . GLU A 1 326 ? -20.107 3.313 10.010 1.00 79.88 326 GLU A C 1
ATOM 2529 O O . GLU A 1 326 ? -20.340 3.849 11.0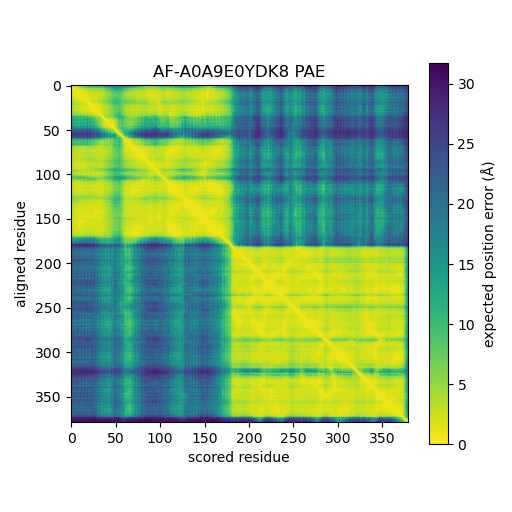88 1.00 79.88 326 GLU A O 1
ATOM 2534 N N . GLY A 1 327 ? -20.160 1.986 9.913 1.00 82.75 327 GLY A N 1
ATOM 2535 C CA . GLY A 1 327 ? -20.328 1.124 11.080 1.00 82.75 327 GLY A CA 1
ATOM 2536 C C . GLY A 1 327 ? -21.629 1.341 11.862 1.00 82.75 327 GLY A C 1
ATOM 2537 O O . GLY A 1 327 ? -21.675 1.080 13.059 1.00 82.75 327 GLY A O 1
ATOM 2538 N N . VAL A 1 328 ? -22.710 1.799 11.221 1.00 85.75 328 VAL A N 1
ATOM 2539 C CA . VAL A 1 328 ? -24.018 2.028 11.878 1.00 85.75 328 VAL A CA 1
ATOM 2540 C C . VAL A 1 328 ? -24.832 0.746 12.106 1.00 85.75 328 VAL A C 1
ATOM 2542 O O . VAL A 1 328 ? -25.803 0.740 12.864 1.00 85.75 328 VAL A O 1
ATOM 2545 N N . ASN A 1 329 ? -24.436 -0.363 11.475 1.00 89.44 329 ASN A N 1
ATOM 2546 C CA . ASN A 1 329 ? -25.103 -1.655 11.617 1.00 89.44 329 ASN A CA 1
ATOM 2547 C C . ASN A 1 329 ? -25.017 -2.165 13.068 1.00 89.44 329 ASN A C 1
ATOM 2549 O O . ASN A 1 329 ? -23.939 -2.209 13.659 1.00 89.44 329 ASN A O 1
ATOM 2553 N N . ARG A 1 330 ? -26.139 -2.627 13.635 1.00 91.50 330 ARG A N 1
ATOM 2554 C CA . ARG A 1 330 ? -26.201 -3.192 14.997 1.00 91.50 330 ARG A CA 1
ATOM 2555 C C . ARG A 1 330 ? -25.298 -4.417 15.188 1.00 91.50 330 ARG A C 1
ATOM 2557 O O . ARG A 1 330 ? -24.867 -4.677 16.307 1.00 91.50 330 ARG A O 1
ATOM 2564 N N . LYS A 1 331 ? -25.026 -5.178 14.123 1.00 93.75 331 LYS A N 1
ATOM 2565 C CA . LYS A 1 331 ? -24.122 -6.333 14.176 1.00 93.75 331 LYS A CA 1
ATOM 2566 C C . LYS A 1 331 ? -22.649 -5.936 14.270 1.00 93.75 331 LYS A C 1
ATOM 2568 O O . LYS A 1 331 ? -21.891 -6.742 14.801 1.00 93.75 331 LYS A O 1
ATOM 2573 N N . ASN A 1 332 ? -22.276 -4.734 13.818 1.00 96.25 332 ASN A N 1
ATOM 2574 C CA . ASN A 1 332 ? -20.905 -4.232 13.893 1.00 96.25 332 ASN A CA 1
ATOM 2575 C C . ASN A 1 332 ? -20.403 -4.281 15.344 1.00 96.25 332 ASN A C 1
ATOM 2577 O O . ASN A 1 332 ? -21.108 -3.828 16.250 1.00 96.25 332 ASN A O 1
ATOM 2581 N N . ILE A 1 333 ? -19.206 -4.836 15.552 1.00 97.19 333 ILE A N 1
ATOM 2582 C CA . ILE A 1 333 ? -18.567 -4.988 16.862 1.00 97.19 333 ILE A CA 1
ATOM 2583 C C . ILE A 1 333 ? -18.521 -3.675 17.664 1.00 97.19 333 ILE A C 1
ATOM 2585 O O . ILE A 1 333 ? -18.776 -3.689 18.867 1.00 97.19 333 ILE A O 1
ATOM 2589 N N . VAL A 1 334 ? -18.346 -2.521 17.005 1.00 97.38 334 VAL A N 1
ATOM 2590 C CA . VAL A 1 334 ? -18.348 -1.200 17.660 1.00 97.38 334 VAL A CA 1
ATOM 2591 C C . VAL A 1 334 ? -19.696 -0.861 18.307 1.00 97.38 334 VAL A C 1
ATOM 2593 O O . VAL A 1 334 ? -19.769 -0.067 19.235 1.00 97.38 334 VAL A O 1
ATOM 2596 N N . ASN A 1 335 ? -20.793 -1.475 17.861 1.00 97.62 335 ASN A N 1
ATOM 2597 C CA . ASN A 1 335 ? -22.131 -1.252 18.411 1.00 97.62 335 ASN A CA 1
ATOM 2598 C C . ASN A 1 335 ? -22.559 -2.326 19.415 1.00 97.62 335 ASN A C 1
ATOM 2600 O O . ASN A 1 335 ? -23.732 -2.363 19.793 1.00 97.62 335 ASN A O 1
ATOM 2604 N N . ARG A 1 336 ? -21.637 -3.197 19.843 1.00 97.25 336 ARG A N 1
ATOM 2605 C CA . ARG A 1 336 ? -21.908 -4.252 20.832 1.00 97.25 336 ARG A CA 1
ATOM 2606 C C . ARG A 1 336 ? -21.715 -3.799 22.283 1.00 97.25 336 ARG A C 1
ATOM 2608 O O . ARG A 1 336 ? -22.167 -4.510 23.174 1.00 97.25 336 ARG A O 1
ATOM 2615 N N . CYS A 1 337 ? -21.128 -2.621 22.509 1.00 97.19 337 CYS A N 1
ATOM 2616 C CA . CYS A 1 337 ? -21.142 -1.949 23.811 1.00 97.19 337 CYS A CA 1
ATOM 2617 C C . CYS A 1 337 ? -22.553 -1.484 24.216 1.00 97.19 337 CYS A C 1
ATOM 2619 O O . CYS A 1 337 ? -23.415 -1.264 23.359 1.00 97.19 337 CYS A O 1
ATOM 2621 N N . ARG A 1 338 ? -22.789 -1.295 25.524 1.00 96.75 338 ARG A N 1
ATOM 2622 C CA . ARG A 1 338 ? -24.116 -0.971 26.095 1.00 96.75 338 ARG A CA 1
ATOM 2623 C C . ARG A 1 338 ? -24.776 0.260 25.463 1.00 96.75 338 ARG A C 1
ATOM 2625 O O . ARG A 1 338 ? -25.958 0.234 25.132 1.00 96.75 338 ARG A O 1
ATOM 2632 N N . GLU A 1 339 ? -24.008 1.327 25.281 1.00 96.62 339 GLU A N 1
ATOM 2633 C CA . GLU A 1 339 ? -24.414 2.595 24.669 1.00 96.62 339 GLU A CA 1
ATOM 2634 C C . GLU A 1 339 ? -23.968 2.688 23.200 1.00 96.62 339 GLU A C 1
ATOM 2636 O O . GLU A 1 339 ? -23.940 3.779 22.625 1.00 96.62 339 GLU A O 1
ATOM 2641 N N . LYS A 1 340 ? -23.637 1.550 22.570 1.00 97.44 340 LYS A N 1
ATOM 2642 C CA . LYS A 1 340 ? -23.036 1.460 21.229 1.00 97.44 340 LYS A CA 1
ATOM 2643 C C . LYS A 1 340 ? -21.672 2.166 21.185 1.00 97.44 340 LYS A C 1
ATOM 2645 O O . LYS A 1 340 ? -21.030 2.353 22.218 1.00 97.44 340 LYS A O 1
ATOM 2650 N N . GLY A 1 341 ? -21.196 2.536 20.001 1.00 96.19 341 GLY A N 1
ATOM 2651 C CA . GLY A 1 341 ? -19.869 3.126 19.870 1.00 96.19 341 GLY A CA 1
ATOM 2652 C C . GLY A 1 341 ? -19.715 4.113 18.729 1.00 96.19 341 GLY A C 1
ATOM 2653 O O . GLY A 1 341 ? -20.691 4.492 18.080 1.00 96.19 341 GLY A O 1
ATOM 2654 N N . VAL A 1 342 ? -18.470 4.534 18.526 1.00 96.62 342 VAL A N 1
ATOM 2655 C CA . VAL A 1 342 ? -18.030 5.441 17.462 1.00 96.62 342 VAL A CA 1
ATOM 2656 C C . VAL A 1 342 ? -16.985 4.730 16.619 1.00 96.62 342 VAL A C 1
ATOM 2658 O O . VAL A 1 342 ? -16.048 4.147 17.162 1.00 96.62 342 VAL A O 1
ATOM 2661 N N . GLN A 1 343 ? -17.142 4.785 15.302 1.00 97.56 343 GLN A N 1
ATOM 2662 C CA . GLN A 1 343 ? -16.179 4.230 14.352 1.00 97.56 343 GLN A CA 1
ATOM 2663 C C . GLN A 1 343 ? -15.438 5.366 13.652 1.00 97.56 343 GLN A C 1
ATOM 2665 O O . GLN A 1 343 ? -16.074 6.321 13.204 1.00 97.56 343 GLN A O 1
ATOM 2670 N N . LEU A 1 344 ? -14.111 5.263 13.590 1.00 97.44 344 LEU A N 1
ATOM 2671 C CA . LEU A 1 344 ? -13.234 6.180 12.874 1.00 97.44 344 LEU A CA 1
ATOM 2672 C C . LEU A 1 344 ? -12.600 5.423 11.706 1.00 97.44 344 LEU A C 1
ATOM 2674 O O . LEU A 1 344 ? -11.802 4.518 11.928 1.00 97.44 344 LEU A O 1
ATOM 2678 N N . GLU A 1 345 ? -12.920 5.818 10.478 1.00 96.19 345 GLU A N 1
ATOM 2679 C CA . GLU A 1 345 ? -12.292 5.296 9.257 1.00 96.19 345 GLU A CA 1
ATOM 2680 C C . GLU A 1 345 ? -11.292 6.318 8.721 1.00 96.19 345 GLU A C 1
ATOM 2682 O O . GLU A 1 345 ? -11.681 7.362 8.190 1.00 96.19 345 GLU A O 1
ATOM 2687 N N . LEU A 1 346 ? -9.997 6.039 8.857 1.00 95.81 346 LEU A N 1
ATOM 2688 C CA . LEU A 1 346 ? -8.939 6.959 8.450 1.00 95.81 346 LEU A CA 1
ATOM 2689 C C . LEU A 1 346 ? -8.484 6.658 7.019 1.00 95.81 346 LEU A C 1
ATOM 2691 O O . LEU A 1 346 ? -8.130 5.522 6.678 1.00 95.81 346 LEU A O 1
ATOM 2695 N N . SER A 1 347 ? -8.413 7.685 6.172 1.00 93.25 347 SER A N 1
ATOM 2696 C CA . SER A 1 347 ? -7.845 7.510 4.834 1.00 93.25 347 SER A CA 1
ATOM 2697 C C . SER A 1 347 ? -6.391 7.045 4.895 1.00 93.25 347 SER A C 1
ATOM 2699 O O . SER A 1 347 ? -5.658 7.330 5.846 1.00 93.25 347 SER A O 1
ATOM 2701 N N . LYS A 1 348 ? -5.935 6.342 3.852 1.00 86.94 348 LYS A N 1
ATOM 2702 C CA . LYS A 1 348 ? -4.524 5.951 3.729 1.00 86.94 348 LYS A CA 1
ATOM 2703 C C . LYS A 1 348 ? -3.605 7.166 3.849 1.00 86.94 348 LYS A C 1
ATOM 2705 O O . LYS A 1 348 ? -2.626 7.091 4.579 1.00 86.94 348 LYS A O 1
ATOM 2710 N N . LYS A 1 349 ? -3.935 8.281 3.191 1.00 89.88 349 LYS A N 1
ATOM 2711 C CA . LYS A 1 349 ? -3.119 9.500 3.247 1.00 89.88 349 LYS A CA 1
ATOM 2712 C C . LYS A 1 349 ? -2.977 10.039 4.673 1.00 89.88 349 LYS A C 1
ATOM 2714 O O . LYS A 1 349 ? -1.872 10.387 5.075 1.00 89.88 349 LYS A O 1
ATOM 2719 N N . LEU A 1 350 ? -4.065 10.055 5.447 1.00 95.25 350 LEU A N 1
ATOM 2720 C CA . LEU A 1 350 ? -4.009 10.472 6.847 1.00 95.25 350 LEU A CA 1
ATOM 2721 C C . LEU A 1 350 ? -3.175 9.500 7.688 1.00 95.25 350 LEU A C 1
ATOM 2723 O O . LEU A 1 350 ? -2.322 9.935 8.454 1.00 95.25 350 LEU A O 1
ATOM 2727 N N . ARG A 1 351 ? -3.368 8.186 7.526 1.00 94.69 351 ARG A N 1
ATOM 2728 C CA . ARG A 1 351 ? -2.567 7.184 8.249 1.00 94.69 351 ARG A CA 1
ATOM 2729 C C . ARG A 1 351 ? -1.080 7.292 7.916 1.00 94.69 351 ARG A C 1
ATOM 2731 O O . ARG A 1 351 ? -0.264 7.220 8.827 1.00 94.69 351 ARG A O 1
ATOM 2738 N N . ASP A 1 352 ? -0.730 7.546 6.654 1.00 88.44 352 ASP A N 1
ATOM 2739 C CA . ASP A 1 352 ? 0.653 7.799 6.237 1.00 88.44 352 ASP A CA 1
ATOM 2740 C C . ASP A 1 352 ? 1.225 9.047 6.944 1.00 88.44 352 ASP A C 1
ATOM 2742 O O . ASP A 1 352 ? 2.364 9.020 7.406 1.00 88.44 352 ASP A O 1
ATOM 2746 N N . ARG A 1 353 ? 0.449 10.134 7.084 1.00 92.50 353 ARG A N 1
ATOM 2747 C CA . ARG A 1 353 ? 0.863 11.321 7.856 1.00 92.50 353 ARG A CA 1
ATOM 2748 C C . ARG A 1 353 ? 1.108 10.978 9.324 1.00 92.50 353 ARG A C 1
ATOM 2750 O O . ARG A 1 353 ? 2.165 11.315 9.851 1.00 92.50 353 ARG A O 1
ATOM 2757 N N . LEU A 1 354 ? 0.161 10.295 9.970 1.00 93.31 354 LEU A N 1
ATOM 2758 C CA . LEU A 1 354 ? 0.277 9.920 11.382 1.00 93.31 354 LEU A CA 1
ATOM 2759 C C . LEU A 1 354 ? 1.467 8.973 11.621 1.00 93.31 354 LEU A C 1
ATOM 2761 O O . LEU A 1 354 ? 2.169 9.122 12.612 1.00 93.31 354 LEU A O 1
ATOM 2765 N N . ALA A 1 355 ? 1.758 8.060 10.692 1.00 87.75 355 ALA A N 1
ATOM 2766 C CA . ALA A 1 355 ? 2.929 7.186 10.776 1.00 87.75 355 ALA A CA 1
ATOM 2767 C C . ALA A 1 355 ? 4.263 7.948 10.655 1.00 87.75 355 ALA A C 1
ATOM 2769 O O . ALA A 1 355 ? 5.256 7.552 11.259 1.00 87.75 355 ALA A O 1
ATOM 2770 N N . ASN A 1 356 ? 4.288 9.048 9.896 1.00 89.62 356 ASN A N 1
ATOM 2771 C CA . ASN A 1 356 ? 5.498 9.837 9.643 1.00 89.62 356 ASN A CA 1
ATOM 2772 C C . ASN A 1 356 ? 5.674 11.041 10.590 1.00 89.62 356 ASN A C 1
ATOM 2774 O O . ASN A 1 356 ? 6.701 11.715 10.534 1.00 89.62 356 ASN A O 1
ATOM 2778 N N . SER A 1 357 ? 4.698 11.330 11.457 1.00 93.81 357 SER A N 1
ATOM 2779 C CA . SER A 1 357 ? 4.717 12.475 12.375 1.00 93.81 357 SER A CA 1
ATOM 2780 C C . SER A 1 357 ? 4.281 12.053 13.777 1.00 93.81 357 SER A C 1
ATOM 2782 O O . SER A 1 357 ? 3.095 12.033 14.100 1.00 93.81 357 SER A O 1
ATOM 2784 N N . ALA A 1 358 ? 5.253 11.767 14.652 1.00 93.25 358 ALA A N 1
ATOM 2785 C CA . ALA A 1 358 ? 4.990 11.399 16.049 1.00 93.25 358 ALA A CA 1
ATOM 2786 C C . ALA A 1 358 ? 4.193 12.479 16.810 1.00 93.25 358 ALA A C 1
ATOM 2788 O O . ALA A 1 358 ? 3.381 12.164 17.685 1.00 93.25 358 ALA A O 1
ATOM 2789 N N . ALA A 1 359 ? 4.397 13.752 16.454 1.00 97.25 359 ALA A N 1
ATOM 2790 C CA . ALA A 1 359 ? 3.649 14.875 17.005 1.00 97.25 359 ALA A CA 1
ATOM 2791 C C . ALA A 1 359 ? 2.172 14.834 16.588 1.00 97.25 359 ALA A C 1
ATOM 2793 O O . ALA A 1 359 ? 1.299 14.942 17.450 1.00 97.25 359 ALA A O 1
ATOM 2794 N N . ASP A 1 360 ? 1.880 14.637 15.297 1.00 97.50 360 ASP A N 1
ATOM 2795 C CA . ASP A 1 360 ? 0.496 14.553 14.817 1.00 97.50 360 ASP A CA 1
ATOM 2796 C C . ASP A 1 360 ? -0.193 13.289 15.329 1.00 97.50 360 ASP A C 1
ATOM 2798 O O . ASP A 1 360 ? -1.330 13.361 15.790 1.00 97.50 360 ASP A O 1
ATOM 2802 N N . PHE A 1 361 ? 0.510 12.153 15.347 1.00 97.75 361 PHE A N 1
ATOM 2803 C CA . PHE A 1 361 ? 0.026 10.914 15.953 1.00 97.75 361 PHE A CA 1
ATOM 2804 C C . PHE A 1 361 ? -0.404 11.124 17.408 1.00 97.75 361 PHE A C 1
ATOM 2806 O O . PHE A 1 361 ? -1.534 10.807 17.784 1.00 97.75 361 PHE A O 1
ATOM 2813 N N . SER A 1 362 ? 0.472 11.723 18.221 1.00 97.88 362 SER A N 1
ATOM 2814 C CA . SER A 1 362 ? 0.195 11.964 19.640 1.00 97.88 362 SER A CA 1
ATOM 2815 C C . SER A 1 362 ? -0.971 12.932 19.835 1.00 97.88 362 SER A C 1
ATOM 2817 O O . SER A 1 362 ? -1.829 12.689 20.684 1.00 97.88 362 SER A O 1
ATOM 2819 N N . LYS A 1 363 ? -1.050 14.001 19.029 1.00 97.94 363 LYS A N 1
ATOM 2820 C CA . LYS A 1 363 ? -2.166 14.959 19.061 1.00 97.94 363 LYS A CA 1
ATOM 2821 C C . LYS A 1 363 ? -3.492 14.300 18.688 1.00 97.94 363 LYS A C 1
ATOM 2823 O O . LYS A 1 363 ? -4.475 14.483 19.401 1.00 97.94 363 LYS A O 1
ATOM 2828 N N . PHE A 1 364 ? -3.518 13.501 17.622 1.00 98.44 364 PHE A N 1
ATOM 2829 C CA . PHE A 1 364 ? -4.718 12.791 17.175 1.00 98.44 364 PHE A CA 1
ATOM 2830 C C . PHE A 1 364 ? -5.211 11.801 18.232 1.00 98.44 364 PHE A C 1
ATOM 2832 O O . PHE A 1 364 ? -6.396 11.794 18.585 1.00 98.44 364 PHE A O 1
ATOM 2839 N N . ALA A 1 365 ? -4.295 11.001 18.786 1.00 98.31 365 ALA A N 1
ATOM 2840 C CA . ALA A 1 365 ? -4.610 10.060 19.850 1.00 98.31 365 ALA A CA 1
ATOM 2841 C C . ALA A 1 365 ? -5.140 10.780 21.101 1.00 98.31 365 ALA A C 1
ATOM 2843 O O . ALA A 1 365 ? -6.153 10.366 21.662 1.00 98.31 365 ALA A O 1
ATOM 2844 N N . ALA A 1 366 ? -4.502 11.879 21.519 1.00 97.44 366 ALA A N 1
ATOM 2845 C CA . ALA A 1 366 ? -4.905 12.653 22.691 1.00 97.44 366 ALA A CA 1
ATOM 2846 C C . ALA A 1 366 ? -6.274 13.329 22.514 1.00 97.44 366 ALA A C 1
ATOM 2848 O O . ALA A 1 366 ? -7.108 13.256 23.420 1.00 97.44 366 ALA A O 1
ATOM 2849 N N . ALA A 1 367 ? -6.529 13.935 21.350 1.00 97.12 367 ALA A N 1
ATOM 2850 C CA . ALA A 1 367 ? -7.809 14.560 21.022 1.00 97.12 367 ALA A CA 1
ATOM 2851 C C . ALA A 1 367 ? -8.950 13.535 21.072 1.00 97.12 367 ALA A C 1
ATOM 2853 O O . ALA A 1 367 ? -9.959 13.747 21.749 1.00 97.12 367 ALA A O 1
ATOM 2854 N N . THR A 1 368 ? -8.745 12.376 20.438 1.00 97.38 368 THR A N 1
ATOM 2855 C CA . THR A 1 368 ? -9.728 11.288 20.431 1.00 97.38 368 THR A CA 1
ATOM 2856 C C . THR A 1 368 ? -9.930 10.716 21.834 1.00 97.38 368 THR A C 1
ATOM 2858 O O . THR A 1 368 ? -11.068 10.601 22.286 1.00 97.38 368 THR A O 1
ATOM 2861 N N . ARG A 1 369 ? -8.845 10.426 22.569 1.00 96.75 369 ARG A N 1
ATOM 2862 C CA . ARG A 1 369 ? -8.894 9.922 23.952 1.00 96.75 369 ARG A CA 1
ATOM 2863 C C . AR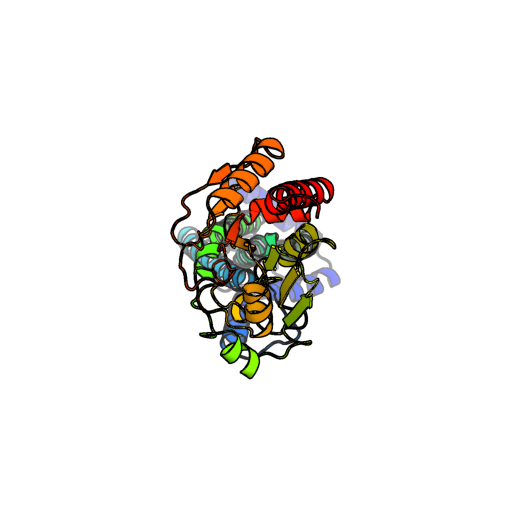G A 1 369 ? -9.672 10.869 24.864 1.00 96.75 369 ARG A C 1
ATOM 2865 O O . ARG A 1 369 ? -10.568 10.434 25.584 1.00 96.75 369 ARG A O 1
ATOM 2872 N N . SER A 1 370 ? -9.355 12.161 24.824 1.00 94.38 370 SER A N 1
ATOM 2873 C CA . SER A 1 370 ? -10.048 13.168 25.626 1.00 94.38 370 SER A CA 1
ATOM 2874 C C . SER A 1 370 ? -11.540 13.190 25.296 1.00 94.38 370 SER A C 1
ATOM 2876 O O . SER A 1 370 ? -12.373 13.094 26.193 1.00 94.38 370 SER A O 1
ATOM 2878 N N . ALA A 1 371 ? -11.908 13.205 24.014 1.00 95.00 371 ALA A N 1
ATOM 2879 C CA . ALA A 1 371 ? -13.305 13.230 23.585 1.00 95.00 371 ALA A CA 1
ATOM 2880 C C . ALA A 1 371 ? -14.123 12.016 24.056 1.00 95.00 371 ALA A C 1
ATOM 2882 O O . ALA A 1 371 ? -15.279 12.168 24.459 1.00 95.00 371 ALA A O 1
ATOM 2883 N N . VAL A 1 372 ? -13.538 10.816 24.029 1.00 94.06 372 VAL A N 1
ATOM 2884 C CA . VAL A 1 372 ? -14.262 9.588 24.397 1.00 94.06 372 VAL A CA 1
ATOM 2885 C C . VAL A 1 372 ? -14.366 9.422 25.914 1.00 94.06 372 VAL A C 1
ATOM 2887 O O . VAL A 1 372 ? -15.409 8.983 26.401 1.00 94.06 372 VAL A O 1
ATOM 2890 N N . LEU A 1 373 ? -13.353 9.866 26.669 1.00 89.75 373 LEU A N 1
ATOM 2891 C CA . LEU A 1 373 ? -13.317 9.758 28.133 1.00 89.75 373 LEU A CA 1
ATOM 2892 C C . LEU A 1 373 ? -14.011 10.929 28.866 1.00 89.75 373 LEU A C 1
ATOM 2894 O O . LEU A 1 373 ? -14.511 10.738 29.970 1.00 89.75 373 LEU A O 1
ATOM 2898 N N . SER A 1 374 ? -14.118 12.123 28.268 1.00 74.81 374 SER A N 1
ATOM 2899 C CA . SER A 1 374 ? -14.572 13.387 28.910 1.00 74.81 374 SER A CA 1
ATOM 2900 C C . SER A 1 374 ? -16.077 13.508 29.232 1.00 74.81 374 SER A C 1
ATOM 2902 O O . SER A 1 374 ? -16.647 14.594 29.195 1.00 74.81 374 SER A O 1
ATOM 2904 N N . GLY A 1 375 ? -16.781 12.407 29.503 1.00 60.75 375 GLY A N 1
ATOM 2905 C CA . GLY A 1 375 ? -18.253 12.391 29.567 1.00 60.75 375 GLY A CA 1
ATOM 2906 C C . GLY A 1 375 ? -18.871 11.916 30.871 1.00 60.75 375 GLY A C 1
ATOM 2907 O O . GLY A 1 375 ? -20.090 11.746 30.901 1.00 60.75 375 GLY A O 1
ATOM 2908 N N . ARG A 1 376 ? -18.074 11.640 31.907 1.00 53.59 376 ARG A N 1
ATOM 2909 C CA . ARG A 1 376 ? -18.571 11.069 33.163 1.00 53.59 376 ARG A CA 1
ATOM 2910 C C . ARG A 1 376 ? -17.927 11.744 34.369 1.00 53.59 376 ARG A C 1
ATOM 2912 O O . ARG A 1 376 ? -16.779 12.178 34.246 1.00 53.59 376 ARG A O 1
ATOM 2919 N N . PRO A 1 377 ? -18.662 11.879 35.489 1.00 35.00 377 PRO A N 1
ATOM 2920 C CA . PRO A 1 377 ? -18.089 12.384 36.727 1.00 35.00 377 PRO A CA 1
ATOM 2921 C C . PRO A 1 377 ? -16.836 11.575 37.059 1.00 35.00 377 PRO A C 1
ATOM 2923 O O . PRO A 1 377 ? -16.798 10.371 36.808 1.00 35.00 377 PRO A O 1
ATOM 2926 N N . LYS A 1 378 ? -15.812 12.245 37.590 1.00 36.91 378 LYS A N 1
ATOM 2927 C CA . LYS A 1 378 ? -14.809 11.538 38.383 1.00 36.91 378 LYS A CA 1
ATOM 2928 C C . LYS A 1 378 ? -15.585 10.912 39.543 1.00 36.91 378 LYS A C 1
ATOM 2930 O O . LYS A 1 378 ? -16.308 11.655 40.208 1.00 36.91 378 LYS A O 1
ATOM 2935 N N . ASP A 1 379 ? -15.517 9.590 39.662 1.00 39.03 379 ASP A N 1
ATOM 2936 C CA . ASP A 1 379 ? -16.078 8.865 40.806 1.00 39.03 379 ASP A CA 1
ATOM 2937 C C . ASP A 1 379 ? -15.529 9.428 42.126 1.00 39.03 379 ASP A C 1
ATOM 2939 O O . ASP A 1 379 ? -14.335 9.831 42.145 1.00 39.03 379 ASP A O 1
#

Mean predicted aligned error: 11.59 Å

pLDDT: mean 88.63, std 13.22, range [35.0, 98.81]

Foldseek 3Di:
DVVVQVVVLLVLLVVLLVVDDPVLLVVLQVLLVVLDPVVLVVLVCCVVVVPDPLVPQDLQVLLVVLLSQLLVQLVVVQVVVQVVPQAAFQVVPPPPRDASYPADPTGAAADSSLLSLLLNLLSCPVVDDVSSVVSVVSSVSSLVSCSSRRGYTPVNSVVSNVSSNVSNVVSVVCSCVVVPDDDALAQELVRVCVPDPDPQFKHKDWFDPLAQEEQEEALAQVFDPQQVLSCLLCPNHHTYIYIHTDPNRSDNSSNSDHAQLRYCDVRLLVSQASHQAYEYGAEDEDQDAWEKEKAKQQVQLSVLLVVLCCVLCVRYHYHPDDDPPRQHDCSGSQQSHNNRYMYIYTYPNNSVVLVVDVPVSNSSSVSSSCSNPVPDDDD

Secondary structure (DSSP, 8-state):
-HHHHHHHHHHHHHHHHTT--HHHHHHHHHHGGGGSHHHHHHHHHHHHTT---TT---S-HHHHHHHHHHHHHHHHHHHHHHHHH-PPPHHHHSTT---SSPPPSS-SSS-HHHHHHHHHHHHHGGG-HHHHHHHHHHHHHHHHHHHHTTSS-HHHHHHHHHHHHHHHHHHHHHHHHHHS-PPPSSSSHHHHTTTSPBTTTEEEEEE--S-SEEEEEEEETTSTTHHHHHHHHHTTTSEEEEEEE-TT--S-GGGG---TTT---HHHHHHHHH-SEEEEEEEES-SS--EEEEESS-HHHHHHHHHHHHHH-TTSEEES--TT-S--STTSGGG-STT-EEEEEEEHHHHHHHHH-HHHHHHHHHHHHHHHHTTS---

Nearest PDB structures (foldseek):
  3a9l-assembly1_B  TM=9.242E-01  e=1.383E-14  Bacillus phage phiNIT1
  5onl-assembly1_A  TM=8.911E-01  e=2.275E-13  Bacillus subtilis
  7f17-assembly3_C  TM=7.017E-01  e=3.672E-06  Pseudomonas aeruginosa
  7f18-assembly3_C  TM=6.745E-01  e=2.181E-05  Pseudomonas aeruginosa
  7f18-assembly2_B  TM=6.840E-01  e=5.739E-05  Pseudomonas aeruginosa

Radius of gyration: 28.02 Å; Cα contacts (8 Å, |Δi|>4): 700; chains: 1; bounding box: 64×45×84 Å